Protein 4YX7 (pdb70)
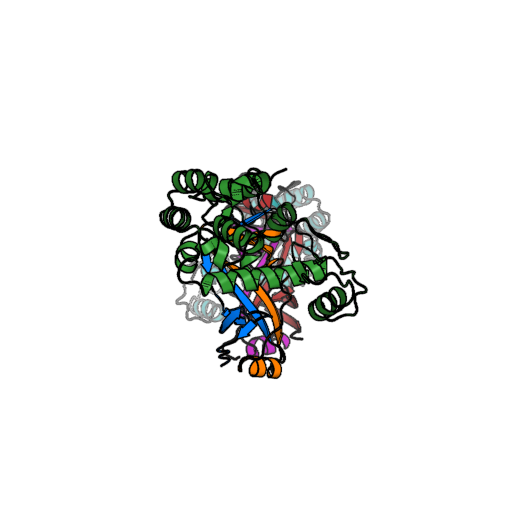
B-factor: mean 33.85, std 15.89, range [9.54, 134.22]

Secondary structure (DSSP, 8-state):
----EEEEEEEEEEEEEETTSTTT--TT-EEE--EEEEEEEETTEEEEEEEEETTEEEE------/-EEEEEEEEEEEEEEHHHHHHHHTT--EE--GGGGGGEEEESSSSEEEEEEEEEETTEEEEEEEEE-/-GGGGSEEE-PPSPP--BTTTEE-HHHHTTS--B-HHHHHHHHH--EEEEEE-SS--EEEETTEEEESSS-HHHHHHHHHHHHSS--SSB--HHHHHHHHHHHHHHHHHHHHH-TTHHHHHHHS-HHHHHHHHHHHHHHHHHHHTT-HHHHHHHHTT-HHHHHHHHTTSHHHHHSHHHHHHHHHHHHHSSSGGG--/--S--EEEEEEEEEEEE-TTGGGT--TT-EEE--EEEEEEEETTEEEEEEEE-SSEEEES-----/-EEEEEEEEEEEE-HHHHHHHHTT--EE--TTGGGSEEEEETTEEEEEEEEEEETTEEEEEEEEE-/-TTTTSEE---SS----BTTTEE-HHHHTTS--B-HHHHHHHHH--B-S--B-SSS-EEEBTTEEEESSS-STTTHHHHHHHHSS--TT---HHHHHHHHHHHHHHHHHHHHH-TTHHHHHHHS-HHHHHHHHHHHHHH-HHHHHT-HHHHHHHHTT-HHHHHHHHTTSHHHHHSHHHHHHHHHHHHHSSSGGG-

InterPro domains:
  IPR001543 Flagellar motor switch protein FliN-like, C-terminal domain [PF01052] (227-296)
  IPR003283 Type III secretion system outer membrane, SpaO [PR01339] (118-131)
  IPR003283 Type III secretion system outer membrane, SpaO [PR01339] (166-176)
  IPR003283 Type III secretion system outer membrane, SpaO [PR01339] (228-240)
  IPR003283 Type III secretion system outer membrane, SpaO [PR01339] (272-289)
  IPR013385 Type III secretion system apparatus protein YscQ/HrcQ/SpaO [TIGR02551] (30-295)
  IPR036429 SpoA-like superfamily [G3DSA:2.30.330.10] (214-298)
  IPR036429 SpoA-like superfamily [SSF101801] (226-300)
  IPR058804 SpaO, N-terminal domain [PF26294] (6-136)
  IPR058805 SpaO, FliM/N C-terminal related [PF26304] (146-207)

Solvent-accessible surface area: 31652 Å² total; per-residue (Å²): 120,92,38,159,47,33,37,2,22,0,0,30,0,4,1,92,1,67,38,54,4,24,22,135,6,23,102,12,2,0,0,8,12,142,68,99,76,39,14,0,27,3,50,85,72,114,18,7,96,3,72,63,52,98,37,0,0,45,1,83,67,25,91,69,137,97,90,3,69,0,10,0,0,9,61,96,80,103,1,61,112,61,73,15,106,25,11,20,125,106,108,88,19,78,13,81,66,88,9,13,84,83,0,31,0,2,9,67,30,14,76,5,5,25,0,21,9,0,31,0,53,108,35,53,0,0,31,1,80,104,18,93,36,21,82,35,31,16,49,6,5,8,11,83,73,123,30,110,30,52,110,23,5,0,10,53,130,160,74,21,113,201,56,74,22,7,32,4,33,64,0,0,113,68,25,37,26,46,119,62,142,29,40,121,47,147,67,40,83,23,4,0,1,4,32,40,67,15,15,135,45,117,54,78,111,42,0,61,72,80,0,38,178,32,37,69,91,112,3,108,6,59,4,67,116,112,29,1,31,120,8,3,40,79,34,0,59,45,11,13,146,5,0,68,167,27,94,89,0,88,57,3,11,66,41,8,32,36,3,23,73,5,0,1,5,0,4,14,40,53,58,31,41,116,33,0,8,57,37,71,74,4,8,107,28,3,76,90,117,121,44,81,82,0,14,86,43,3,40,162,22,182,15,57,111,131,53,50,110,26,0,102,61,0,15,49,0,0,104,67,8,27,4,80,27,4,54,146,79,88,147,23,120,22,45,1,16,0,2,29,0,2,1,102,2,70,48,57,0,20,72,127,10,24,114,17,2,0,0,15,15,140,61,95,83,23,21,0,36,8,46,67,137,120,24,13,77,2,74,70,45,159,27,0,0,55,0,103,83,20,62,72,147,121,11,86,0,14,0,0,7,51,106,64,92,1,20,26,73,67,6,68,26,7,21,146,84,109,71,18,81,15,70,109,80,8,16,89,84,0,31,0,3,6,45,12,5,36,11,0,20,0,26,5,0,23,12,63,139,62,47,0,0,27,0,85,85,54,39,61,47,74,63,36,14,46,6,3,8,2,98,110,63,65,104,22,63,92,25,2,2,5,52,121,124,17,21,121,167,36,76,24,16,44,6,27,47,0,0,94,62,21,36,23,47,122,71,129,55,24,44,57,138,95,40,71,76,5,0,0,2,28,39,77,23,26,133,56,103,57,138,70,63,5,37,72,30,13,33,91,53,49,67,116,135,1,145,20,64,4,71,94,79,24,0,60,110,14,2,66,118,31,1,55,51,13,12,127,3,0,67,195,28,100,91,0,90,53,5,10,70,40,5,59,41,4,24,74,6,0,0,5,0,4,16,42,49,61,32,60,107,36,0,9,57,38,72,74,4,8,106,25,3,80,94,116,119,47,78,84,0,11,80,50,3,42,150,21,186,21,55,105,133,53,54,95,30,0,102,60,0,14,42,0,0,97,64,10,16,4,86,34,12,95

Organism: Salmonella typhimurium (strain LT2 / SGSC1412 / ATCC 700720) (NCBI:txid99287)

Radius of gyration: 36.96 Å; Cα contacts (8 Å, |Δi|>4): 1231; chains: 6; bounding box: 96×86×82 Å

Structure (mmCIF, N/CA/C/O backbone):
data_4YX7
#
_entry.id   4YX7
#
_cell.length_a   62.092
_cell.length_b   89.070
_cell.length_c   62.092
_cell.angle_alpha   90.000
_cell.angle_beta   114.940
_cell.angle_gamma   90.000
#
_symmetry.space_group_name_H-M   'P 1 21 1'
#
loop_
_entity.id
_entity.type
_entity.pdbx_description
1 polymer 'Surface presentation of antigens protein SpaO'
2 polymer 'Surface presentation of antigens protein SpaO'
3 polymer 'Oxygen-regulated invasion protein OrgB,Endolysin'
4 water water
#
loop_
_atom_site.group_PDB
_atom_site.id
_atom_site.type_symbol
_atom_site.label_atom_id
_atom_site.label_alt_id
_atom_site.label_comp_id
_atom_site.label_asym_id
_atom_site.label_entity_id
_atom_site.label_seq_id
_atom_site.pdbx_PDB_ins_code
_atom_site.Cartn_x
_atom_site.Cartn_y
_atom_site.Cartn_z
_atom_site.occupancy
_atom_site.B_iso_or_equiv
_atom_site.auth_seq_id
_atom_site.auth_comp_id
_atom_site.auth_asym_id
_atom_site.auth_atom_id
_atom_site.pdbx_PDB_model_num
ATOM 1 N N . PRO A 1 5 ? 15.167 41.548 66.818 1.00 81.88 5 PRO A N 1
ATOM 2 C CA . PRO A 1 5 ? 16.071 40.447 67.171 1.00 81.80 5 PRO A CA 1
ATOM 3 C C . PRO A 1 5 ? 15.364 39.093 67.115 1.00 77.94 5 PRO A C 1
ATOM 4 O O . PRO A 1 5 ? 15.045 38.622 66.026 1.00 80.27 5 PRO A O 1
ATOM 6 N N . LYS A 1 6 ? 15.121 38.480 68.269 1.00 71.46 6 LYS A N 1
ATOM 7 C CA . LYS A 1 6 ? 14.407 37.210 68.325 1.00 62.75 6 LYS A CA 1
ATOM 8 C C . LYS A 1 6 ? 12.961 37.414 67.894 1.00 58.09 6 LYS A C 1
ATOM 9 O O . LYS A 1 6 ? 12.459 38.533 67.913 1.00 55.80 6 LYS A O 1
ATOM 11 N N . MET A 1 7 ? 12.289 36.338 67.495 1.00 57.22 7 MET A N 1
ATOM 12 C CA . MET A 1 7 ? 10.858 36.422 67.206 1.00 54.76 7 MET A CA 1
ATOM 13 C C . MET A 1 7 ? 10.012 35.943 68.397 1.00 50.83 7 MET A C 1
ATOM 14 O O . MET A 1 7 ? 10.295 34.924 69.033 1.00 50.12 7 MET A O 1
ATOM 19 N N . LEU A 1 8 ? 8.980 36.725 68.697 1.00 48.50 8 LEU A N 1
ATOM 20 C CA . LEU A 1 8 ? 8.167 36.553 69.900 1.00 44.68 8 LEU A CA 1
ATOM 21 C C . LEU A 1 8 ? 6.974 35.614 69.703 1.00 39.03 8 LEU A C 1
ATOM 22 O O . LEU A 1 8 ? 6.765 34.689 70.488 1.00 38.90 8 LEU A O 1
ATOM 27 N N . ARG A 1 9 ? 6.192 35.872 68.656 1.00 37.30 9 ARG A N 1
ATOM 28 C CA . ARG A 1 9 ? 4.995 35.091 68.360 1.00 33.58 9 ARG A CA 1
ATOM 29 C C . ARG A 1 9 ? 5.049 34.394 66.983 1.00 33.77 9 ARG A C 1
ATOM 30 O O . ARG A 1 9 ? 5.658 34.891 66.024 1.00 34.65 9 ARG A O 1
ATOM 32 N N . TRP A 1 10 ? 4.390 33.242 66.896 1.00 29.97 10 TRP A N 1
ATOM 33 C CA . TRP A 1 10 ? 4.505 32.376 65.734 1.00 30.30 10 TRP A CA 1
ATOM 34 C C . TRP A 1 10 ? 3.133 32.071 65.161 1.00 27.25 10 TRP A C 1
ATOM 35 O O . TRP A 1 10 ? 2.275 31.549 65.861 1.00 24.15 10 TRP A O 1
ATOM 46 N N . PRO A 1 11 ? 2.928 32.375 63.873 1.00 29.98 11 PRO A N 1
ATOM 47 C CA . PRO A 1 11 ? 1.622 32.175 63.245 1.00 26.26 11 PRO A CA 1
ATOM 48 C C . PRO A 1 11 ? 1.390 30.728 62.847 1.00 23.69 11 PRO A C 1
ATOM 49 O O . PRO A 1 11 ? 1.989 30.282 61.872 1.00 28.83 11 PRO A O 1
ATOM 53 N N . LEU A 1 12 ? 0.533 30.003 63.560 1.00 22.22 12 LEU A N 1
ATOM 54 C CA . LEU A 1 12 ? 0.310 28.606 63.205 1.00 22.71 12 LEU A CA 1
ATOM 55 C C . LEU A 1 12 ? -0.927 28.427 62.329 1.00 23.86 12 LEU A C 1
ATOM 56 O O . LEU A 1 12 ? -1.925 29.118 62.494 1.00 25.07 12 LEU A O 1
ATOM 61 N N . ARG A 1 13 ? -0.831 27.511 61.373 1.00 23.88 13 ARG A N 1
ATOM 62 C CA . ARG A 1 13 ? -1.959 27.134 60.535 1.00 20.43 13 ARG A CA 1
ATOM 63 C C . ARG A 1 13 ? -2.223 25.667 60.770 1.00 20.06 13 ARG A C 1
ATOM 64 O O . ARG A 1 13 ? -1.304 24.850 60.691 1.00 23.28 13 ARG A O 1
ATOM 72 N N . PHE A 1 14 ? -3.465 25.330 61.084 1.00 16.12 14 PHE A N 1
ATOM 73 C CA . PHE A 1 14 ? -3.827 23.938 61.267 1.00 16.54 14 PHE A CA 1
ATOM 74 C C . PHE A 1 14 ? -4.478 23.431 59.993 1.00 15.84 14 PHE A C 1
ATOM 75 O O . PHE A 1 14 ? -5.634 23.698 59.708 1.00 15.07 14 PHE A O 1
ATOM 83 N N . VAL A 1 15 ? -3.686 22.705 59.220 1.00 19.26 15 VAL A N 1
ATOM 84 C CA . VAL A 1 15 ? -4.062 22.289 57.884 1.00 21.56 15 VAL A CA 1
ATOM 85 C C . VAL A 1 15 ? -4.725 20.912 57.881 1.00 18.90 15 VAL A C 1
ATOM 86 O O . VAL A 1 15 ? -4.140 19.936 58.341 1.00 20.33 15 VAL A O 1
ATOM 90 N N . ILE A 1 16 ? -5.942 20.843 57.349 1.00 18.03 16 ILE A N 1
ATOM 91 C CA . ILE A 1 16 ? -6.689 19.588 57.255 1.00 17.55 16 ILE A CA 1
ATOM 92 C C . ILE A 1 16 ? -6.643 18.967 55.860 1.00 18.90 16 ILE A C 1
ATOM 93 O O . ILE A 1 16 ? -7.204 17.899 55.631 1.00 20.99 16 ILE A O 1
ATOM 98 N N . GLY A 1 17 ? -5.978 19.621 54.921 1.00 15.85 17 GLY A N 1
ATOM 99 C CA . GLY A 1 17 ? -5.866 19.037 53.605 1.00 16.95 17 GLY A CA 1
ATOM 100 C C . GLY A 1 17 ? -5.340 20.010 52.592 1.00 18.18 17 GLY A C 1
ATOM 101 O O . GLY A 1 17 ? -5.252 21.202 52.873 1.00 20.17 17 GLY A O 1
ATOM 102 N N . SER A 1 18 ? -4.978 19.490 51.416 1.00 19.31 18 SER A N 1
ATOM 103 C CA . SER A 1 18 ? -4.468 20.324 50.344 1.00 20.02 18 SER A CA 1
ATOM 104 C C . SER A 1 18 ? -4.836 19.782 48.976 1.00 22.20 18 SER A C 1
ATOM 105 O O . SER A 1 18 ? -5.207 18.621 48.824 1.00 24.74 18 SER A O 1
ATOM 108 N N . SER A 1 19 ? -4.744 20.657 47.985 1.00 22.70 19 SER A N 1
ATOM 109 C CA . SER A 1 19 ? -5.030 20.308 46.607 1.00 21.58 19 SER A CA 1
ATOM 110 C C . SER A 1 19 ? -4.093 21.078 45.700 1.00 29.08 19 SER A C 1
ATOM 111 O O . SER A 1 19 ? -4.071 22.301 45.736 1.00 29.41 19 SER A O 1
ATOM 114 N N . ASP A 1 20 ? -3.312 20.378 44.887 1.00 33.58 20 ASP A N 1
ATOM 115 C CA . ASP A 1 20 ? -2.517 21.064 43.879 1.00 36.28 20 ASP A CA 1
ATOM 116 C C . ASP A 1 20 ? -3.408 21.569 42.743 1.00 37.67 20 ASP A C 1
ATOM 117 O O . ASP A 1 20 ? -4.073 20.790 42.051 1.00 38.94 20 ASP A O 1
ATOM 122 N N . THR A 1 21 ? -3.408 22.887 42.565 1.00 39.69 21 THR A N 1
ATOM 123 C CA . THR A 1 21 ? -4.301 23.576 41.630 1.00 39.43 21 THR A CA 1
ATOM 124 C C . THR A 1 21 ? -3.529 24.159 40.446 1.00 44.18 21 THR A C 1
ATOM 125 O O . THR A 1 21 ? -2.443 24.720 40.599 1.00 48.08 21 THR A O 1
ATOM 129 N N . GLN A 1 22 ? -4.104 24.056 39.263 1.00 44.05 22 GLN A N 1
ATOM 130 C CA . GLN A 1 22 ? -3.382 24.459 38.105 1.00 46.23 22 GLN A CA 1
ATOM 131 C C . GLN A 1 22 ? -3.715 25.961 38.247 1.00 45.83 22 GLN A C 1
ATOM 132 O O . GLN A 1 22 ? -4.880 26.305 38.511 1.00 47.81 22 GLN A O 1
ATOM 138 N N . ARG A 1 23 ? -2.723 26.849 38.122 1.00 46.07 23 ARG A N 1
ATOM 139 C CA . ARG A 1 23 ? -2.980 28.262 38.396 1.00 42.54 23 ARG A CA 1
ATOM 140 C C . ARG A 1 23 ? -4.033 28.818 37.438 1.00 43.64 23 ARG A C 1
ATOM 141 O O . ARG A 1 23 ? -4.621 29.869 37.682 1.00 43.00 23 ARG A O 1
ATOM 149 N N . SER A 1 24 ? -4.309 28.072 36.375 1.00 46.54 24 SER A N 1
ATOM 150 C CA . SER A 1 24 ? -5.311 28.468 35.396 1.00 49.46 24 SER A CA 1
ATOM 151 C C . SER A 1 24 ? -6.736 28.436 35.948 1.00 54.37 24 SER A C 1
ATOM 152 O O . SER A 1 24 ? -7.661 28.940 35.306 1.00 59.45 24 SER A O 1
ATOM 155 N N . LEU A 1 25 ? -6.915 27.834 37.123 1.00 52.17 25 LEU A N 1
ATOM 156 C CA . LEU A 1 25 ? -8.239 27.731 37.733 1.00 49.19 25 LEU A CA 1
ATOM 157 C C . LEU A 1 25 ? -8.656 29.047 38.353 1.00 50.23 25 LEU A C 1
ATOM 158 O O . LEU A 1 25 ? -9.792 29.473 38.197 1.00 52.19 25 LEU A O 1
ATOM 163 N N . LEU A 1 26 ? -7.736 29.686 39.062 1.00 47.81 26 LEU A N 1
ATOM 164 C CA . LEU A 1 26 ? -7.931 31.063 39.491 1.00 49.02 26 LEU A CA 1
ATOM 165 C C . LEU A 1 26 ? -7.659 31.981 38.299 1.00 58.39 26 LEU A C 1
ATOM 166 O O . LEU A 1 26 ? -6.562 31.955 37.731 1.00 65.88 26 LEU A O 1
ATOM 171 N N . GLY A 1 27 ? -8.632 32.801 37.916 1.00 57.40 27 GLY A N 1
ATOM 172 C CA . GLY A 1 27 ? -9.885 32.906 38.621 1.00 51.27 27 GLY A CA 1
ATOM 173 C C . GLY A 1 27 ? -11.077 32.447 37.805 1.00 46.82 27 GLY A C 1
ATOM 174 O O . GLY A 1 27 ? -11.783 33.248 37.195 1.00 47.14 27 GLY A O 1
ATOM 175 N N . ARG A 1 28 ? -11.296 31.140 37.789 1.00 43.26 28 ARG A N 1
ATOM 176 C CA . ARG A 1 28 ? -12.589 30.610 37.397 1.00 45.67 28 ARG A CA 1
ATOM 177 C C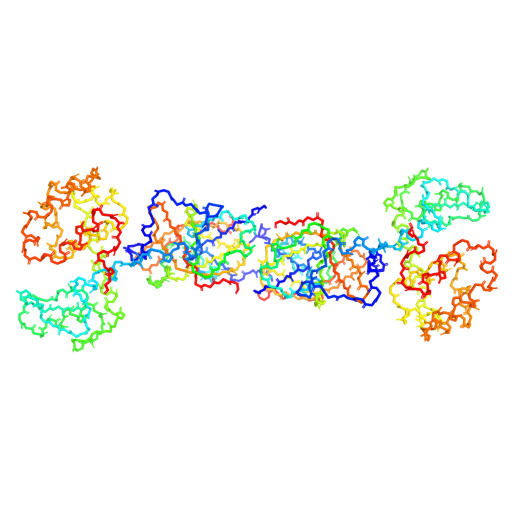 . ARG A 1 28 ? -13.386 30.279 38.660 1.00 39.51 28 ARG A C 1
ATOM 178 O O . ARG A 1 28 ? -14.623 30.303 38.649 1.00 39.34 28 ARG A O 1
ATOM 186 N N . ILE A 1 29 ? -12.661 29.998 39.743 1.00 32.00 29 ILE A N 1
ATOM 187 C CA . ILE A 1 29 ? -13.256 29.735 41.046 1.00 28.50 29 ILE A CA 1
ATOM 188 C C . ILE A 1 29 ? -14.061 30.929 41.531 1.00 28.22 29 ILE A C 1
ATOM 189 O O . ILE A 1 29 ? -13.571 32.054 41.539 1.00 31.26 29 ILE A O 1
ATOM 194 N N . GLY A 1 30 ? -15.302 30.677 41.927 1.00 25.70 30 GLY A N 1
ATOM 195 C CA . GLY A 1 30 ? -16.160 31.716 42.461 1.00 25.79 30 GLY A CA 1
ATOM 196 C C . GLY A 1 30 ? -17.021 31.221 43.607 1.00 25.53 30 GLY A C 1
ATOM 197 O O . GLY A 1 30 ? -16.934 30.067 44.011 1.00 26.40 30 GLY A O 1
ATOM 198 N N . ILE A 1 31 ? -17.869 32.098 44.123 1.00 24.88 31 ILE A N 1
ATOM 199 C CA . ILE A 1 31 ? -18.741 31.754 45.229 1.00 22.42 31 ILE A CA 1
ATOM 200 C C . ILE A 1 31 ? -19.759 30.697 44.822 1.00 22.76 31 ILE A C 1
ATOM 201 O O . ILE A 1 31 ? -20.416 30.807 43.783 1.00 24.24 31 ILE A O 1
ATOM 206 N N . GLY A 1 32 ? -19.877 29.658 45.638 1.00 21.05 32 GLY A N 1
ATOM 207 C CA . GLY A 1 32 ? -20.834 28.605 45.370 1.00 21.32 32 GLY A CA 1
ATOM 208 C C . GLY A 1 32 ? -20.172 27.412 44.729 1.00 21.04 32 GLY A C 1
ATOM 209 O O . GLY A 1 32 ? -20.738 26.326 44.692 1.00 15.31 32 GLY A O 1
ATOM 210 N N . ASP A 1 33 ? -18.972 27.620 44.206 1.00 16.72 33 ASP A N 1
ATOM 211 C CA . ASP A 1 33 ? -18.189 26.525 43.654 1.00 17.03 33 ASP A CA 1
ATOM 212 C C . ASP A 1 33 ? -17.783 25.587 44.781 1.00 21.52 33 ASP A C 1
ATOM 213 O O . ASP A 1 33 ? -17.722 25.994 45.937 1.00 21.89 33 ASP A O 1
ATOM 218 N N . VAL A 1 34 ? -17.491 24.337 44.458 1.00 15.57 34 VAL A N 1
ATOM 219 C CA . VAL A 1 34 ? -16.864 23.459 45.441 1.00 14.60 34 VAL A CA 1
ATOM 220 C C . VAL A 1 34 ? -15.419 23.142 45.026 1.00 15.33 34 VAL A C 1
ATOM 221 O O . VAL A 1 34 ? -15.143 22.931 43.859 1.00 16.61 34 VAL A O 1
ATOM 225 N N . LEU A 1 35 ? -14.498 23.175 45.989 1.00 15.43 35 LEU A N 1
ATOM 226 C CA . LEU A 1 35 ? -13.129 22.737 45.775 1.00 15.41 35 LEU A CA 1
ATOM 227 C C . LEU A 1 35 ? -12.911 21.414 46.472 1.00 19.28 35 LEU A C 1
ATOM 228 O O . LEU A 1 35 ? -13.028 21.340 47.683 1.00 25.15 35 LEU A O 1
ATOM 233 N N . LEU A 1 36 ? -12.589 20.372 45.721 1.00 21.86 36 LEU A N 1
ATOM 234 C CA . LEU A 1 36 ? -12.278 19.080 46.312 1.00 15.65 36 LEU A CA 1
ATOM 235 C C . LEU A 1 36 ? -10.951 19.125 47.082 1.00 21.14 36 LEU A C 1
ATOM 236 O O . LEU A 1 36 ? -10.005 19.810 46.685 1.00 24.00 36 LEU A O 1
ATOM 241 N N . ILE A 1 37 ? -10.907 18.412 48.202 1.00 18.25 37 ILE A N 1
ATOM 242 C CA . ILE A 1 37 ? -9.681 18.189 48.948 1.00 16.76 37 ILE A CA 1
ATOM 243 C C . ILE A 1 37 ? -9.077 16.851 48.523 1.00 19.45 37 ILE A C 1
ATOM 244 O O . ILE A 1 37 ? -9.584 15.789 48.879 1.00 21.86 37 ILE A O 1
ATOM 249 N N . ARG A 1 38 ? -7.995 16.905 47.753 1.00 21.07 38 ARG A N 1
ATOM 250 C CA . ARG A 1 38 ? -7.451 15.702 47.132 1.00 22.27 38 ARG A CA 1
ATOM 251 C C . ARG A 1 38 ? -6.536 14.922 48.058 1.00 20.91 38 ARG A C 1
ATOM 252 O O . ARG A 1 38 ? -6.396 13.716 47.924 1.00 27.34 38 ARG A O 1
ATOM 260 N N . THR A 1 39 ? -5.898 15.614 48.986 1.00 18.99 39 THR A N 1
ATOM 261 C CA . THR A 1 39 ? -4.991 14.969 49.928 1.00 25.55 39 THR A CA 1
ATOM 262 C C . THR A 1 39 ? -5.372 15.413 51.320 1.00 24.31 39 THR A C 1
ATOM 263 O O . THR A 1 39 ? -5.299 16.598 51.626 1.00 22.06 39 THR A O 1
ATOM 267 N N . SER A 1 40 ? -5.798 14.470 52.155 1.00 27.83 40 SER A N 1
ATOM 268 C CA . SER A 1 40 ? -6.167 14.779 53.531 1.00 32.30 40 SER A CA 1
ATOM 269 C C . SER A 1 40 ? -4.940 14.817 54.426 1.00 34.13 40 SER A C 1
ATOM 270 O O . SER A 1 40 ? -4.181 13.853 54.497 1.00 38.74 40 SER A O 1
ATOM 273 N N . ARG A 1 41 ? -4.751 15.942 55.102 1.00 37.27 41 ARG A N 1
ATOM 274 C CA . ARG A 1 41 ? -3.646 16.116 56.028 1.00 36.38 41 ARG A CA 1
ATOM 275 C C . ARG A 1 41 ? -4.214 16.509 57.388 1.00 35.38 41 ARG A C 1
ATOM 276 O O . ARG A 1 41 ? -5.406 16.797 57.500 1.00 37.79 41 ARG A O 1
ATOM 284 N N . ALA A 1 42 ? -3.375 16.485 58.419 1.00 30.88 42 ALA A N 1
ATOM 285 C CA . ALA A 1 42 ? -3.718 17.057 59.721 1.00 26.74 42 ALA A CA 1
ATOM 286 C C . ALA A 1 42 ? -2.434 17.553 60.337 1.00 25.78 42 ALA A C 1
ATOM 287 O O . ALA A 1 42 ? -1.934 16.975 61.293 1.00 29.62 42 ALA A O 1
ATOM 289 N N . GLU A 1 43 ? -1.889 18.621 59.763 1.00 25.44 43 GLU A N 1
ATOM 290 C CA . GLU A 1 43 ? -0.558 19.098 60.124 1.00 25.24 43 GLU A CA 1
ATOM 291 C C . GLU A 1 43 ? -0.575 20.501 60.709 1.00 20.43 43 GLU A C 1
ATOM 292 O O . GLU A 1 43 ? -1.387 21.334 60.326 1.00 20.13 43 GLU A O 1
ATOM 298 N N . VAL A 1 44 ? 0.345 20.755 61.630 1.00 21.83 44 VAL A N 1
ATOM 299 C CA . VAL A 1 44 ? 0.569 22.101 62.118 1.00 20.76 44 VAL A CA 1
ATOM 300 C C . VAL A 1 44 ? 1.692 22.727 61.299 1.00 21.20 44 VAL A C 1
ATOM 301 O O . VAL A 1 44 ? 2.776 22.160 61.156 1.00 18.93 44 VAL A O 1
ATOM 305 N N . TYR A 1 45 ? 1.407 23.892 60.736 1.00 21.60 45 TYR A N 1
ATOM 306 C CA . TYR A 1 45 ? 2.384 24.629 59.961 1.00 20.97 45 TYR A CA 1
ATOM 307 C C . TYR A 1 45 ? 2.664 25.976 60.607 1.00 20.55 45 TYR A C 1
ATOM 308 O O . TYR A 1 45 ? 1.772 26.610 61.172 1.00 20.39 45 TYR A O 1
ATOM 317 N N . CYS A 1 46 ? 3.924 26.382 60.542 1.00 19.55 46 CYS A N 1
ATOM 318 C CA . CYS A 1 46 ? 4.317 27.754 60.777 1.00 20.09 46 CYS A CA 1
ATOM 319 C C . CYS A 1 46 ? 5.082 28.183 59.545 1.00 22.49 46 CYS A C 1
ATOM 320 O O . CYS A 1 46 ? 6.196 27.730 59.322 1.00 27.32 46 CYS A O 1
ATOM 323 N N . TYR A 1 47 ? 4.473 29.035 58.736 1.00 24.21 47 TYR A N 1
ATOM 324 C CA . TYR A 1 47 ? 4.986 29.315 57.400 1.00 29.24 47 TYR A CA 1
ATOM 325 C C . TYR A 1 47 ? 5.155 27.993 56.629 1.00 28.67 47 TYR A C 1
ATOM 326 O O . TYR A 1 47 ? 4.248 27.169 56.612 1.00 27.03 47 TYR A O 1
ATOM 335 N N . ALA A 1 48 ? 6.309 27.774 56.015 1.00 33.44 48 ALA A N 1
ATOM 336 C CA . ALA A 1 48 ? 6.503 26.573 55.199 1.00 34.94 48 ALA A CA 1
ATOM 337 C C . ALA A 1 48 ? 7.014 25.373 56.008 1.00 35.55 48 ALA A C 1
ATOM 338 O O . ALA A 1 48 ? 7.267 24.303 55.446 1.00 38.72 48 ALA A O 1
ATOM 340 N N . LYS A 1 49 ? 7.152 25.557 57.322 1.00 33.28 49 LYS A N 1
ATOM 341 C CA . LYS A 1 49 ? 7.666 24.519 58.215 1.00 30.43 49 LYS A CA 1
ATOM 342 C C . LYS A 1 49 ? 6.567 23.656 58.817 1.00 28.39 49 LYS A C 1
ATOM 343 O O . LYS A 1 49 ? 5.707 24.153 59.534 1.00 26.08 49 LYS A O 1
ATOM 349 N N . LYS A 1 50 ? 6.592 22.358 58.546 1.00 26.01 50 LYS A N 1
ATOM 350 C CA . LYS A 1 50 ? 5.641 21.472 59.194 1.00 26.04 50 LYS A CA 1
ATOM 351 C C . LYS A 1 50 ? 6.165 21.092 60.564 1.00 30.67 50 LYS A C 1
ATOM 352 O O . LYS A 1 50 ? 7.230 20.501 60.678 1.00 38.30 50 LYS A O 1
ATOM 358 N N . LEU A 1 51 ? 5.410 21.427 61.604 1.00 27.80 51 LEU A N 1
ATOM 359 C CA . LEU A 1 51 ? 5.856 21.219 62.975 1.00 28.09 51 LEU A CA 1
ATOM 360 C C . LEU A 1 51 ? 5.471 19.840 63.531 1.00 27.97 51 LEU A C 1
ATOM 361 O O . LEU A 1 51 ? 6.212 19.256 64.321 1.00 29.37 51 LEU A O 1
ATOM 366 N N . GLY A 1 52 ? 4.320 19.324 63.109 1.00 27.66 52 GLY A N 1
ATOM 367 C CA . GLY A 1 52 ? 3.812 18.047 63.597 1.00 30.07 52 GLY A CA 1
ATOM 368 C C . GLY A 1 52 ? 2.368 17.768 63.194 1.00 27.59 52 GLY A C 1
ATOM 369 O O . GLY A 1 52 ? 1.808 18.519 62.408 1.00 26.31 52 GLY A O 1
ATOM 370 N N . HIS A 1 53 ? 1.778 16.688 63.716 1.00 29.03 53 HIS A N 1
ATOM 371 C CA . HIS A 1 53 ? 0.375 16.346 63.444 1.00 29.04 53 HIS A CA 1
ATOM 372 C C . HIS A 1 53 ? -0.537 16.776 64.590 1.00 25.54 53 HIS A C 1
ATOM 373 O O . HIS A 1 53 ? -0.111 16.837 65.740 1.00 25.71 53 HIS A O 1
ATOM 380 N N . PHE A 1 54 ? -1.798 17.056 64.283 1.00 22.97 54 PHE A N 1
ATOM 381 C CA . PHE A 1 54 ? -2.791 17.244 65.332 1.00 22.49 54 PHE A CA 1
ATOM 382 C C . PHE A 1 54 ? -3.964 16.295 65.119 1.00 23.44 54 PHE A C 1
ATOM 383 O O . PHE A 1 54 ? -3.980 15.499 64.175 1.00 20.71 54 PHE A O 1
ATOM 391 N N . ASN A 1 55 ? -4.950 16.379 66.002 1.00 26.44 55 ASN A N 1
ATOM 392 C CA . ASN A 1 55 ? -6.160 15.584 65.853 1.00 28.05 55 ASN A CA 1
ATOM 393 C C . ASN A 1 55 ? -7.406 16.350 66.250 1.00 25.83 55 ASN A C 1
ATOM 394 O O . ASN A 1 55 ? -7.430 17.007 67.282 1.00 25.29 55 ASN A O 1
ATOM 399 N N . ARG A 1 56 ? -8.436 16.264 65.415 1.00 28.90 56 ARG A N 1
ATOM 400 C CA . ARG A 1 56 ? -9.702 16.937 65.690 1.00 33.90 56 ARG A CA 1
ATOM 401 C C . ARG A 1 56 ? -10.525 16.103 66.672 1.00 39.24 56 ARG A C 1
ATOM 402 O O . ARG A 1 56 ? -11.043 15.037 66.328 1.00 44.86 56 ARG A O 1
ATOM 410 N N . VAL A 1 57 ? -10.628 16.602 67.898 1.00 34.73 57 VAL A N 1
ATOM 411 C CA . VAL A 1 57 ? -11.321 15.902 68.958 1.00 37.44 57 VAL A CA 1
ATOM 412 C C . VAL A 1 57 ? -12.613 16.632 69.313 1.00 41.20 57 VAL A C 1
ATOM 413 O O . VAL A 1 57 ? -12.987 17.595 68.631 1.00 40.86 57 VAL A O 1
ATOM 417 N N . GLU A 1 58 ? -13.271 16.170 70.380 1.00 41.42 58 GLU A N 1
ATOM 418 C CA . GLU A 1 58 ? -14.584 16.659 70.807 1.00 40.75 58 GLU A CA 1
ATOM 419 C C . GLU A 1 58 ? -14.702 18.185 70.871 1.00 40.58 58 GLU A C 1
ATOM 420 O O . GLU A 1 58 ? -15.537 18.779 70.180 1.00 43.69 58 GLU A O 1
ATOM 422 N N . GLY A 1 59 ? -13.869 18.819 71.690 1.00 37.17 59 GLY A N 1
ATOM 423 C CA . GLY A 1 59 ? -13.989 20.251 71.910 1.00 35.78 59 GLY A CA 1
ATOM 424 C C . GLY A 1 59 ? -12.948 21.126 71.244 1.00 32.42 59 GLY A C 1
ATOM 425 O O . GLY A 1 59 ? -12.876 22.324 71.520 1.00 33.34 59 GLY A O 1
ATOM 426 N N . GLY A 1 60 ? -12.137 20.538 70.369 1.00 29.32 60 GLY A N 1
ATOM 427 C CA . GLY A 1 60 ? -11.137 21.303 69.645 1.00 28.76 60 GLY A CA 1
ATOM 428 C C . GLY A 1 60 ? -10.041 20.497 68.965 1.00 27.28 60 GLY A C 1
ATOM 429 O O . GLY A 1 60 ? -10.323 19.598 68.183 1.00 27.07 60 GLY A O 1
ATOM 430 N N . ILE A 1 61 ? -8.789 20.836 69.269 1.00 28.47 61 ILE A N 1
ATOM 431 C CA . ILE A 1 61 ? -7.607 20.229 68.652 1.00 29.03 61 ILE A CA 1
ATOM 432 C C . ILE A 1 61 ? -6.569 19.810 69.706 1.00 31.84 61 ILE A C 1
ATOM 433 O O . ILE A 1 61 ? -6.292 20.552 70.650 1.00 24.66 61 ILE A O 1
ATOM 438 N N . ILE A 1 62 ? -6.010 18.611 69.548 1.00 32.25 62 ILE A N 1
ATOM 439 C CA . ILE A 1 62 ? -4.878 18.170 70.360 1.00 33.71 62 ILE A CA 1
ATOM 440 C C . ILE A 1 62 ? -3.674 17.973 69.457 1.00 28.87 62 ILE A C 1
ATOM 441 O O . ILE A 1 62 ? -3.744 17.206 68.505 1.00 26.03 62 ILE A O 1
ATOM 446 N N . VAL A 1 63 ? -2.576 18.665 69.742 1.00 31.43 63 VAL A N 1
ATOM 447 C CA . VAL A 1 63 ? -1.380 18.549 68.907 1.00 34.21 63 VAL A CA 1
ATOM 448 C C . VAL A 1 63 ? -0.410 17.524 69.497 1.00 35.68 63 VAL A C 1
ATOM 449 O O . VAL A 1 63 ? -0.198 17.503 70.708 1.00 36.94 63 VAL A O 1
ATOM 453 N N . GLU A 1 64 ? 0.163 16.680 68.637 1.00 52.00 64 GLU A N 1
ATOM 454 C CA . GLU A 1 64 ? 1.054 15.606 69.063 1.00 55.63 64 GLU A CA 1
ATOM 455 C C . GLU A 1 64 ? 2.517 16.034 69.150 1.00 57.76 64 GLU A C 1
ATOM 456 O O . GLU A 1 64 ? 3.123 15.994 70.215 1.00 61.06 64 GLU A O 1
ATOM 462 N N . THR A 1 65 ? 3.086 16.432 68.017 1.00 58.55 65 THR A N 1
ATOM 463 C CA . THR A 1 65 ? 4.530 16.621 67.921 1.00 62.99 65 THR A CA 1
ATOM 464 C C . THR A 1 65 ? 4.990 18.002 68.389 1.00 63.93 65 THR A C 1
ATOM 465 O O . THR A 1 65 ? 5.433 18.167 69.529 1.00 67.77 65 THR A O 1
ATOM 469 N N . LEU A 1 66 ? 4.850 18.988 67.503 1.00 59.46 66 LEU A N 1
ATOM 470 C CA . LEU A 1 66 ? 5.539 20.274 67.610 1.00 52.10 66 LEU A CA 1
ATOM 471 C C . LEU A 1 66 ? 7.037 20.067 67.771 1.00 47.27 66 LEU A C 1
ATOM 472 O O . LEU A 1 66 ? 7.579 20.154 68.872 1.00 46.47 66 LEU A O 1
ATOM 477 N N . ASP A 1 67 ? 7.684 19.760 66.650 1.00 46.33 67 ASP A N 1
ATOM 478 C CA . ASP A 1 67 ? 9.139 19.800 66.528 1.00 50.59 67 ASP A CA 1
ATOM 479 C C . ASP A 1 67 ? 9.557 21.183 66.017 1.00 47.57 67 ASP A C 1
ATOM 480 O O . ASP A 1 67 ? 9.266 21.540 64.871 1.00 43.93 67 ASP A O 1
ATOM 485 N N . ILE A 1 68 ? 10.228 21.964 66.862 1.00 46.60 68 ILE A N 1
ATOM 486 C CA . ILE A 1 68 ? 10.462 23.383 66.568 1.00 47.90 68 ILE A CA 1
ATOM 487 C C . ILE A 1 68 ? 11.922 23.796 66.242 1.00 54.40 68 ILE A C 1
ATOM 488 O O . ILE A 1 68 ? 12.212 24.987 66.069 1.00 54.61 68 ILE A O 1
ATOM 490 N N . GLN A 1 69 ? 12.833 22.830 66.146 1.00 54.27 69 GLN A N 1
ATOM 491 C CA . GLN A 1 69 ? 14.219 23.133 65.806 1.00 54.79 69 GLN A CA 1
ATOM 492 C C . GLN A 1 69 ? 14.943 21.904 65.273 1.00 56.61 69 GLN A C 1
ATOM 493 O O . GLN A 1 69 ? 14.793 20.804 65.805 1.00 56.81 69 GLN A O 1
ATOM 495 N N . VAL B 2 3 ? 0.767 25.735 34.985 1.00 60.82 3 VAL B N 1
ATOM 496 C CA . VAL B 2 3 ? 1.584 25.155 36.043 1.00 56.41 3 VAL B CA 1
ATOM 497 C C . VAL B 2 3 ? 0.825 25.169 37.377 1.00 54.54 3 VAL B C 1
ATOM 498 O O . VAL B 2 3 ? -0.286 25.703 37.465 1.00 53.26 3 VAL B O 1
ATOM 502 N N . ASP B 2 4 ? 1.430 24.590 38.413 1.00 56.35 4 ASP B N 1
ATOM 503 C CA . ASP B 2 4 ? 0.688 24.234 39.628 1.00 55.14 4 ASP B CA 1
ATOM 504 C C . ASP B 2 4 ? 0.949 25.097 40.863 1.00 46.05 4 ASP B C 1
ATOM 505 O O . ASP B 2 4 ? 2.075 25.498 41.141 1.00 46.52 4 ASP B O 1
ATOM 510 N N . VAL B 2 5 ? -0.123 25.361 41.604 1.00 39.04 5 VAL B N 1
ATOM 511 C CA . VAL B 2 5 ? -0.045 25.994 42.913 1.00 35.93 5 VAL B CA 1
ATOM 512 C C . VAL B 2 5 ? -0.667 25.038 43.921 1.00 37.38 5 VAL B C 1
ATOM 513 O O . VAL B 2 5 ? -1.606 24.312 43.597 1.00 41.85 5 VAL B O 1
ATOM 517 N N . LYS B 2 6 ? -0.132 25.013 45.135 1.00 33.10 6 LYS B N 1
ATOM 518 C CA . LYS B 2 6 ? -0.671 24.146 46.171 1.00 29.44 6 LYS B CA 1
ATOM 519 C C . LYS B 2 6 ? -1.652 24.898 47.075 1.00 23.23 6 LYS B C 1
ATOM 520 O O . LYS B 2 6 ? -1.252 25.788 47.820 1.00 24.98 6 LYS B O 1
ATOM 526 N N . LEU B 2 7 ? -2.936 24.551 46.987 1.00 18.74 7 LEU B N 1
ATOM 527 C CA . LEU B 2 7 ? -3.953 25.135 47.859 1.00 20.07 7 LEU B CA 1
ATOM 528 C C . LEU B 2 7 ? -4.035 24.396 49.189 1.00 19.05 7 LEU B C 1
ATOM 529 O O . LEU B 2 7 ? -4.161 23.180 49.224 1.00 19.24 7 LEU B O 1
ATOM 534 N N . GLU B 2 8 ? -3.957 25.146 50.280 1.00 14.93 8 GLU B N 1
ATOM 535 C CA . GLU B 2 8 ? -4.112 24.592 51.610 1.00 18.16 8 GLU B CA 1
ATOM 536 C C . GLU B 2 8 ? -5.503 24.849 52.147 1.00 15.46 8 GLU B C 1
ATOM 537 O O . GLU B 2 8 ? -6.071 25.919 51.929 1.00 16.87 8 GLU B O 1
ATOM 543 N N . PHE B 2 9 ? -6.038 23.867 52.861 1.00 12.68 9 PHE B N 1
ATOM 544 C CA . PHE B 2 9 ? -7.334 24.002 53.514 1.00 12.04 9 PHE B CA 1
ATOM 545 C C . PHE B 2 9 ? -7.098 24.083 55.010 1.00 11.42 9 PHE B C 1
ATOM 546 O O . PHE B 2 9 ? -6.676 23.133 55.631 1.00 13.21 9 PHE B O 1
ATOM 554 N N . VAL B 2 10 ? -7.333 25.259 55.573 1.00 15.38 10 VAL B N 1
ATOM 555 C CA . VAL B 2 10 ? -6.901 25.548 56.928 1.00 18.45 10 VAL B CA 1
ATOM 556 C C . VAL B 2 10 ? -8.099 25.660 57.868 1.00 16.23 10 VAL B C 1
ATOM 557 O O . VAL B 2 10 ? -8.915 26.574 57.743 1.00 15.33 10 VAL B O 1
ATOM 561 N N . LEU B 2 11 ? -8.196 24.717 58.803 1.00 16.44 11 LEU B N 1
ATOM 562 C CA . LEU B 2 11 ? -9.307 24.680 59.750 1.00 17.55 11 LEU B CA 1
ATOM 563 C C . LEU B 2 11 ? -9.220 25.814 60.760 1.00 16.72 11 LEU B C 1
ATOM 564 O O . LEU B 2 11 ? -10.239 26.347 61.178 1.00 18.37 11 LEU B O 1
ATOM 569 N N . TYR B 2 12 ? -8.003 26.187 61.147 1.00 19.69 12 TYR B N 1
ATOM 570 C CA . TYR B 2 12 ? -7.833 27.198 62.181 1.00 22.58 12 TYR B CA 1
ATOM 571 C C . TYR B 2 12 ? -6.462 27.827 62.131 1.00 22.24 12 TYR B C 1
ATOM 572 O O . TYR B 2 12 ? -5.486 27.180 61.753 1.00 19.31 12 TYR B O 1
ATOM 581 N N . ARG B 2 13 ? -6.403 29.097 62.516 1.00 23.11 13 ARG B N 1
ATOM 582 C CA . ARG B 2 13 ? -5.147 29.818 62.642 1.00 22.24 13 ARG B CA 1
ATOM 583 C C . ARG B 2 13 ? -5.075 30.516 64.003 1.00 26.04 13 ARG B C 1
ATOM 584 O O . ARG B 2 13 ? -6.102 30.952 64.536 1.00 26.89 13 ARG B O 1
ATOM 592 N N . LYS B 2 14 ? -3.863 30.615 64.555 1.00 25.43 14 LYS B N 1
ATOM 593 C CA . LYS B 2 14 ? -3.639 31.171 65.892 1.00 27.71 14 LYS B CA 1
ATOM 594 C C . LYS B 2 14 ? -2.220 31.737 65.975 1.00 27.23 14 LYS B C 1
ATOM 595 O O . LYS B 2 14 ? -1.268 31.080 65.561 1.00 23.75 14 LYS B O 1
ATOM 601 N N . ASN B 2 15 ? -2.087 32.962 66.483 1.00 31.67 15 ASN B N 1
ATOM 602 C CA . ASN B 2 15 ? -0.775 33.545 66.779 1.00 36.76 15 ASN B CA 1
ATOM 603 C C . ASN B 2 15 ? -0.306 33.152 68.180 1.00 37.23 15 ASN B C 1
ATOM 604 O O . ASN B 2 15 ? -0.947 33.476 69.183 1.00 42.02 15 ASN B O 1
ATOM 609 N N . VAL B 2 16 ? 0.829 32.471 68.241 1.00 31.53 16 VAL B N 1
ATOM 610 C CA . VAL B 2 16 ? 1.225 31.772 69.447 1.00 30.86 16 VAL B CA 1
ATOM 611 C C . VAL B 2 16 ? 2.590 32.233 69.951 1.00 29.12 16 VAL B C 1
ATOM 612 O O . VAL B 2 16 ? 3.471 32.571 69.163 1.00 28.91 16 VAL B O 1
ATOM 616 N N . THR B 2 17 ? 2.742 32.274 71.272 1.00 31.18 17 THR B N 1
ATOM 617 C CA . THR B 2 17 ? 4.013 32.598 71.902 1.00 33.68 17 THR B CA 1
ATOM 618 C C . THR B 2 17 ? 4.783 31.306 72.089 1.00 36.07 17 THR B C 1
ATOM 619 O O . THR B 2 17 ? 4.227 30.234 71.903 1.00 32.69 17 THR B O 1
ATOM 623 N N . LEU B 2 18 ? 6.052 31.391 72.470 1.00 43.19 18 LEU B N 1
ATOM 624 C CA . LEU B 2 18 ? 6.820 30.174 72.700 1.00 45.87 18 LEU B CA 1
ATOM 625 C C . LEU B 2 18 ? 6.180 29.364 73.829 1.00 46.86 18 LEU B C 1
ATOM 626 O O . LEU B 2 18 ? 6.124 28.131 73.771 1.00 47.41 18 LEU B O 1
ATOM 631 N N . ALA B 2 19 ? 5.688 30.076 74.843 1.00 45.22 19 ALA B N 1
ATOM 632 C CA . ALA B 2 19 ? 5.011 29.465 75.983 1.00 43.15 19 ALA B CA 1
ATOM 633 C C . ALA B 2 19 ? 3.795 28.679 75.543 1.00 41.48 19 ALA B C 1
ATOM 634 O O . ALA B 2 19 ? 3.684 27.494 75.838 1.00 43.21 19 ALA B O 1
ATOM 636 N N . GLU B 2 20 ? 2.878 29.350 74.850 1.00 41.75 20 GLU B N 1
ATOM 637 C CA . GLU B 2 20 ? 1.701 28.693 74.283 1.00 43.08 20 GLU B CA 1
ATOM 638 C C . GLU B 2 20 ? 2.122 27.531 73.389 1.00 41.52 20 GLU B C 1
ATOM 639 O O . GLU B 2 20 ? 1.441 26.510 73.323 1.00 37.30 20 GLU B O 1
ATOM 645 N N . LEU B 2 21 ? 3.265 27.695 72.726 1.00 41.18 21 LEU B N 1
ATOM 646 C CA . LEU B 2 21 ? 3.779 26.705 71.777 1.00 41.53 21 LEU B CA 1
ATOM 647 C C . LEU B 2 21 ? 4.257 25.436 72.477 1.00 39.40 21 LEU B C 1
ATOM 648 O O . LEU B 2 21 ? 3.964 24.338 72.029 1.00 38.43 21 LEU B O 1
ATOM 653 N N . GLU B 2 22 ? 4.978 25.584 73.582 1.00 39.41 22 GLU B N 1
ATOM 654 C CA . GLU B 2 22 ? 5.425 24.422 74.342 1.00 46.56 22 GLU B CA 1
ATOM 655 C C . GLU B 2 22 ? 4.281 23.788 75.150 1.00 45.42 22 GLU B C 1
ATOM 656 O O . GLU B 2 22 ? 4.283 22.584 75.404 1.00 45.66 22 GLU B O 1
ATOM 662 N N . ALA B 2 23 ? 3.307 24.605 75.548 1.00 43.17 23 ALA B N 1
ATOM 663 C CA . ALA B 2 23 ? 2.120 24.119 76.247 1.00 44.05 23 ALA B CA 1
ATOM 664 C C . ALA B 2 23 ? 1.277 23.288 75.297 1.00 45.19 23 ALA B C 1
ATOM 665 O O . ALA B 2 23 ? 0.685 22.276 75.673 1.00 46.05 23 ALA B O 1
ATOM 667 N N . MET B 2 24 ? 1.230 23.740 74.053 1.00 45.26 24 MET B N 1
ATOM 668 C CA . MET B 2 24 ? 0.608 22.996 72.969 1.00 46.73 24 MET B CA 1
ATOM 669 C C . MET B 2 24 ? 1.430 21.760 72.614 1.00 45.09 24 MET B C 1
ATOM 670 O O . MET B 2 24 ? 0.880 20.718 72.253 1.00 44.95 24 MET B O 1
ATOM 675 N N . GLY B 2 25 ? 2.750 21.891 72.733 1.00 46.55 25 GLY B N 1
ATOM 676 C CA . GLY B 2 25 ? 3.674 20.816 72.426 1.00 47.11 25 GLY B CA 1
ATOM 677 C C . GLY B 2 25 ? 3.413 19.614 73.301 1.00 49.14 25 GLY B C 1
ATOM 678 O O . GLY B 2 25 ? 3.723 18.483 72.932 1.00 47.53 25 GLY B O 1
ATOM 679 N N . GLN B 2 26 ? 2.829 19.866 74.468 1.00 53.43 26 GLN B N 1
ATOM 680 C CA . GLN B 2 26 ? 2.412 18.785 75.347 1.00 58.21 26 GLN B CA 1
ATOM 681 C C . GLN B 2 26 ? 0.883 18.723 75.499 1.00 57.30 26 GLN B C 1
ATOM 682 O O . GLN B 2 26 ? 0.336 18.928 76.579 1.00 57.18 26 GLN B O 1
ATOM 688 N N . GLN B 2 27 ? 0.226 18.432 74.374 1.00 56.55 27 GLN B N 1
ATOM 689 C CA . GLN B 2 27 ? -1.197 18.065 74.280 1.00 55.86 27 GLN B CA 1
ATOM 690 C C . GLN B 2 27 ? -2.161 18.830 75.180 1.00 56.48 27 GLN B C 1
ATOM 691 O O . GLN B 2 27 ? -2.978 18.229 75.874 1.00 59.67 27 GLN B O 1
ATOM 697 N N . GLN B 2 28 ? -2.069 20.153 75.157 1.00 53.32 28 GLN B N 1
ATOM 698 C CA . GLN B 2 28 ? -3.063 20.988 75.807 1.00 50.97 28 GLN B CA 1
ATOM 699 C C . GLN B 2 28 ? -4.133 21.385 74.802 1.00 46.38 28 GLN B C 1
ATOM 700 O O . GLN B 2 28 ? -3.829 21.934 73.740 1.00 42.78 28 GLN B O 1
ATOM 706 N N . LEU B 2 29 ? -5.383 21.092 75.148 1.00 40.85 29 LEU B N 1
ATOM 707 C CA . LEU B 2 29 ? -6.522 21.296 74.262 1.00 43.36 29 LEU B CA 1
ATOM 708 C C . LEU B 2 29 ? -6.645 22.712 73.742 1.00 40.87 29 LEU B C 1
ATOM 709 O O . LEU B 2 29 ? -6.784 23.674 74.508 1.00 39.28 29 LEU B O 1
ATOM 714 N N . LEU B 2 30 ? -6.611 22.822 72.422 1.00 40.04 30 LEU B N 1
ATOM 715 C CA . LEU B 2 30 ? -6.892 24.080 71.754 1.00 39.35 30 LEU B CA 1
ATOM 716 C C . LEU B 2 30 ? -8.369 24.111 71.346 1.00 38.88 30 LEU B C 1
ATOM 717 O O . LEU B 2 30 ? -8.807 23.344 70.496 1.00 36.25 30 LEU B O 1
ATOM 722 N N . SER B 2 31 ? -9.129 25.006 71.966 1.00 42.15 31 SER B N 1
ATOM 723 C CA . SER B 2 31 ? -10.581 25.023 71.823 1.00 42.80 31 SER B CA 1
ATOM 724 C C . SER B 2 31 ? -11.039 25.605 70.496 1.00 39.49 31 SER B C 1
ATOM 725 O O . SER B 2 31 ? -10.576 26.667 70.084 1.00 38.76 31 SER B O 1
ATOM 728 N N . LEU B 2 32 ? -11.957 24.898 69.840 1.00 41.54 32 LEU B N 1
ATOM 729 C CA . LEU B 2 32 ? -12.603 25.359 68.611 1.00 38.83 32 LEU B CA 1
ATOM 730 C C . LEU B 2 32 ? -14.112 25.392 68.808 1.00 40.31 32 LEU B C 1
ATOM 731 O O . LEU B 2 32 ? -14.662 24.524 69.489 1.00 39.08 32 LEU B O 1
ATOM 736 N N . PRO B 2 33 ? -14.797 26.380 68.209 1.00 43.74 33 PRO B N 1
ATOM 737 C CA . PRO B 2 33 ? -16.263 26.279 68.210 1.00 46.32 33 PRO B CA 1
ATOM 738 C C . PRO B 2 33 ? -16.676 25.119 67.319 1.00 50.47 33 PRO B C 1
ATOM 739 O O . PRO B 2 33 ? -16.031 24.929 66.291 1.00 52.34 33 PRO B O 1
ATOM 743 N N . THR B 2 34 ? -17.705 24.354 67.682 1.00 52.29 34 THR B N 1
ATOM 744 C CA . THR B 2 34 ? -18.120 23.216 66.851 1.00 54.12 34 THR B CA 1
ATOM 745 C C . THR B 2 34 ? -18.472 23.714 65.440 1.00 53.15 34 THR B C 1
ATOM 746 O O . THR B 2 34 ? -18.465 22.965 64.462 1.00 52.13 34 THR B O 1
ATOM 750 N N . ASN B 2 35 ? -18.770 25.009 65.392 1.00 52.82 35 ASN B N 1
ATOM 751 C CA . ASN B 2 35 ? -18.982 25.835 64.211 1.00 51.68 35 ASN B CA 1
ATOM 752 C C . ASN B 2 35 ? -17.810 25.881 63.206 1.00 43.74 35 ASN B C 1
ATOM 753 O O . ASN B 2 35 ? -17.976 26.310 62.080 1.00 39.30 35 ASN B O 1
ATOM 758 N N . ALA B 2 36 ? -16.638 25.411 63.622 1.00 23.99 36 ALA B N 1
ATOM 759 C CA . ALA B 2 36 ? -15.362 25.749 62.983 1.00 23.67 36 ALA B CA 1
ATOM 760 C C . ALA B 2 36 ? -15.237 25.313 61.524 1.00 25.17 36 ALA B C 1
ATOM 761 O O . ALA B 2 36 ? -14.590 25.993 60.716 1.00 24.37 36 ALA B O 1
ATOM 763 N N . GLU B 2 37 ? -15.858 24.190 61.184 1.00 23.04 37 GLU B N 1
ATOM 764 C CA . GLU B 2 37 ? -15.786 23.635 59.835 1.00 19.26 37 GLU B CA 1
ATOM 765 C C . GLU B 2 37 ? -16.643 24.414 58.839 1.00 15.26 37 GLU B C 1
ATOM 766 O O . GLU B 2 37 ? -16.594 24.157 57.648 1.00 16.35 37 GLU B O 1
ATOM 772 N N . LEU B 2 38 ? -17.428 25.362 59.337 1.00 16.38 38 LEU B N 1
ATOM 773 C CA . LEU B 2 38 ? -18.237 26.239 58.496 1.00 16.62 38 LEU B CA 1
ATOM 774 C C . LEU B 2 38 ? -17.447 27.421 57.961 1.00 18.92 38 LEU B C 1
ATOM 775 O O . LEU B 2 38 ? -17.951 28.193 57.153 1.00 21.41 38 LEU B O 1
ATOM 780 N N . ASN B 2 39 ? -16.218 27.581 58.434 1.00 17.87 39 ASN B N 1
ATOM 781 C CA . ASN B 2 39 ? -15.377 28.668 57.978 1.00 16.53 39 ASN B CA 1
ATOM 782 C C . ASN B 2 39 ? -13.964 28.177 57.757 1.00 14.83 39 ASN B C 1
ATOM 783 O O . ASN B 2 39 ? -13.021 28.671 58.358 1.00 20.54 39 ASN B O 1
ATOM 788 N N . VAL B 2 40 ? -13.825 27.181 56.898 1.00 14.08 40 VAL B N 1
ATOM 789 C CA . VAL B 2 40 ? -12.513 26.678 56.523 1.00 18.29 40 VAL B CA 1
ATOM 790 C C . VAL B 2 40 ? -11.847 27.696 55.587 1.00 19.80 40 VAL B C 1
ATOM 791 O O . VAL B 2 40 ? -12.494 28.215 54.687 1.00 19.79 40 VAL B O 1
ATOM 795 N N . GLU B 2 41 ? -10.569 28.000 55.809 1.00 18.24 41 GLU B N 1
ATOM 796 C CA . GLU B 2 41 ? -9.869 28.983 54.982 1.00 18.28 41 GLU B CA 1
ATOM 797 C C . GLU B 2 41 ? -9.059 28.319 53.893 1.00 16.23 41 GLU B C 1
ATOM 798 O O . GLU B 2 41 ? -8.473 27.270 54.108 1.00 17.99 41 GLU B O 1
ATOM 804 N N . ILE B 2 42 ? -9.027 28.944 52.723 1.00 15.35 42 ILE B N 1
ATOM 805 C CA . ILE B 2 42 ? -8.273 28.430 51.590 1.00 15.33 42 ILE B CA 1
ATOM 806 C C . ILE B 2 42 ? -7.055 29.313 51.384 1.00 16.35 42 ILE B C 1
ATOM 807 O O . ILE B 2 42 ? -7.175 30.518 51.177 1.00 17.86 42 ILE B O 1
ATOM 812 N N . MET B 2 43 ? -5.877 28.713 51.460 1.00 16.19 43 MET B N 1
ATOM 813 C CA . MET B 2 43 ? -4.643 29.475 51.374 1.00 16.59 43 MET B CA 1
ATOM 814 C C . MET B 2 43 ? -3.721 28.874 50.336 1.00 17.50 43 MET B C 1
ATOM 815 O O . MET B 2 43 ? -3.754 27.672 50.095 1.00 17.86 43 MET B O 1
ATOM 820 N N . ALA B 2 44 ? -2.902 29.709 49.710 1.00 24.91 44 ALA B N 1
ATOM 821 C CA . ALA B 2 44 ? -2.038 29.213 48.641 1.00 28.83 44 ALA B CA 1
ATOM 822 C C . ALA B 2 44 ? -0.576 29.217 49.045 1.00 31.18 44 ALA B C 1
ATOM 823 O O . ALA B 2 44 ? 0.009 28.162 49.331 1.00 39.56 44 ALA B O 1
ATOM 825 N N . ASN B 2 45 ? 0.015 30.403 49.066 1.00 25.18 45 ASN B N 1
ATOM 826 C CA . ASN B 2 45 ? 1.442 30.526 49.356 1.00 24.93 45 ASN B CA 1
ATOM 827 C C . ASN B 2 45 ? 1.654 31.378 50.591 1.00 25.05 45 ASN B C 1
ATOM 828 O O . ASN B 2 45 ? 2.447 32.321 50.570 1.00 29.37 45 ASN B O 1
ATOM 833 N N . GLY B 2 46 ? 0.937 31.045 51.661 1.00 22.94 46 GLY B N 1
ATOM 834 C CA . GLY B 2 46 ? 0.952 31.852 52.861 1.00 23.64 46 GLY B CA 1
ATOM 835 C C . GLY B 2 46 ? -0.079 32.958 52.772 1.00 22.99 46 GLY B C 1
ATOM 836 O O . GLY B 2 46 ? -0.276 33.715 53.714 1.00 35.04 46 GLY B O 1
ATOM 837 N N . VAL B 2 47 ? -0.745 33.060 51.634 1.00 22.01 47 VAL B N 1
ATOM 838 C CA . VAL B 2 47 ? -1.752 34.094 51.460 1.00 29.79 47 VAL B CA 1
ATOM 839 C C . VAL B 2 47 ? -3.140 33.471 51.484 1.00 25.64 47 VAL B C 1
ATOM 840 O O . VAL B 2 47 ? -3.391 32.450 50.840 1.00 21.20 47 VAL B O 1
ATOM 844 N N . LEU B 2 48 ? -4.021 34.096 52.259 1.00 21.53 48 LEU B N 1
ATOM 845 C CA . LEU B 2 48 ? -5.419 33.717 52.335 1.00 20.12 48 LEU B CA 1
ATOM 846 C C . LEU B 2 48 ? -6.128 34.099 51.032 1.00 18.89 48 LEU B C 1
ATOM 847 O O . LEU B 2 48 ? -6.034 35.241 50.582 1.00 20.16 48 LEU B O 1
ATOM 852 N N . LEU B 2 49 ? -6.824 33.142 50.421 1.00 17.30 49 LEU B N 1
ATOM 853 C CA . LEU B 2 49 ? -7.492 33.370 49.135 1.00 16.38 49 LEU B CA 1
ATOM 854 C C . LEU B 2 49 ? -9.008 33.445 49.283 1.00 16.12 49 LEU B C 1
ATOM 855 O O . LEU B 2 49 ? -9.684 34.144 48.533 1.00 18.77 49 LEU B O 1
ATOM 860 N N . GLY B 2 50 ? -9.536 32.717 50.256 1.00 16.00 50 GLY B N 1
ATOM 861 C CA . GLY B 2 50 ? -10.961 32.716 50.492 1.00 14.40 50 GLY B CA 1
ATOM 862 C C . GLY B 2 50 ? -11.312 31.742 51.575 1.00 12.55 50 GLY B C 1
ATOM 863 O O . GLY B 2 50 ? -10.452 31.255 52.292 1.00 16.46 50 GLY B O 1
ATOM 864 N N . ASN B 2 51 ? -12.591 31.464 51.708 1.00 18.53 51 ASN B N 1
ATOM 865 C CA . ASN B 2 51 ? -13.029 30.587 52.760 1.00 21.90 51 ASN B CA 1
ATOM 866 C C . ASN B 2 51 ? -14.365 30.012 52.412 1.00 18.71 51 ASN B C 1
ATOM 867 O O . ASN B 2 51 ? -15.057 30.512 51.528 1.00 16.28 51 ASN B O 1
ATOM 872 N N . GLY B 2 52 ? -14.722 28.944 53.101 1.00 12.26 52 GLY B N 1
ATOM 873 C CA . GLY B 2 52 ? -16.025 28.369 52.909 1.00 12.18 52 GLY B CA 1
ATOM 874 C C . GLY B 2 52 ? -16.274 27.274 53.901 1.00 12.39 52 GLY B C 1
ATOM 875 O O . GLY B 2 52 ? -15.527 27.083 54.849 1.00 13.59 52 GLY B O 1
ATOM 876 N N . GLU B 2 53 ? -17.334 26.537 53.644 1.00 13.72 53 GLU B N 1
ATOM 877 C CA . GLU B 2 53 ? -17.783 25.473 54.519 1.00 17.29 53 GLU B CA 1
ATOM 878 C C . GLU B 2 53 ? -17.302 24.108 54.050 1.00 12.00 53 GLU B C 1
ATOM 879 O O . GLU B 2 53 ? -17.410 23.771 52.883 1.00 11.86 53 GLU B O 1
ATOM 885 N N . LEU B 2 54 ? -16.750 23.335 54.969 1.00 12.42 54 LEU B N 1
ATOM 886 C CA . LEU B 2 54 ? -16.421 21.948 54.708 1.00 12.54 54 LEU B CA 1
ATOM 887 C C . LEU B 2 54 ? -17.695 21.143 54.399 1.00 12.31 54 LEU B C 1
ATOM 888 O O . LEU B 2 54 ? -18.661 21.156 55.169 1.00 14.22 54 LEU B O 1
ATOM 893 N N . VAL B 2 55 ? -17.711 20.478 53.251 1.00 15.50 55 VAL B N 1
ATOM 894 C CA . VAL B 2 55 ? -18.848 19.656 52.864 1.00 12.68 55 VAL B CA 1
ATOM 895 C C . VAL B 2 55 ? -18.387 18.247 52.604 1.00 18.90 55 VAL B C 1
ATOM 896 O O . VAL B 2 55 ? -17.232 18.001 52.263 1.00 21.10 55 VAL B O 1
ATOM 900 N N . GLN B 2 56 ? -19.313 17.321 52.783 1.00 20.06 56 GLN B N 1
ATOM 901 C CA . GLN B 2 56 ? -19.046 15.923 52.566 1.00 17.53 56 GLN B CA 1
ATOM 902 C C . GLN B 2 56 ? -19.520 15.539 51.191 1.00 21.85 56 GLN B C 1
ATOM 903 O O . GLN B 2 56 ? -20.698 15.673 50.848 1.00 16.29 56 GLN B O 1
ATOM 909 N N . MET B 2 57 ? -18.584 15.086 50.379 1.00 21.64 57 MET B N 1
ATOM 910 C CA . MET B 2 57 ? -18.974 14.445 49.160 1.00 25.95 57 MET B CA 1
ATOM 911 C C . MET B 2 57 ? -18.718 12.967 49.292 1.00 35.38 57 MET B C 1
ATOM 912 O O . MET B 2 57 ? -17.969 12.504 50.158 1.00 40.36 57 MET B O 1
ATOM 917 N N . ASN B 2 58 ? -19.429 12.249 48.448 1.00 44.41 58 ASN B N 1
ATOM 918 C CA . ASN B 2 58 ? -19.467 10.804 48.430 1.00 53.85 58 ASN B CA 1
ATOM 919 C C . ASN B 2 58 ? -18.105 10.102 48.623 1.00 58.23 58 ASN B C 1
ATOM 920 O O . ASN B 2 58 ? -17.987 9.180 49.454 1.00 64.24 58 ASN B O 1
ATOM 925 N N . ASP B 2 59 ? -17.085 10.534 47.889 1.00 54.94 59 ASP B N 1
ATOM 926 C CA . ASP B 2 59 ? -15.785 9.874 47.990 1.00 55.11 59 ASP B CA 1
ATOM 927 C C . ASP B 2 59 ? -14.668 10.761 48.558 1.00 49.21 59 ASP B C 1
ATOM 928 O O . ASP B 2 59 ? -13.484 10.409 48.473 1.00 52.88 59 ASP B O 1
ATOM 933 N N . THR B 2 60 ? -15.033 11.902 49.132 1.00 39.01 60 THR B N 1
ATOM 934 C CA . THR B 2 60 ? -14.041 12.904 49.510 1.00 32.64 60 THR B CA 1
ATOM 935 C C . THR B 2 60 ? -14.665 14.064 50.283 1.00 29.26 60 THR B C 1
ATOM 936 O O . THR B 2 60 ? -15.886 14.195 50.346 1.00 28.97 60 THR B O 1
ATOM 940 N N . LEU B 2 61 ? -13.827 14.902 50.885 1.00 26.78 61 LEU B N 1
ATOM 941 C CA . LEU B 2 61 ? -14.287 16.156 51.468 1.00 21.54 61 LEU B CA 1
ATOM 942 C C . LEU B 2 61 ? -14.075 17.292 50.478 1.00 22.30 61 LEU B C 1
ATOM 943 O O . LEU B 2 61 ? -13.295 17.166 49.542 1.00 21.37 61 LEU B O 1
ATOM 948 N N . GLY B 2 62 ? -14.772 18.399 50.680 1.00 19.32 62 GLY B N 1
ATOM 949 C CA . GLY B 2 62 ? -14.573 19.567 49.848 1.00 19.26 62 GLY B CA 1
ATOM 950 C C . GLY B 2 62 ? -14.906 20.814 50.626 1.00 17.37 62 GLY B C 1
ATOM 951 O O . GLY B 2 62 ? -15.370 20.736 51.750 1.00 17.16 62 GLY B O 1
ATOM 952 N N . VAL B 2 63 ? -14.660 21.969 50.033 1.00 19.08 63 VAL B N 1
ATOM 953 C CA . VAL B 2 63 ? -15.069 23.221 50.630 1.00 15.09 63 VAL B CA 1
ATOM 954 C C . VAL B 2 63 ? -15.974 23.929 49.651 1.00 14.40 63 VAL B C 1
ATOM 955 O O . VAL B 2 63 ? -15.578 24.182 48.528 1.00 15.87 63 VAL B O 1
ATOM 959 N N . GLU B 2 64 ? -17.200 24.224 50.067 1.00 13.12 64 GLU B N 1
ATOM 960 C CA . GLU B 2 64 ? -18.077 25.077 49.278 1.00 15.91 64 GLU B CA 1
ATOM 961 C C . GLU B 2 64 ? -17.734 26.538 49.528 1.00 17.90 64 GLU B C 1
ATOM 962 O O . GLU B 2 64 ? -17.807 27.001 50.662 1.00 15.42 64 GLU B O 1
ATOM 968 N N . ILE B 2 65 ? -17.381 27.271 48.475 1.00 18.39 65 ILE B N 1
ATOM 969 C CA . ILE B 2 65 ? -16.858 28.625 48.637 1.00 18.70 65 ILE B CA 1
ATOM 970 C C . ILE B 2 65 ? -17.925 29.645 49.055 1.00 12.85 65 ILE B C 1
ATOM 971 O O . ILE B 2 65 ? -18.949 29.780 48.401 1.00 13.79 65 ILE B O 1
ATOM 976 N N . HIS B 2 66 ? -17.674 30.353 50.152 1.00 12.57 66 HIS B N 1
ATOM 977 C CA . HIS B 2 66 ? -18.519 31.473 50.561 1.00 13.62 66 HIS B CA 1
ATOM 978 C C . HIS B 2 66 ? -17.928 32.784 50.111 1.00 14.30 66 HIS B C 1
ATOM 979 O O . HIS B 2 66 ? -18.641 33.694 49.687 1.00 17.16 66 HIS B O 1
ATOM 986 N N . GLU B 2 67 ? -16.615 32.891 50.233 1.00 14.56 67 GLU B N 1
ATOM 987 C CA . GLU B 2 67 ? -15.926 34.091 49.787 1.00 17.44 67 GLU B CA 1
ATOM 988 C C . GLU B 2 67 ? -14.655 33.723 49.050 1.00 16.33 67 GLU B C 1
ATOM 989 O O . GLU B 2 67 ? -14.012 32.720 49.356 1.00 18.47 67 GLU B O 1
ATOM 995 N N . TRP B 2 68 ? -14.304 34.547 48.070 1.00 15.19 68 TRP B N 1
ATOM 996 C CA . TRP B 2 68 ? -13.123 34.329 47.266 1.00 14.70 68 TRP B CA 1
ATOM 997 C C . TRP B 2 68 ? -12.536 35.670 46.820 1.00 26.38 68 TRP B C 1
ATOM 998 O O . TRP B 2 68 ? -13.173 36.401 46.058 1.00 22.66 68 TRP B O 1
ATOM 1009 N N . LEU B 2 69 ? -11.339 35.993 47.325 1.00 26.88 69 LEU B N 1
ATOM 1010 C CA . LEU B 2 69 ? -10.578 37.190 46.931 1.00 30.45 69 LEU B CA 1
ATOM 1011 C C . LEU B 2 69 ? -11.354 38.499 47.092 1.00 34.82 69 LEU B C 1
ATOM 1012 O O . LEU B 2 69 ? -11.675 38.912 48.208 1.00 38.72 69 LEU B O 1
ATOM 1017 N N . GLY C 3 1 ? -19.197 13.387 65.983 1.00 50.08 1 GLY C N 1
ATOM 1018 C CA . GLY C 3 1 ? -18.224 14.458 65.872 1.00 48.18 1 GLY C CA 1
ATOM 1019 C C . GLY C 3 1 ? -18.596 15.490 64.826 1.00 42.84 1 GLY C C 1
ATOM 1020 O O . GLY C 3 1 ? -19.587 15.328 64.114 1.00 42.01 1 GLY C O 1
ATOM 1021 N N . PRO C 3 2 ? -17.795 16.559 64.726 1.00 38.65 2 PRO C N 1
ATOM 1022 C CA . PRO C 3 2 ? -18.012 17.659 63.788 1.00 35.41 2 PRO C CA 1
ATOM 1023 C C . PRO C 3 2 ? -18.265 17.193 62.361 1.00 34.42 2 PRO C C 1
ATOM 1024 O O . PRO C 3 2 ? -19.031 17.854 61.663 1.00 30.98 2 PRO C O 1
ATOM 1028 N N . VAL C 3 3 ? -17.678 16.068 61.954 1.00 35.20 3 VAL C N 1
ATOM 1029 C CA . VAL C 3 3 ? -17.811 15.591 60.576 1.00 35.08 3 VAL C CA 1
ATOM 1030 C C . VAL C 3 3 ? -19.186 14.978 60.290 1.00 35.37 3 VAL C C 1
ATOM 1031 O O . VAL C 3 3 ? -19.597 14.868 59.127 1.00 35.82 3 VAL C O 1
ATOM 1035 N N . ASP C 3 4 ? -19.902 14.595 61.344 1.00 32.38 4 ASP C N 1
ATOM 1036 C CA . ASP C 3 4 ? -21.225 14.013 61.181 1.00 32.52 4 ASP C CA 1
ATOM 1037 C C . ASP C 3 4 ? -22.265 15.092 60.897 1.00 30.62 4 ASP C C 1
ATOM 1038 O O . ASP C 3 4 ? -23.343 14.804 60.384 1.00 33.91 4 ASP C O 1
ATOM 1043 N N . MET C 3 5 ? -21.931 16.336 61.222 1.00 26.93 5 MET C N 1
ATOM 1044 C CA . MET C 3 5 ? -22.867 17.443 61.075 1.00 22.16 5 MET C CA 1
ATOM 1045 C C . MET C 3 5 ? -22.753 18.122 59.728 1.00 20.56 5 MET C C 1
ATOM 1046 O O . MET C 3 5 ? -23.530 19.027 59.429 1.00 23.52 5 MET C O 1
ATOM 1051 N N . LEU C 3 6 ? -21.781 17.698 58.921 1.00 20.61 6 LEU C N 1
ATOM 1052 C CA . LEU C 3 6 ? -21.481 18.381 57.660 1.00 22.66 6 LEU C CA 1
ATOM 1053 C C . LEU C 3 6 ? -22.621 18.296 56.664 1.00 21.60 6 LEU C C 1
ATOM 1054 O O . LEU C 3 6 ? -23.351 17.311 56.619 1.00 22.75 6 LEU C O 1
ATOM 1059 N N . LYS C 3 7 ? -22.759 19.349 55.866 1.00 21.70 7 LYS C N 1
ATOM 1060 C CA . LYS C 3 7 ? -23.685 19.362 54.739 1.00 17.85 7 LYS C CA 1
ATOM 1061 C C . LYS C 3 7 ? -23.233 18.324 53.742 1.00 18.07 7 LYS C C 1
ATOM 1062 O O . LYS C 3 7 ? -22.057 18.241 53.428 1.00 18.32 7 LYS C O 1
ATOM 1068 N N . ASN C 3 8 ? -24.154 17.512 53.257 1.00 20.18 8 ASN C N 1
ATOM 1069 C CA . ASN C 3 8 ? -23.771 16.483 52.318 1.00 20.96 8 ASN C CA 1
ATOM 1070 C C . ASN C 3 8 ? -24.300 16.764 50.916 1.00 21.09 8 ASN C C 1
ATOM 1071 O O . ASN C 3 8 ? -25.497 16.940 50.713 1.00 21.19 8 ASN C O 1
ATOM 1076 N N . ILE C 3 9 ? -23.388 16.821 49.954 1.00 21.34 9 ILE C N 1
ATOM 1077 C CA . ILE C 3 9 ? -23.748 17.022 48.558 1.00 25.94 9 ILE C CA 1
ATOM 1078 C C . ILE C 3 9 ? -23.697 15.661 47.866 1.00 32.68 9 ILE C C 1
ATOM 1079 O O . ILE C 3 9 ? -22.614 15.148 47.599 1.00 25.26 9 ILE C O 1
ATOM 1084 N N . PRO C 3 10 ? -24.880 15.065 47.597 1.00 26.00 10 PRO C N 1
ATOM 1085 C CA . PRO C 3 10 ? -25.020 13.667 47.198 1.00 28.85 10 PRO C CA 1
ATOM 1086 C C . PRO C 3 10 ? -24.854 13.463 45.706 1.00 35.71 10 PRO C C 1
ATOM 1087 O O . PRO C 3 10 ? -25.653 12.758 45.091 1.00 39.98 10 PRO C O 1
ATOM 1091 N N . ILE C 3 11 ? -23.839 14.095 45.128 1.00 36.86 11 ILE C N 1
ATOM 1092 C CA . ILE C 3 11 ? -23.476 13.848 43.739 1.00 38.86 11 ILE C CA 1
ATOM 1093 C C . ILE C 3 11 ? -23.094 12.383 43.565 1.00 42.57 11 ILE C C 1
ATOM 1094 O O . ILE C 3 11 ? -22.297 11.855 44.342 1.00 43.04 11 ILE C O 1
ATOM 1099 N N . PRO C 3 12 ? -23.671 11.715 42.547 1.00 46.14 12 PRO C N 1
ATOM 1100 C CA . PRO C 3 12 ? -23.295 10.327 42.281 1.00 50.81 12 PRO C CA 1
ATOM 1101 C C . PRO C 3 12 ? -21.867 10.252 41.766 1.00 55.51 12 PRO C C 1
ATOM 1102 O O . PRO C 3 12 ? -21.247 11.280 41.477 1.00 53.01 12 PRO C O 1
ATOM 1106 N N . SER C 3 13 ? -21.345 9.041 41.653 1.00 61.95 13 SER C N 1
ATOM 1107 C CA . SER C 3 13 ? -20.033 8.856 41.064 1.00 64.00 13 SER C CA 1
ATOM 1108 C C . SER C 3 13 ? -20.202 8.529 39.588 1.00 65.12 13 SER C C 1
ATOM 1109 O O . SER C 3 13 ? -21.186 7.892 39.204 1.00 67.28 13 SER C O 1
ATOM 1112 N N . PRO C 3 14 ? -19.256 8.990 38.750 1.00 63.78 14 PRO C N 1
ATOM 1113 C CA . PRO C 3 14 ? -18.107 9.808 39.144 1.00 59.75 14 PRO C CA 1
ATOM 1114 C C . PRO C 3 14 ? -18.392 11.302 39.149 1.00 57.56 14 PRO C C 1
ATOM 1115 O O . PRO C 3 14 ? -19.299 11.779 38.468 1.00 59.04 14 PRO C O 1
ATOM 1119 N N . LEU C 3 15 ? -17.614 12.033 39.935 1.00 54.76 15 LEU C N 1
ATOM 1120 C CA . LEU C 3 15 ? -17.592 13.475 39.831 1.00 49.31 15 LEU C CA 1
ATOM 1121 C C . LEU C 3 15 ? -16.746 13.814 38.617 1.00 51.95 15 LEU C C 1
ATOM 1122 O O . LEU C 3 15 ? -15.753 13.139 38.336 1.00 53.78 15 LEU C O 1
ATOM 1127 N N . SER C 3 16 ? -17.152 14.839 37.880 1.00 53.58 16 SER C N 1
ATOM 1128 C CA . SER C 3 16 ? -16.318 15.368 36.812 1.00 55.53 16 SER C CA 1
ATOM 1129 C C . SER C 3 16 ? -15.865 16.776 37.194 1.00 48.65 16 SER C C 1
ATOM 1130 O O . SER C 3 16 ? -16.387 17.767 36.679 1.00 51.22 16 SER C O 1
ATOM 1133 N N . PRO C 3 17 ? -14.889 16.866 38.108 1.00 37.51 17 PRO C N 1
ATOM 1134 C CA . PRO C 3 17 ? -14.449 18.185 38.541 1.00 29.83 17 PRO C CA 1
ATOM 1135 C C . PRO C 3 17 ? -13.551 18.799 37.496 1.00 30.67 17 PRO C C 1
ATOM 1136 O O . PRO C 3 17 ? -12.875 18.074 36.788 1.00 32.56 17 PRO C O 1
ATOM 1140 N N . VAL C 3 18 ? -13.579 20.118 37.386 1.00 34.24 18 VAL C N 1
ATOM 1141 C CA . VAL C 3 18 ? -12.692 20.847 36.488 1.00 32.63 18 VAL C CA 1
ATOM 1142 C C . VAL C 3 18 ? -11.248 20.730 36.958 1.00 30.17 18 VAL C C 1
ATOM 1143 O O . VAL C 3 18 ? -10.929 21.163 38.059 1.00 29.33 18 VAL C O 1
ATOM 1147 N N . GLU C 3 19 ? -10.389 20.149 36.124 1.00 28.00 19 GLU C N 1
ATOM 1148 C CA . GLU C 3 19 ? -9.005 19.845 36.492 1.00 30.27 19 GLU C CA 1
ATOM 1149 C C . GLU C 3 19 ? -8.899 19.069 37.791 1.00 30.31 19 GLU C C 1
ATOM 1150 O O . GLU C 3 19 ? -7.960 19.254 38.566 1.00 29.75 19 GLU C O 1
ATOM 1156 N N . GLY C 3 20 ? -9.876 18.198 38.013 1.00 31.93 20 GLY C N 1
ATOM 1157 C CA . GLY C 3 20 ? -9.894 17.320 39.168 1.00 32.52 20 GLY C CA 1
ATOM 1158 C C . GLY C 3 20 ? -10.298 17.913 40.510 1.00 31.31 20 GLY C C 1
ATOM 1159 O O . GLY C 3 20 ? -10.334 17.185 41.493 1.00 30.06 20 GLY C O 1
ATOM 1160 N N . ILE C 3 21 ? -10.595 19.211 40.582 1.00 29.57 21 ILE C N 1
ATOM 1161 C CA . ILE C 3 21 ? -10.878 19.808 41.884 1.00 20.90 21 ILE C CA 1
ATOM 1162 C C . ILE C 3 21 ? -12.038 20.783 41.916 1.00 19.16 21 ILE C C 1
ATOM 1163 O O . ILE C 3 21 ? -12.608 20.982 42.962 1.00 18.06 21 ILE C O 1
ATOM 1168 N N . LEU C 3 22 ? -12.399 21.399 40.803 1.00 19.28 22 LEU C N 1
ATOM 1169 C CA . LEU C 3 22 ? -13.394 22.467 40.863 1.00 18.08 22 LEU C CA 1
ATOM 1170 C C . LEU C 3 22 ? -14.774 22.041 40.348 1.00 20.86 22 LEU C C 1
ATOM 1171 O O . LEU C 3 22 ? -14.944 21.723 39.185 1.00 23.28 22 LEU C O 1
ATOM 1176 N N . ILE C 3 23 ? -15.764 22.041 41.231 1.00 19.04 23 ILE C N 1
ATOM 1177 C CA . ILE C 3 23 ? -17.142 21.795 40.831 1.00 18.39 23 ILE C CA 1
ATOM 1178 C C . ILE C 3 23 ? -17.890 23.118 40.827 1.00 16.56 23 ILE C C 1
ATOM 1179 O O . ILE C 3 23 ? -17.926 23.804 41.831 1.00 21.57 23 ILE C O 1
ATOM 1184 N N . LYS C 3 24 ? -18.463 23.495 39.694 1.00 22.02 24 LYS C N 1
ATOM 1185 C CA . LYS C 3 24 ? -19.027 24.835 39.555 1.00 17.78 24 LYS C CA 1
ATOM 1186 C C . LYS C 3 24 ? -20.379 24.938 40.240 1.00 18.26 24 LYS C C 1
ATOM 1187 O O . LYS C 3 24 ? -21.104 23.956 40.360 1.00 19.07 24 LYS C O 1
ATOM 1193 N N . ARG C 3 25 ? -20.713 26.145 40.675 1.00 17.24 25 ARG C N 1
ATOM 1194 C CA . ARG C 3 25 ? -21.940 26.379 41.410 1.00 23.60 25 ARG C CA 1
ATOM 1195 C C . ARG C 3 25 ? -23.161 25.979 40.569 1.00 24.04 25 ARG C C 1
ATOM 1196 O O . ARG C 3 25 ? -24.100 25.360 41.081 1.00 20.55 25 ARG C O 1
ATOM 1204 N N . LYS C 3 26 ? -23.105 26.283 39.271 1.00 26.16 26 LYS C N 1
ATOM 1205 C CA . LYS C 3 26 ? -24.172 25.966 38.321 1.00 29.79 26 LYS C CA 1
ATOM 1206 C C . LYS C 3 26 ? -24.433 24.453 38.220 1.00 28.52 26 LYS C C 1
ATOM 1207 O O . LYS C 3 26 ? -25.563 24.022 38.036 1.00 31.02 26 LYS C O 1
ATOM 1213 N N . THR C 3 27 ? -23.388 23.648 38.367 1.00 27.53 27 THR C N 1
ATOM 1214 C CA . THR C 3 27 ? -23.531 22.191 38.375 1.00 28.72 27 THR C CA 1
ATOM 1215 C C . THR C 3 27 ? -24.221 21.709 39.655 1.00 25.58 27 THR C C 1
ATOM 1216 O O . THR C 3 27 ? -24.974 20.736 39.655 1.00 27.26 27 THR C O 1
ATOM 1220 N N . LEU C 3 28 ? -23.964 22.418 40.746 1.00 22.20 28 LEU C N 1
ATOM 1221 C CA . LEU C 3 28 ? -24.479 22.046 42.058 1.00 23.22 28 LEU C CA 1
ATOM 1222 C C . LEU C 3 28 ? -25.945 22.463 42.291 1.00 24.47 28 LEU C C 1
ATOM 1223 O O . LEU C 3 28 ? -26.597 21.951 43.195 1.00 24.67 28 LEU C O 1
ATOM 1228 N N . GLU C 3 29 ? -26.462 23.377 41.473 1.00 24.92 29 GLU C N 1
ATOM 1229 C CA . GLU C 3 29 ? -27.821 23.887 41.661 1.00 26.04 29 GLU C CA 1
ATOM 1230 C C . GLU C 3 29 ? -28.869 22.803 41.433 1.00 25.43 29 GLU C C 1
ATOM 1231 O O . GLU C 3 29 ? -30.008 22.914 41.883 1.00 24.62 29 GLU C O 1
ATOM 1237 N N . ARG C 3 30 ? -28.458 21.753 40.730 1.00 28.40 30 ARG C N 1
ATOM 1238 C CA . ARG C 3 30 ? -29.313 20.622 40.402 1.00 28.54 30 ARG C CA 1
ATOM 1239 C C . ARG C 3 30 ? -29.490 19.725 41.622 1.00 24.88 30 ARG C C 1
ATOM 1240 O O . ARG C 3 30 ? -30.454 18.974 41.720 1.00 30.47 30 ARG C O 1
ATOM 1248 N N . TYR C 3 31 ? -28.578 19.835 42.577 1.00 22.31 31 TYR C N 1
ATOM 1249 C CA . TYR C 3 31 ? -28.602 18.948 43.732 1.00 20.39 31 TYR C CA 1
ATOM 1250 C C . TYR C 3 31 ? -29.219 19.594 44.969 1.00 18.78 31 TYR C C 1
ATOM 1251 O O . TYR C 3 31 ? -29.024 20.776 45.239 1.00 18.51 31 TYR C O 1
ATOM 1260 N N . PHE C 3 32 ? -30.015 18.802 45.681 1.00 19.59 32 PHE C N 1
ATOM 1261 C CA . PHE C 3 32 ? -30.564 19.205 46.963 1.00 18.08 32 PHE C CA 1
ATOM 1262 C C . PHE C 3 32 ? -29.640 18.676 48.051 1.00 17.34 32 PHE C C 1
ATOM 1263 O O . PHE C 3 32 ? -29.482 17.462 48.212 1.00 17.03 32 PHE C O 1
ATOM 1271 N N . SER C 3 33 ? -29.018 19.595 48.781 1.00 15.82 33 SER C N 1
ATOM 1272 C CA . SER C 3 33 ? -27.968 19.249 49.725 1.00 14.84 33 SER C CA 1
ATOM 1273 C C . SER C 3 33 ? -28.233 19.810 51.117 1.00 13.14 33 SER C C 1
ATOM 1274 O O . SER C 3 33 ? -28.333 21.020 51.285 1.00 12.62 33 SER C O 1
ATOM 1277 N N . ILE C 3 34 ? -28.323 18.928 52.112 1.00 14.56 34 ILE C N 1
ATOM 1278 C CA . ILE C 3 34 ? -28.550 19.338 53.497 1.00 16.52 34 ILE C CA 1
ATOM 1279 C C . ILE C 3 34 ? -27.618 18.628 54.487 1.00 14.64 34 ILE C C 1
ATOM 1280 O O . ILE C 3 34 ? -26.823 17.793 54.101 1.00 13.26 34 ILE C O 1
ATOM 1285 N N . ASN C 3 35 ? -27.703 18.988 55.764 1.00 16.58 35 ASN C N 1
ATOM 1286 C CA . ASN C 3 35 ? -27.016 18.236 56.807 1.00 18.88 35 ASN C CA 1
ATOM 1287 C C . ASN C 3 35 ? -28.019 17.440 57.639 1.00 20.15 35 ASN C C 1
ATOM 1288 O O . ASN C 3 35 ? -29.231 17.517 57.417 1.00 16.25 35 ASN C O 1
ATOM 1293 N N . ILE C 3 36 ? -27.523 16.673 58.601 1.00 18.00 36 ILE C N 1
ATOM 1294 C CA . ILE C 3 36 ? -28.413 15.826 59.374 1.00 17.01 36 ILE C CA 1
ATOM 1295 C C . ILE C 3 36 ? -29.222 16.646 60.388 1.00 20.84 36 ILE C C 1
ATOM 1296 O O . ILE C 3 36 ? -30.253 16.188 60.870 1.00 23.63 36 ILE C O 1
ATOM 1301 N N . PHE C 3 37 ? -28.781 17.864 60.694 1.00 18.21 37 PHE C N 1
ATOM 1302 C CA . PHE C 3 37 ? -29.608 18.772 61.481 1.00 17.55 37 PHE C CA 1
ATOM 1303 C C . PHE C 3 37 ? -30.911 19.062 60.751 1.00 13.95 37 PHE C C 1
ATOM 1304 O O . PHE C 3 37 ? -31.984 18.969 61.325 1.00 14.98 37 PHE C O 1
ATOM 1312 N N . GLU C 3 38 ? -30.788 19.425 59.482 1.00 15.41 38 GLU C N 1
ATOM 1313 C CA . GLU C 3 38 ? -31.918 19.762 58.625 1.00 20.23 38 GLU C CA 1
ATOM 1314 C C . GLU C 3 38 ? -32.854 18.576 58.391 1.00 16.03 38 GLU C C 1
ATOM 1315 O O . GLU C 3 38 ? -34.065 18.752 58.291 1.00 18.95 38 GLU C O 1
ATOM 1321 N N . MET C 3 39 ? -32.285 17.378 58.307 1.00 12.81 39 MET C N 1
ATOM 1322 C CA . MET C 3 39 ? -33.036 16.127 58.149 1.00 12.75 39 MET C CA 1
ATOM 1323 C C . MET C 3 39 ? -33.887 15.734 59.364 1.00 14.70 39 MET C C 1
ATOM 1324 O O . MET C 3 39 ? -35.058 15.407 59.232 1.00 11.99 39 MET C O 1
ATOM 1329 N N . LEU C 3 40 ? -33.290 15.733 60.548 1.00 13.39 40 LEU C N 1
ATOM 1330 C CA . LEU C 3 40 ? -34.028 15.335 61.736 1.00 14.01 40 LEU C CA 1
ATOM 1331 C C . LEU C 3 40 ? -34.910 16.448 62.253 1.00 15.18 40 LEU C C 1
ATOM 1332 O O . LEU C 3 40 ? -35.819 16.199 63.029 1.00 17.97 40 LEU C O 1
ATOM 1337 N N . ARG C 3 41 ? -34.635 17.679 61.835 1.00 14.25 41 ARG C N 1
ATOM 1338 C CA . ARG C 3 41 ? -35.544 18.777 62.114 1.00 16.63 41 ARG C CA 1
ATOM 1339 C C . ARG C 3 41 ? -36.852 18.562 61.350 1.00 15.82 41 ARG C C 1
ATOM 1340 O O . ARG C 3 41 ? -37.926 18.809 61.868 1.00 17.70 41 ARG C O 1
ATOM 1348 N N . ILE C 3 42 ? -36.762 18.067 60.126 1.00 15.22 42 ILE C N 1
ATOM 1349 C CA . ILE C 3 42 ? -37.956 17.780 59.346 1.00 16.43 42 ILE C CA 1
ATOM 1350 C C . ILE C 3 42 ? -38.761 16.598 59.921 1.00 19.48 42 ILE C C 1
ATOM 1351 O O . ILE C 3 42 ? -39.979 16.667 59.996 1.00 20.50 42 ILE C O 1
ATOM 1356 N N . ASP C 3 43 ? -38.086 15.537 60.357 1.00 17.88 43 ASP C N 1
ATOM 1357 C CA . ASP C 3 43 ? -38.771 14.356 60.890 1.00 16.15 43 ASP C CA 1
ATOM 1358 C C . ASP C 3 43 ? -39.262 14.507 62.329 1.00 20.38 43 ASP C C 1
ATOM 1359 O O . ASP C 3 43 ? -40.285 13.925 62.701 1.00 21.61 43 ASP C O 1
ATOM 1364 N N . GLU C 3 44 ? -38.553 15.292 63.135 1.00 18.63 44 GLU C N 1
ATOM 1365 C CA . GLU C 3 44 ? -38.865 15.391 64.556 1.00 18.59 44 GLU C CA 1
ATOM 1366 C C . GLU C 3 44 ? -39.262 16.796 65.017 1.00 19.32 44 GLU C C 1
ATOM 1367 O O . GLU C 3 44 ? -39.726 16.972 66.130 1.00 21.89 44 GLU C O 1
ATOM 1373 N N . GLY C 3 45 ? -39.075 17.794 64.166 1.00 21.87 45 GLY C N 1
ATOM 1374 C CA . GLY C 3 45 ? -39.422 19.162 64.515 1.00 21.15 45 GLY C CA 1
ATOM 1375 C C . GLY C 3 45 ? -38.331 19.839 65.319 1.00 21.07 45 GLY C C 1
ATOM 1376 O O . GLY C 3 45 ? -37.419 19.183 65.805 1.00 21.87 45 GLY C O 1
ATOM 1377 N N . LEU C 3 46 ? -38.415 21.159 65.440 1.00 22.51 46 LEU C N 1
ATOM 1378 C CA . LEU C 3 46 ? -37.551 21.927 66.333 1.00 21.18 46 LEU C CA 1
ATOM 1379 C C . LEU C 3 46 ? -38.438 22.789 67.222 1.00 24.24 46 LEU C C 1
ATOM 1380 O O . LEU C 3 46 ? -39.189 23.630 66.733 1.00 27.79 46 LEU C O 1
ATOM 1385 N N . ARG C 3 47 ? -38.376 22.548 68.526 1.00 23.00 47 ARG C N 1
ATOM 1386 C CA . ARG C 3 47 ? -39.179 23.281 69.495 1.00 24.75 47 ARG C CA 1
ATOM 1387 C C . ARG C 3 47 ? -38.265 23.827 70.593 1.00 28.79 47 ARG C C 1
ATOM 1388 O O . ARG C 3 47 ? -37.379 23.118 71.069 1.00 27.93 47 ARG C O 1
ATOM 1396 N N . LEU C 3 48 ? -38.460 25.085 70.984 1.00 33.04 48 LEU C N 1
ATOM 1397 C CA . LEU C 3 48 ? -37.579 25.718 71.971 1.00 35.31 48 LEU C CA 1
ATOM 1398 C C . LEU C 3 48 ? -38.238 25.834 73.354 1.00 34.27 48 LEU C C 1
ATOM 1399 O O . LEU C 3 48 ? -37.584 26.205 74.334 1.00 34.88 48 LEU C O 1
ATOM 1404 N N . LYS C 3 49 ? -39.528 25.514 73.424 1.00 32.28 49 LYS C N 1
ATOM 1405 C CA . LYS C 3 49 ? -40.222 25.399 74.699 1.00 34.67 49 LYS C CA 1
ATOM 1406 C C . LYS C 3 49 ? -40.668 23.962 74.866 1.00 34.93 49 LYS C C 1
ATOM 1407 O O . LYS C 3 49 ? -41.117 23.343 73.905 1.00 36.13 49 LYS C O 1
ATOM 1413 N N . ILE C 3 50 ? -40.512 23.438 76.082 1.00 36.15 50 ILE C N 1
ATOM 1414 C CA . ILE C 3 50 ? -40.882 22.061 76.427 1.00 35.36 50 ILE C CA 1
ATOM 1415 C C . ILE C 3 50 ? -42.297 21.740 75.974 1.00 32.83 50 ILE C C 1
ATOM 1416 O O . ILE C 3 50 ? -43.215 22.541 76.137 1.00 33.76 50 ILE C O 1
ATOM 1421 N N . TYR C 3 51 ? -42.469 20.569 75.386 1.00 31.83 51 TYR C N 1
ATOM 1422 C CA . TYR C 3 51 ? -43.784 20.142 74.948 1.00 31.58 51 TYR C CA 1
ATOM 1423 C C . TYR C 3 51 ? -43.924 18.652 75.214 1.00 33.94 51 TYR C C 1
ATOM 1424 O O . TYR C 3 51 ? -42.974 18.002 75.641 1.00 32.14 51 TYR C O 1
ATOM 1433 N N . LYS C 3 52 ? -45.114 18.113 74.984 1.00 39.12 52 LYS C N 1
ATOM 1434 C CA . LYS C 3 52 ? -45.309 16.674 75.100 1.00 40.80 52 LYS C CA 1
ATOM 1435 C C . LYS C 3 52 ? -45.422 16.083 73.696 1.00 40.09 52 LYS C C 1
ATOM 1436 O O . LYS C 3 52 ? -46.200 16.571 72.871 1.00 31.03 52 LYS C O 1
ATOM 1442 N N . ASN C 3 53 ? -44.622 15.055 73.420 1.00 36.88 53 ASN C N 1
ATOM 1443 C CA . ASN C 3 53 ? -44.593 14.463 72.091 1.00 36.45 53 ASN C CA 1
ATOM 1444 C C . ASN C 3 53 ? -45.831 13.598 71.858 1.00 44.77 53 ASN C C 1
ATOM 1445 O O . ASN C 3 53 ? -46.755 13.602 72.674 1.00 47.87 53 ASN C O 1
ATOM 1450 N N . THR C 3 54 ? -45.867 12.881 70.739 1.00 48.92 54 THR C N 1
ATOM 1451 C CA . THR C 3 54 ? -46.989 11.995 70.442 1.00 54.30 54 THR C CA 1
ATOM 1452 C C . THR C 3 54 ? -47.078 10.870 71.463 1.00 58.13 54 THR C C 1
ATOM 1453 O O . THR C 3 54 ? -48.163 10.386 71.772 1.00 62.94 54 THR C O 1
ATOM 1457 N N . GLU C 3 55 ? -45.922 10.477 71.989 1.00 57.60 55 GLU C N 1
ATOM 1458 C CA . GLU C 3 55 ? -45.780 9.268 72.803 1.00 59.87 55 GLU C CA 1
ATOM 1459 C C . GLU C 3 55 ? -46.791 9.058 73.949 1.00 57.95 55 GLU C C 1
ATOM 1460 O O . GLU C 3 55 ? -47.369 7.981 73.997 1.00 61.22 55 GLU C O 1
ATOM 1462 N N . GLY C 3 56 ? -47.053 10.028 74.839 1.00 53.92 56 GLY C N 1
ATOM 1463 C CA . GLY C 3 56 ? -46.580 11.399 74.764 1.00 52.92 56 GLY C CA 1
ATOM 1464 C C . GLY C 3 56 ? -45.883 11.944 75.999 1.00 56.81 56 GLY C C 1
ATOM 1465 O O . GLY C 3 56 ? -46.525 12.203 77.021 1.00 64.29 56 GLY C O 1
ATOM 1466 N N . TYR C 3 57 ? -44.569 12.151 75.901 1.00 48.84 57 TYR C N 1
ATOM 1467 C CA . TYR C 3 57 ? -43.769 12.584 77.049 1.00 40.42 57 TYR C CA 1
ATOM 1468 C C . TYR C 3 57 ? -43.063 13.937 76.848 1.00 37.00 57 TYR C C 1
ATOM 1469 O O . TYR C 3 57 ? -43.058 14.491 75.749 1.00 34.93 57 TYR C O 1
ATOM 1478 N N . TYR C 3 58 ? -42.460 14.461 77.917 1.00 36.74 58 TYR C N 1
ATOM 1479 C CA . TYR C 3 58 ? -41.790 15.762 77.861 1.00 32.77 58 TYR C CA 1
ATOM 1480 C C . TYR C 3 58 ? -40.535 15.725 76.985 1.00 30.60 58 TYR C C 1
ATOM 1481 O O . TYR C 3 58 ? -39.600 14.967 77.261 1.00 30.86 58 TYR C O 1
ATOM 1490 N N . THR C 3 59 ? -40.530 16.542 75.930 1.00 29.39 59 THR C N 1
ATOM 1491 C CA . THR C 3 59 ? -39.408 16.604 74.986 1.00 31.11 59 THR C CA 1
ATOM 1492 C C . THR C 3 59 ? -39.058 18.049 74.613 1.00 29.48 59 THR C C 1
ATOM 1493 O O . THR C 3 59 ? -39.820 18.979 74.882 1.00 28.01 59 THR C O 1
ATOM 1497 N N . ILE C 3 60 ? -37.903 18.227 73.979 1.00 29.02 60 ILE C N 1
ATOM 1498 C CA . ILE C 3 60 ? -37.383 19.559 73.701 1.00 26.68 60 ILE C CA 1
ATOM 1499 C C . ILE C 3 60 ? -36.438 19.526 72.487 1.00 25.54 60 ILE C C 1
ATOM 1500 O O . ILE C 3 60 ? -35.853 18.492 72.177 1.00 24.21 60 ILE C O 1
ATOM 1505 N N . GLY C 3 61 ? -36.322 20.648 71.784 1.00 23.04 61 GLY C N 1
ATOM 1506 C CA . GLY C 3 61 ? -35.439 20.742 70.637 1.00 22.25 61 GLY C CA 1
ATOM 1507 C C . GLY C 3 61 ? -35.823 19.818 69.498 1.00 21.61 61 GLY C C 1
ATOM 1508 O O . GLY C 3 61 ? -37.001 19.703 69.158 1.00 20.67 61 GLY C O 1
ATOM 1509 N N . ILE C 3 62 ? -34.813 19.167 68.915 1.00 24.10 62 ILE C N 1
ATOM 1510 C CA . ILE C 3 62 ? -34.998 18.134 67.894 1.00 26.50 62 ILE C CA 1
ATOM 1511 C C . ILE C 3 62 ? -35.044 16.730 68.524 1.00 27.41 62 ILE C C 1
ATOM 1512 O O . ILE C 3 62 ? -34.011 16.084 68.741 1.00 27.38 62 ILE C O 1
ATOM 1517 N N . GLY C 3 63 ? -36.263 16.295 68.844 1.00 27.16 63 GLY C N 1
ATOM 1518 C CA . GLY C 3 63 ? -36.541 14.947 69.315 1.00 27.90 63 GLY C CA 1
ATOM 1519 C C . GLY C 3 63 ? -35.955 14.527 70.649 1.00 24.79 63 GLY C C 1
ATOM 1520 O O . GLY C 3 63 ? -35.828 13.329 70.936 1.00 25.68 63 GLY C O 1
ATOM 1521 N N . HIS C 3 64 ? -35.605 15.502 71.478 1.00 23.27 64 HIS C N 1
ATOM 1522 C CA . HIS C 3 64 ? -34.905 15.189 72.702 1.00 24.98 64 HIS C CA 1
ATOM 1523 C C . HIS C 3 64 ? -35.870 14.946 73.857 1.00 27.64 64 HIS C C 1
ATOM 1524 O O . HIS C 3 64 ? -36.381 15.881 74.468 1.00 28.11 64 HIS C O 1
ATOM 1531 N N . LEU C 3 65 ? -36.105 13.671 74.146 1.00 31.38 65 LEU C N 1
ATOM 1532 C CA . LEU C 3 65 ? -36.958 13.260 75.252 1.00 33.40 65 LEU C CA 1
ATOM 1533 C C . LEU C 3 65 ? -36.317 13.631 76.576 1.00 36.93 65 LEU C C 1
ATOM 1534 O O . LEU C 3 65 ? -35.163 13.280 76.831 1.00 40.25 65 LEU C O 1
ATOM 1539 N N . LEU C 3 66 ? -37.055 14.345 77.420 1.00 35.31 66 LEU C N 1
ATOM 1540 C CA . LEU C 3 66 ? -36.527 14.757 78.708 1.00 35.43 66 LEU C CA 1
ATOM 1541 C C . LEU C 3 66 ? -36.840 13.724 79.784 1.00 39.98 66 LEU C C 1
ATOM 1542 O O . LEU C 3 66 ? -35.933 13.148 80.385 1.00 41.89 66 LEU C O 1
ATOM 1547 N N . THR C 3 67 ? -38.130 13.500 80.022 1.00 43.24 67 THR C N 1
ATOM 1548 C CA . THR C 3 67 ? -38.598 12.522 81.006 1.00 46.68 67 THR C CA 1
ATOM 1549 C C . THR C 3 67 ? -39.738 11.689 80.435 1.00 47.41 67 THR C C 1
ATOM 1550 O O . THR C 3 67 ? -40.411 12.115 79.494 1.00 45.80 67 THR C O 1
ATOM 1554 N N . LYS C 3 68 ? -39.947 10.504 81.004 1.00 49.22 68 LYS C N 1
ATOM 1555 C CA . LYS C 3 68 ? -41.210 9.799 80.820 1.00 50.94 68 LYS C CA 1
ATOM 1556 C C . LYS C 3 68 ? -42.079 10.058 82.040 1.00 52.77 68 LYS C C 1
ATOM 1557 O O . LYS C 3 68 ? -43.213 9.570 82.137 1.00 55.71 68 LYS C O 1
ATOM 1563 N N . SER C 3 69 ? -41.522 10.846 82.960 1.00 52.53 69 SER C N 1
ATOM 1564 C CA . SER C 3 69 ? -42.212 11.337 84.152 1.00 53.75 69 SER C CA 1
ATOM 1565 C C . SER C 3 69 ? -43.148 12.502 83.808 1.00 55.01 69 SER C C 1
ATOM 1566 O O . SER C 3 69 ? -42.756 13.432 83.113 1.00 55.52 69 SER C O 1
ATOM 1569 N N . PRO C 3 70 ? -44.400 12.449 84.303 1.00 56.69 70 PRO C N 1
ATOM 1570 C CA . PRO C 3 70 ? -45.410 13.475 83.976 1.00 57.76 70 PRO C CA 1
ATOM 1571 C C . PRO C 3 70 ? -45.216 14.811 84.698 1.00 59.36 70 PRO C C 1
ATOM 1572 O O . PRO C 3 70 ? -46.024 15.728 84.504 1.00 59.53 70 PRO C O 1
ATOM 1576 N N . SER C 3 71 ? -44.157 14.919 85.499 1.00 59.06 71 SER C N 1
ATOM 1577 C CA . SER C 3 71 ? -43.894 16.131 86.268 1.00 57.43 71 SER C CA 1
ATOM 1578 C C . SER C 3 71 ? -43.065 17.097 85.424 1.00 48.49 71 SER C C 1
ATOM 1579 O O . SER C 3 71 ? -41.978 16.744 84.970 1.00 45.53 71 SER C O 1
ATOM 1582 N N . LEU C 3 72 ? -43.600 18.297 85.191 1.00 52.43 72 LEU C N 1
ATOM 1583 C CA . LEU C 3 72 ? -42.900 19.327 84.421 1.00 51.31 72 LEU C CA 1
ATOM 1584 C C . LEU C 3 72 ? -41.612 19.760 85.131 1.00 52.58 72 LEU C C 1
ATOM 1585 O O . LEU C 3 72 ? -40.580 19.955 84.480 1.00 51.54 72 LEU C O 1
ATOM 1590 N N . ASN C 3 73 ? -41.676 19.922 86.456 1.00 53.42 73 ASN C N 1
ATOM 1591 C CA . ASN C 3 73 ? -40.465 19.924 87.276 1.00 53.31 73 ASN C CA 1
ATOM 1592 C C . ASN C 3 73 ? -39.804 18.584 87.065 1.00 56.46 73 ASN C C 1
ATOM 1593 O O . ASN C 3 73 ? -40.503 17.602 86.865 1.00 60.88 73 ASN C O 1
ATOM 1598 N N . ALA C 3 74 ? -38.478 18.544 87.128 1.00 54.99 74 ALA C N 1
ATOM 1599 C CA . ALA C 3 74 ? -37.672 17.366 86.780 1.00 55.59 74 ALA C CA 1
ATOM 1600 C C . ALA C 3 74 ? -37.581 17.171 85.274 1.00 51.89 74 ALA C C 1
ATOM 1601 O O . ALA C 3 74 ? -36.538 16.765 84.792 1.00 53.01 74 ALA C O 1
ATOM 1603 N N . ALA C 3 75 ? -38.647 17.448 84.526 1.00 50.41 75 ALA C N 1
ATOM 1604 C CA . ALA C 3 75 ? -38.493 17.604 83.083 1.00 51.71 75 ALA C CA 1
ATOM 1605 C C . ALA C 3 75 ? -37.661 18.861 82.898 1.00 50.04 75 ALA C C 1
ATOM 1606 O O . ALA C 3 75 ? -36.754 18.918 82.068 1.00 44.97 75 ALA C O 1
ATOM 1608 N N . LYS C 3 76 ? -37.963 19.855 83.725 1.00 47.72 76 LYS C N 1
ATOM 1609 C CA . LYS C 3 76 ? -37.189 21.081 83.769 1.00 47.69 76 LYS C CA 1
ATOM 1610 C C . LYS C 3 76 ? -35.840 20.889 84.459 1.00 48.94 76 LYS C C 1
ATOM 1611 O O . LYS C 3 76 ? -34.894 21.611 84.168 1.00 50.90 76 LYS C O 1
ATOM 1617 N N . SER C 3 77 ? -35.748 19.935 85.384 1.00 46.09 77 SER C N 1
ATOM 1618 C CA . SER C 3 77 ? -34.475 19.686 86.068 1.00 49.95 77 SER C CA 1
ATOM 1619 C C . SER C 3 77 ? -33.463 19.007 85.153 1.00 50.74 77 SER C C 1
ATOM 1620 O O . SER C 3 77 ? -32.260 19.182 85.324 1.00 47.98 77 SER C O 1
ATOM 1623 N N . GLU C 3 78 ? -33.943 18.232 84.184 1.00 52.17 78 GLU C N 1
ATOM 1624 C CA . GLU C 3 78 ? -33.046 17.543 83.248 1.00 55.37 78 GLU C CA 1
ATOM 1625 C C . GLU C 3 78 ? -32.771 18.365 82.003 1.00 51.87 78 GLU C C 1
ATOM 1626 O O . GLU C 3 78 ? -31.764 18.155 81.326 1.00 55.82 78 GLU C O 1
ATOM 1632 N N . LEU C 3 79 ? -33.687 19.278 81.690 1.00 46.89 79 LEU C N 1
ATOM 1633 C CA . LEU C 3 79 ? -33.466 20.237 80.615 1.00 48.22 79 LEU C CA 1
ATOM 1634 C C . LEU C 3 79 ? -32.343 21.171 81.058 1.00 52.69 79 LEU C C 1
ATOM 1635 O O . LEU C 3 79 ? -31.467 21.537 80.272 1.00 55.57 79 LEU C O 1
ATOM 1640 N N . ASP C 3 80 ? -32.390 21.529 82.344 1.00 54.44 80 ASP C N 1
ATOM 1641 C CA . ASP C 3 80 ? -31.503 22.515 82.955 1.00 58.49 80 ASP C CA 1
ATOM 1642 C C . ASP C 3 80 ? -30.118 21.893 83.119 1.00 54.73 80 ASP C C 1
ATOM 1643 O O . ASP C 3 80 ? -29.076 22.546 82.899 1.00 52.73 80 ASP C O 1
ATOM 1648 N N . LYS C 3 81 ? -30.132 20.611 83.474 1.00 53.09 81 LYS C N 1
ATOM 1649 C CA . LYS C 3 81 ? -28.927 19.817 83.575 1.00 54.59 81 LYS C CA 1
ATOM 1650 C C . LYS C 3 81 ? -28.285 19.698 82.193 1.00 55.60 81 LYS C C 1
ATOM 1651 O O . LYS C 3 81 ? -27.062 19.596 82.061 1.00 58.94 81 LYS C O 1
ATOM 1657 N N . ALA C 3 82 ? -29.122 19.750 81.163 1.00 52.31 82 ALA C N 1
ATOM 1658 C CA . ALA C 3 82 ? -28.669 19.584 79.793 1.00 48.08 82 ALA C CA 1
ATOM 1659 C C . ALA C 3 82 ? -28.003 20.840 79.226 1.00 47.25 82 ALA C C 1
ATOM 1660 O O . ALA C 3 82 ? -26.951 20.753 78.593 1.00 48.74 82 ALA C O 1
ATOM 1662 N N . ILE C 3 83 ? -28.620 22.000 79.441 1.00 47.64 83 ILE C N 1
ATOM 1663 C CA . ILE C 3 83 ? -28.105 23.264 78.909 1.00 47.59 83 ILE C CA 1
ATOM 1664 C C . ILE C 3 83 ? -26.977 23.858 79.770 1.00 46.63 83 ILE C C 1
ATOM 1665 O O . ILE C 3 83 ? -25.978 24.362 79.243 1.00 44.19 83 ILE C O 1
ATOM 1670 N N . GLY C 3 84 ? -27.149 23.804 81.091 1.00 48.83 84 GLY C N 1
ATOM 1671 C CA . GLY C 3 84 ? -26.163 24.324 82.023 1.00 49.53 84 GLY C CA 1
ATOM 1672 C C . GLY C 3 84 ? -26.509 25.717 82.523 1.00 50.38 84 GLY C C 1
ATOM 1673 O O . GLY C 3 84 ? -25.753 26.313 83.301 1.00 51.06 84 GLY C O 1
ATOM 1674 N N . ARG C 3 85 ? -27.630 26.254 82.051 1.00 51.45 85 ARG C N 1
ATOM 1675 C CA . ARG C 3 85 ? -28.104 27.554 82.508 1.00 53.40 85 ARG C CA 1
ATOM 1676 C C . ARG C 3 85 ? -29.533 27.386 82.932 1.00 59.85 85 ARG C C 1
ATOM 1677 O O . ARG C 3 85 ? -30.207 26.481 82.415 1.00 61.43 85 ARG C O 1
ATOM 1685 N N . ASN C 3 86 ? -30.017 28.252 83.828 1.00 62.74 86 ASN C N 1
ATOM 1686 C CA . ASN C 3 86 ? -31.379 28.075 84.279 1.00 64.72 86 ASN C CA 1
ATOM 1687 C C . ASN C 3 86 ? -32.331 28.519 83.192 1.00 62.99 86 ASN C C 1
ATOM 1688 O O . ASN C 3 86 ? -32.640 29.701 83.038 1.00 63.10 86 ASN C O 1
ATOM 1693 N N . THR C 3 87 ? -32.783 27.530 82.432 1.00 63.13 87 THR C N 1
ATOM 1694 C CA . THR C 3 87 ? -33.869 27.722 81.488 1.00 64.65 87 THR C CA 1
ATOM 1695 C C . THR C 3 87 ? -35.166 27.442 82.214 1.00 71.27 87 THR C C 1
ATOM 1696 O O . THR C 3 87 ? -35.278 26.435 82.915 1.00 78.62 87 THR C O 1
ATOM 1698 N N . ASN C 3 88 ? -36.139 28.330 82.099 1.00 67.59 88 ASN C N 1
ATOM 1699 C CA . ASN C 3 88 ? -37.440 28.046 82.692 1.00 68.15 88 ASN C CA 1
ATOM 1700 C C . ASN C 3 88 ? -38.284 27.238 81.722 1.00 64.01 88 ASN C C 1
ATOM 1701 O O . ASN C 3 88 ? -39.389 27.633 81.359 1.00 62.36 88 ASN C O 1
ATOM 1706 N N . GLY C 3 89 ? -37.738 26.096 81.312 1.00 62.62 89 GLY C N 1
ATOM 1707 C CA . GLY C 3 89 ? -38.370 25.231 80.335 1.00 61.08 89 GLY C CA 1
ATOM 1708 C C . GLY C 3 89 ? -38.301 25.803 78.934 1.00 58.33 89 GLY C C 1
ATOM 1709 O O . GLY C 3 89 ? -39.121 25.457 78.085 1.00 59.14 89 GLY C O 1
ATOM 1710 N N . VAL C 3 90 ? -37.320 26.676 78.697 1.00 54.88 90 VAL C N 1
ATOM 1711 C CA . VAL C 3 90 ? -37.184 27.398 77.432 1.00 49.49 90 VAL C CA 1
ATOM 1712 C C . VAL C 3 90 ? -35.719 27.545 77.019 1.00 48.12 90 VAL C C 1
ATOM 1713 O O . VAL C 3 90 ? -34.925 28.174 77.719 1.00 44.51 90 VAL C O 1
ATOM 1717 N N . ILE C 3 91 ? -35.365 26.973 75.872 1.00 45.58 91 ILE C N 1
ATOM 1718 C CA . ILE C 3 91 ? -33.985 27.021 75.393 1.00 43.85 91 ILE C CA 1
ATOM 1719 C C . ILE C 3 91 ? -33.851 27.917 74.171 1.00 43.03 91 ILE C C 1
ATOM 1720 O O . ILE C 3 91 ? -34.849 28.285 73.557 1.00 42.42 91 ILE C O 1
ATOM 1725 N N . THR C 3 92 ? -32.621 28.278 73.819 1.00 35.99 92 THR C N 1
ATOM 1726 C CA . THR C 3 92 ? -32.411 29.046 72.605 1.00 37.32 92 THR C CA 1
ATOM 1727 C C . THR C 3 92 ? -32.189 28.088 71.450 1.00 43.69 92 THR C C 1
ATOM 1728 O O . THR C 3 92 ? -32.173 26.873 71.635 1.00 46.08 92 THR C O 1
ATOM 1732 N N . LYS C 3 93 ? -32.014 28.639 70.257 1.00 40.89 93 LYS C N 1
ATOM 1733 C CA . LYS C 3 93 ? -31.779 27.826 69.075 1.00 39.48 93 LYS C CA 1
ATOM 1734 C C . LYS C 3 93 ? -30.388 27.204 69.135 1.00 36.37 93 LYS C C 1
ATOM 1735 O O . LYS C 3 93 ? -30.197 26.061 68.742 1.00 34.90 93 LYS C O 1
ATOM 1741 N N . ASP C 3 94 ? -29.425 27.961 69.650 1.00 36.60 94 ASP C N 1
ATOM 1742 C CA . ASP C 3 94 ? -28.048 27.490 69.791 1.00 39.51 94 ASP C CA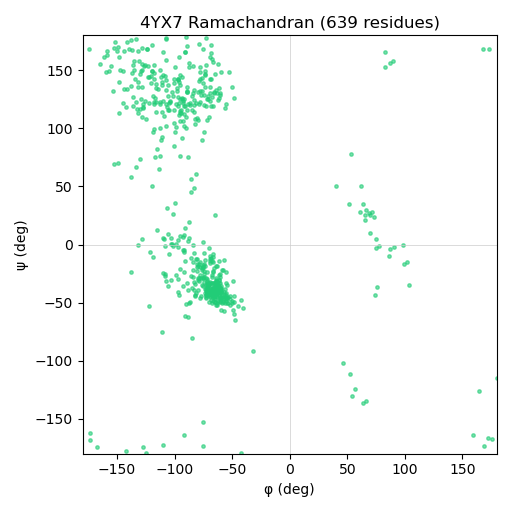 1
ATOM 1743 C C . ASP C 3 94 ? -27.935 26.329 70.766 1.00 36.28 94 ASP C C 1
ATOM 1744 O O . ASP C 3 94 ? -27.166 25.388 70.559 1.00 29.29 94 ASP C O 1
ATOM 1749 N N . GLU C 3 95 ? -28.692 26.423 71.846 1.00 33.68 95 GLU C N 1
ATOM 1750 C CA . GLU C 3 95 ? -28.710 25.379 72.838 1.00 33.75 95 GLU C CA 1
ATOM 1751 C C . GLU C 3 95 ? -29.323 24.132 72.230 1.00 31.86 95 GLU C C 1
ATOM 1752 O O . GLU C 3 95 ? -28.875 23.021 72.501 1.00 33.84 95 GLU C O 1
ATOM 1758 N N . ALA C 3 96 ? -30.325 24.326 71.378 1.00 27.29 96 ALA C N 1
ATOM 1759 C CA . ALA C 3 96 ? -30.962 23.214 70.673 1.00 28.64 96 ALA C CA 1
ATOM 1760 C C . ALA C 3 96 ? -29.995 22.500 69.723 1.00 25.80 96 ALA C C 1
ATOM 1761 O O . ALA C 3 96 ? -29.984 21.274 69.636 1.00 24.65 96 ALA C O 1
ATOM 1763 N N . GLU C 3 97 ? -29.183 23.274 69.012 1.00 28.52 97 GLU C N 1
ATOM 1764 C CA . GLU C 3 97 ? -28.203 22.704 68.098 1.00 28.04 97 GLU C CA 1
ATOM 1765 C C . GLU C 3 97 ? -27.071 22.056 68.879 1.00 29.73 97 GLU C C 1
ATOM 1766 O O . GLU C 3 97 ? -26.478 21.080 68.423 1.00 31.64 97 GLU C O 1
ATOM 1768 N N . LYS C 3 98 ? -26.777 22.601 70.055 1.00 30.49 98 LYS C N 1
ATOM 1769 C CA . LYS C 3 98 ? -25.776 22.027 70.939 1.00 32.81 98 LYS C CA 1
ATOM 1770 C C . LYS C 3 98 ? -26.283 20.706 71.484 1.00 30.45 98 LYS C C 1
ATOM 1771 O O . LYS C 3 98 ? -25.567 19.712 71.501 1.00 30.08 98 LYS C O 1
ATOM 1777 N N . LEU C 3 99 ? -27.537 20.701 71.915 1.00 29.43 99 LEU C N 1
ATOM 1778 C CA . LEU C 3 99 ? -28.158 19.494 72.435 1.00 29.56 99 LEU C CA 1
ATOM 1779 C C . LEU C 3 99 ? -28.269 18.447 71.330 1.00 25.20 99 LEU C C 1
ATOM 1780 O O . LEU C 3 99 ? -28.084 17.255 71.571 1.00 26.56 99 LEU C O 1
ATOM 1785 N N . PHE C 3 100 ? -28.565 18.901 70.117 1.00 22.28 100 PHE C N 1
ATOM 1786 C CA . PHE C 3 100 ? -28.620 18.011 68.959 1.00 23.72 100 PHE C CA 1
ATOM 1787 C C . PHE C 3 100 ? -27.261 17.392 68.623 1.00 22.78 100 PHE C C 1
ATOM 1788 O O . PHE C 3 100 ? -27.159 16.180 68.431 1.00 20.59 100 PHE C O 1
ATOM 1796 N N . ASN C 3 101 ? -26.224 18.219 68.547 1.00 21.38 101 ASN C N 1
ATOM 1797 C CA . ASN C 3 101 ? -24.879 17.719 68.284 1.00 23.03 101 ASN C CA 1
ATOM 1798 C C . ASN C 3 101 ? -24.466 16.633 69.280 1.00 24.45 101 ASN C C 1
ATOM 1799 O O . ASN C 3 101 ? -23.760 15.696 68.909 1.00 23.37 101 ASN C O 1
ATOM 1804 N N . GLN C 3 102 ? -24.917 16.763 70.533 1.00 25.73 102 GLN C N 1
ATOM 1805 C CA . GLN C 3 102 ? -24.626 15.785 71.588 1.00 28.83 102 GLN C CA 1
ATOM 1806 C C . GLN C 3 102 ? -25.404 14.499 71.392 1.00 28.14 102 GLN C C 1
ATOM 1807 O O . GLN C 3 102 ? -24.888 13.408 71.654 1.00 27.81 102 GLN C O 1
ATOM 1813 N N . ASP C 3 103 ? -26.655 14.646 70.950 1.00 26.93 103 ASP C N 1
ATOM 1814 C CA . ASP C 3 103 ? -27.552 13.518 70.694 1.00 26.55 103 ASP C CA 1
ATOM 1815 C C . ASP C 3 103 ? -27.143 12.716 69.457 1.00 25.61 103 ASP C C 1
ATOM 1816 O O . ASP C 3 103 ? -27.307 11.504 69.419 1.00 25.56 103 ASP C O 1
ATOM 1821 N N . VAL C 3 104 ? -26.625 13.389 68.438 1.00 24.04 104 VAL C N 1
ATOM 1822 C CA . VAL C 3 104 ? -26.117 12.676 67.271 1.00 21.48 104 VAL C CA 1
ATOM 1823 C C . VAL C 3 104 ? -24.830 11.959 67.603 1.00 24.08 104 VAL C C 1
ATOM 1824 O O . VAL C 3 104 ? -24.621 10.819 67.196 1.00 23.02 104 VAL C O 1
ATOM 1828 N N . ASP C 3 105 ? -23.967 12.639 68.347 1.00 26.16 105 ASP C N 1
ATOM 1829 C CA . ASP C 3 105 ? -22.686 12.076 68.708 1.00 31.71 105 ASP C CA 1
ATOM 1830 C C . ASP C 3 105 ? -22.905 10.808 69.527 1.00 29.25 105 ASP C C 1
ATOM 1831 O O . ASP C 3 105 ? -22.230 9.802 69.310 1.00 28.90 105 ASP C O 1
ATOM 1836 N N . ALA C 3 106 ? -23.872 10.851 70.440 1.00 26.57 106 ALA C N 1
ATOM 1837 C CA . ALA C 3 106 ? -24.226 9.682 71.240 1.00 26.31 106 ALA C CA 1
ATOM 1838 C C . ALA C 3 106 ? -24.801 8.540 70.388 1.00 24.06 106 ALA C C 1
ATOM 1839 O O . ALA C 3 106 ? -24.520 7.367 70.650 1.00 27.40 106 ALA C O 1
ATOM 1841 N N . ALA C 3 107 ? -25.605 8.891 69.381 1.00 22.78 107 ALA C N 1
ATOM 1842 C CA . ALA C 3 107 ? -26.189 7.932 68.435 1.00 22.30 107 ALA C CA 1
ATOM 1843 C C . ALA C 3 107 ? -25.136 7.200 67.617 1.00 22.52 107 ALA C C 1
ATOM 1844 O O . ALA C 3 107 ? -25.215 5.988 67.440 1.00 22.20 107 ALA C O 1
ATOM 1846 N N . VAL C 3 108 ? -24.161 7.943 67.103 1.00 23.90 108 VAL C N 1
ATOM 1847 C CA . VAL C 3 108 ? -23.099 7.351 66.303 1.00 23.27 108 VAL C CA 1
ATOM 1848 C C . VAL C 3 108 ? -22.176 6.483 67.152 1.00 30.26 108 VAL C C 1
ATOM 1849 O O . VAL C 3 108 ? -21.752 5.416 66.709 1.00 33.57 108 VAL C O 1
ATOM 1853 N N . ARG C 3 109 ? -21.855 6.921 68.369 1.00 30.64 109 ARG C N 1
ATOM 1854 C CA . ARG C 3 109 ? -20.949 6.124 69.189 1.00 34.51 109 ARG C CA 1
ATOM 1855 C C . ARG C 3 109 ? -21.707 4.896 69.711 1.00 30.19 109 ARG C C 1
ATOM 1856 O O . ARG C 3 109 ? -21.114 3.857 69.975 1.00 29.81 109 ARG C O 1
ATOM 1864 N N . GLY C 3 110 ? -23.026 5.003 69.814 1.00 29.28 110 GLY C N 1
ATOM 1865 C CA . GLY C 3 110 ? -23.856 3.838 70.078 1.00 32.00 110 GLY C CA 1
ATOM 1866 C C . GLY C 3 110 ? -23.805 2.818 68.944 1.00 29.94 110 GLY C C 1
ATOM 1867 O O . GLY C 3 110 ? -23.551 1.640 69.177 1.00 33.88 110 GLY C O 1
ATOM 1868 N N . ILE C 3 111 ? -24.048 3.275 67.719 1.00 25.34 111 ILE C N 1
ATOM 1869 C CA . ILE C 3 111 ? -23.962 2.436 66.519 1.00 20.94 111 ILE C CA 1
ATOM 1870 C C . ILE C 3 111 ? -22.624 1.703 66.445 1.00 21.89 111 ILE C C 1
ATOM 1871 O O . ILE C 3 111 ? -22.581 0.507 66.177 1.00 21.24 111 ILE C O 1
ATOM 1876 N N . LEU C 3 112 ? -21.540 2.416 66.735 1.00 22.90 112 LEU C N 1
ATOM 1877 C CA . LEU C 3 112 ? -20.194 1.859 66.632 1.00 25.58 112 LEU C CA 1
ATOM 1878 C C . LEU C 3 112 ? -19.834 0.860 67.734 1.00 28.99 112 LEU C C 1
ATOM 1879 O O . LEU C 3 112 ? -18.892 0.094 67.577 1.00 32.46 112 LEU C O 1
ATOM 1884 N N . ARG C 3 113 ? -20.560 0.866 68.848 1.00 32.60 113 ARG C N 1
ATOM 1885 C CA . ARG C 3 113 ? -20.359 -0.165 69.865 1.00 37.00 113 ARG C CA 1
ATOM 1886 C C . ARG C 3 113 ? -21.168 -1.413 69.581 1.00 33.85 113 ARG C C 1
ATOM 1887 O O . ARG C 3 113 ? -20.969 -2.439 70.212 1.00 33.80 113 ARG C O 1
ATOM 1895 N N . ASN C 3 114 ? -22.092 -1.319 68.635 1.00 27.79 114 ASN C N 1
ATOM 1896 C CA . ASN C 3 114 ? -23.011 -2.418 68.360 1.00 29.57 114 ASN C CA 1
ATOM 1897 C C . ASN C 3 114 ? -22.441 -3.319 67.269 1.00 31.98 114 ASN C C 1
ATOM 1898 O O . ASN C 3 114 ? -22.087 -2.844 66.185 1.00 31.49 114 ASN C O 1
ATOM 1903 N N . ALA C 3 115 ? -22.341 -4.614 67.566 1.00 33.35 115 ALA C N 1
ATOM 1904 C CA . ALA C 3 115 ? -21.744 -5.589 66.652 1.00 31.11 115 ALA C CA 1
ATOM 1905 C C . ALA C 3 115 ? -22.564 -5.789 65.370 1.00 31.51 115 ALA C C 1
ATOM 1906 O O . ALA C 3 115 ? -22.032 -6.210 64.341 1.00 33.36 115 ALA C O 1
ATOM 1908 N N . LYS C 3 116 ? -23.855 -5.477 65.430 1.00 32.07 116 LYS C N 1
ATOM 1909 C CA . LYS C 3 116 ? -24.733 -5.621 64.272 1.00 31.13 116 LYS C CA 1
ATOM 1910 C C . LYS C 3 116 ? -24.749 -4.373 63.401 1.00 27.70 116 LYS C C 1
ATOM 1911 O O . LYS C 3 116 ? -24.769 -4.459 62.174 1.00 31.71 116 LYS C O 1
ATOM 1917 N N . LEU C 3 117 ? -24.736 -3.212 64.040 1.00 24.08 117 LEU C N 1
ATOM 1918 C CA . LEU C 3 117 ? -24.883 -1.949 63.328 1.00 19.67 117 LEU C CA 1
ATOM 1919 C C . LEU C 3 117 ? -23.563 -1.408 62.758 1.00 21.90 117 LEU C C 1
ATOM 1920 O O . LEU C 3 117 ? -23.552 -0.852 61.658 1.00 21.95 117 LEU C O 1
ATOM 1925 N N . LYS C 3 118 ? -22.464 -1.576 63.495 1.00 21.10 118 LYS C N 1
ATOM 1926 C CA . LYS C 3 118 ? -21.162 -1.038 63.082 1.00 17.41 118 LYS C CA 1
ATOM 1927 C C . LYS C 3 118 ? -20.724 -1.448 61.677 1.00 17.47 118 LYS C C 1
ATOM 1928 O O . LYS C 3 118 ? -20.362 -0.577 60.892 1.00 21.02 118 LYS C O 1
ATOM 1934 N N . PRO C 3 119 ? -20.759 -2.757 61.344 1.00 18.02 119 PRO C N 1
ATOM 1935 C CA . PRO C 3 119 ? -20.319 -3.163 60.004 1.00 21.91 119 PRO C CA 1
ATOM 1936 C C . PRO C 3 119 ? -21.149 -2.546 58.888 1.00 20.26 119 PRO C C 1
ATOM 1937 O O . PRO C 3 119 ? -20.627 -2.204 57.832 1.00 18.30 119 PRO C O 1
ATOM 1941 N N . VAL C 3 120 ? -22.445 -2.403 59.139 1.00 23.18 120 VAL C N 1
ATOM 1942 C CA . VAL C 3 120 ? -23.349 -1.799 58.177 1.00 21.86 120 VAL C CA 1
ATOM 1943 C C . VAL C 3 120 ? -23.050 -0.312 58.068 1.00 20.18 120 VAL C C 1
ATOM 1944 O O . VAL C 3 120 ? -22.888 0.219 56.965 1.00 17.17 120 VAL C O 1
ATOM 1948 N N . TYR C 3 121 ? -22.967 0.355 59.217 1.00 19.39 121 TYR C N 1
ATOM 1949 C CA . TYR C 3 121 ? -22.613 1.770 59.260 1.00 17.36 121 TYR C CA 1
ATOM 1950 C C . TYR C 3 121 ? -21.292 2.050 58.553 1.00 17.62 121 TYR C C 1
ATOM 1951 O O . TYR C 3 121 ? -21.182 2.986 57.767 1.00 20.50 121 TYR C O 1
ATOM 1960 N N . ASP C 3 122 ? -20.286 1.239 58.839 1.00 19.52 122 ASP C N 1
ATOM 1961 C CA . ASP C 3 122 ? -18.980 1.421 58.229 1.00 20.77 122 ASP C CA 1
ATOM 1962 C C . ASP C 3 122 ? -19.027 1.273 56.706 1.00 20.92 122 ASP C C 1
ATOM 1963 O O . ASP C 3 122 ? -18.267 1.921 55.993 1.00 21.41 122 ASP C O 1
ATOM 1968 N N . SER C 3 123 ? -19.943 0.455 56.206 1.00 21.96 123 SER C N 1
ATOM 1969 C CA . SER C 3 123 ? -20.036 0.195 54.771 1.00 23.29 123 SER C CA 1
ATOM 1970 C C . SER C 3 123 ? -20.772 1.282 53.978 1.00 25.17 123 SER C C 1
ATOM 1971 O O . SER C 3 123 ? -20.620 1.373 52.760 1.00 26.22 123 SER C O 1
ATOM 1974 N N . LEU C 3 124 ? -21.568 2.103 54.660 1.00 25.81 124 LEU C N 1
ATOM 1975 C CA . LEU C 3 124 ? -22.421 3.082 53.976 1.00 22.49 124 LEU C CA 1
ATOM 1976 C C . LEU C 3 124 ? -21.762 4.429 53.685 1.00 24.41 124 LEU C C 1
ATOM 1977 O O . LEU C 3 124 ? -20.850 4.873 54.395 1.00 27.27 124 LEU C O 1
ATOM 1982 N N . ASP C 3 125 ? -22.255 5.069 52.630 1.00 25.22 125 ASP C N 1
ATOM 1983 C CA . ASP C 3 125 ? -21.934 6.453 52.319 1.00 27.13 125 ASP C CA 1
ATOM 1984 C C . ASP C 3 125 ? -22.552 7.355 53.375 1.00 24.04 125 ASP C C 1
ATOM 1985 O O . ASP C 3 125 ? -23.436 6.929 54.110 1.00 20.14 125 ASP C O 1
ATOM 1990 N N . ALA C 3 126 ? -22.101 8.603 53.430 1.00 22.34 126 ALA C N 1
ATOM 1991 C CA . ALA C 3 126 ? -22.515 9.521 54.480 1.00 18.08 126 ALA C CA 1
ATOM 1992 C C . ALA C 3 126 ? -24.010 9.843 54.499 1.00 16.16 126 ALA C C 1
ATOM 1993 O O . ALA C 3 126 ? -24.575 10.017 55.575 1.00 15.73 126 ALA C O 1
ATOM 1995 N N . VAL C 3 127 ? -24.659 9.935 53.339 1.00 14.68 127 VAL C N 1
ATOM 1996 C CA . VAL C 3 127 ? -26.103 10.191 53.320 1.00 14.42 127 VAL C CA 1
ATOM 1997 C C . VAL C 3 127 ? -26.922 9.035 53.911 1.00 13.72 127 VAL C C 1
ATOM 1998 O O . VAL C 3 127 ? -27.886 9.263 54.631 1.00 11.76 127 VAL C O 1
ATOM 2002 N N . ARG C 3 128 ? -26.528 7.799 53.616 1.00 13.94 128 ARG C N 1
ATOM 2003 C CA . ARG C 3 128 ? -27.196 6.633 54.177 1.00 11.43 128 ARG C CA 1
ATOM 2004 C C . ARG C 3 128 ? -26.815 6.383 55.631 1.00 14.88 128 ARG C C 1
ATOM 2005 O O . ARG C 3 128 ? -27.557 5.724 56.352 1.00 16.72 128 ARG C O 1
ATOM 2013 N N . ARG C 3 129 ? -25.668 6.903 56.065 1.00 13.85 129 ARG C N 1
ATOM 2014 C CA . ARG C 3 129 ? -25.310 6.892 57.487 1.00 14.72 129 ARG C CA 1
ATOM 2015 C C . ARG C 3 129 ? -26.275 7.776 58.275 1.00 16.03 129 ARG C C 1
ATOM 2016 O O . ARG C 3 129 ? -26.676 7.426 59.376 1.00 19.35 129 ARG C O 1
ATOM 2024 N N . ALA C 3 130 ? -26.650 8.910 57.686 1.00 13.86 130 ALA C N 1
ATOM 2025 C CA . ALA C 3 130 ? -27.640 9.814 58.249 1.00 13.04 130 ALA C CA 1
ATOM 2026 C C . ALA C 3 130 ? -28.978 9.122 58.433 1.00 13.82 130 ALA C C 1
ATOM 2027 O O . ALA C 3 130 ? -29.658 9.330 59.438 1.00 13.94 130 ALA C O 1
ATOM 2029 N N . ALA C 3 131 ? -29.358 8.313 57.450 1.00 13.23 131 ALA C N 1
ATOM 2030 C CA . ALA C 3 131 ? -30.601 7.551 57.514 1.00 12.28 131 ALA C CA 1
ATOM 2031 C C . ALA C 3 131 ? -30.584 6.546 58.657 1.00 14.42 131 ALA C C 1
ATOM 2032 O O . ALA C 3 131 ? -31.601 6.354 59.338 1.00 14.65 131 ALA C O 1
ATOM 2034 N N . LEU C 3 132 ? -29.440 5.892 58.847 1.00 12.96 132 LEU C N 1
ATOM 2035 C CA . LEU C 3 132 ? -29.255 4.954 59.947 1.00 12.64 132 LEU C CA 1
ATOM 2036 C C . LEU C 3 132 ? -29.297 5.688 61.267 1.00 10.96 132 LEU C C 1
ATOM 2037 O O . LEU C 3 132 ? -29.946 5.252 62.195 1.00 11.26 132 LEU C O 1
ATOM 2042 N N . ILE C 3 133 ? -28.624 6.826 61.346 1.00 12.65 133 ILE C N 1
ATOM 2043 C CA . ILE C 3 133 ? -28.704 7.633 62.554 1.00 13.52 133 ILE C CA 1
ATOM 2044 C C . ILE C 3 133 ? -30.145 8.093 62.831 1.00 15.90 133 ILE C C 1
ATOM 2045 O O . ILE C 3 133 ? -30.591 8.123 63.975 1.00 14.81 133 ILE C O 1
ATOM 2050 N N . ASN C 3 134 ? -30.875 8.426 61.773 1.00 17.27 134 ASN C N 1
ATOM 2051 C CA . ASN C 3 134 ? -32.277 8.805 61.897 1.00 15.96 134 ASN C CA 1
ATOM 2052 C C . ASN C 3 134 ? -33.082 7.731 62.631 1.00 9.61 134 ASN C C 1
ATOM 2053 O O . ASN C 3 134 ? -33.805 8.013 63.588 1.00 10.14 134 ASN C O 1
ATOM 2058 N N . MET C 3 135 ? -32.934 6.491 62.189 1.00 9.54 135 MET C N 1
ATOM 2059 C CA . MET C 3 135 ? -33.636 5.370 62.796 1.00 11.28 135 MET C CA 1
ATOM 2060 C C . MET C 3 135 ? -33.236 5.150 64.251 1.00 15.68 135 MET C C 1
ATOM 2061 O O . MET C 3 135 ? -34.071 4.837 65.084 1.00 17.83 135 MET C O 1
ATOM 2066 N N . VAL C 3 136 ? -31.954 5.311 64.554 1.00 17.68 136 VAL C N 1
ATOM 2067 C CA . VAL C 3 136 ? -31.484 5.218 65.930 1.00 17.15 136 VAL C CA 1
ATOM 2068 C C . VAL C 3 136 ? -32.127 6.312 66.784 1.00 18.06 136 VAL C C 1
ATOM 2069 O O . VAL C 3 136 ? -32.508 6.065 67.917 1.00 18.06 136 VAL C O 1
ATOM 2073 N N . PHE C 3 137 ? -32.277 7.512 66.225 1.00 20.74 137 PHE C N 1
ATOM 2074 C CA . PHE C 3 137 ? -32.984 8.594 66.908 1.00 19.14 137 PHE C CA 1
ATOM 2075 C C . PHE C 3 137 ? -34.409 8.178 67.250 1.00 23.97 137 PHE C C 1
ATOM 2076 O O . PHE C 3 137 ? -34.869 8.371 68.388 1.00 28.64 137 PHE C O 1
ATOM 2084 N N . GLN C 3 138 ? -35.106 7.620 66.261 1.00 19.06 138 GLN C N 1
ATOM 2085 C CA . GLN C 3 138 ? -36.513 7.304 66.428 1.00 16.86 138 GLN C CA 1
ATOM 2086 C C . GLN C 3 138 ? -36.717 6.169 67.419 1.00 18.33 138 GLN C C 1
ATOM 2087 O O . GLN C 3 138 ? -37.545 6.282 68.316 1.00 21.58 138 GLN C O 1
ATOM 2093 N N . MET C 3 139 ? -35.956 5.086 67.278 1.00 17.85 139 MET C N 1
ATOM 2094 C CA . MET C 3 139 ? -36.269 3.866 68.025 1.00 20.79 139 MET C CA 1
ATOM 2095 C C . MET C 3 139 ? -35.120 3.254 68.831 1.00 20.81 139 MET C C 1
ATOM 2096 O O . MET C 3 139 ? -35.271 2.189 69.411 1.00 25.99 139 MET C O 1
ATOM 2101 N N . GLY C 3 140 ? -33.973 3.908 68.884 1.00 19.77 140 GLY C N 1
ATOM 2102 C CA . GLY C 3 140 ? -32.882 3.373 69.674 1.00 18.18 140 GLY C CA 1
ATOM 2103 C C . GLY C 3 140 ? -32.012 2.385 68.924 1.00 21.57 140 GLY C C 1
ATOM 2104 O O . GLY C 3 140 ? -32.435 1.780 67.948 1.00 18.06 140 GLY C O 1
ATOM 2105 N N . GLU C 3 141 ? -30.775 2.255 69.400 1.00 25.49 141 GLU C N 1
ATOM 2106 C CA . GLU C 3 141 ? -29.755 1.364 68.857 1.00 25.58 141 GLU C CA 1
ATOM 2107 C C . GLU C 3 141 ? -30.220 -0.084 68.794 1.00 22.17 141 GLU C C 1
ATOM 2108 O O . GLU C 3 141 ? -30.094 -0.745 67.772 1.00 21.86 141 GLU C O 1
ATOM 2114 N N . THR C 3 142 ? -30.775 -0.569 69.891 1.00 24.32 142 THR C N 1
ATOM 2115 C CA . THR C 3 142 ? -31.257 -1.939 69.966 1.00 23.31 142 THR C CA 1
ATOM 2116 C C . THR C 3 142 ? -32.397 -2.199 68.982 1.00 18.55 142 THR C C 1
ATOM 2117 O O . THR C 3 142 ? -32.442 -3.248 68.339 1.00 18.96 142 THR C O 1
ATOM 2121 N N . GLY C 3 143 ? -33.314 -1.242 68.859 1.00 17.87 143 GLY C N 1
ATOM 2122 C CA . GLY C 3 143 ? -34.438 -1.375 67.947 1.00 14.40 143 GLY C CA 1
ATOM 2123 C C . GLY C 3 143 ? -34.046 -1.440 66.480 1.00 12.19 143 GLY C C 1
ATOM 2124 O O . GLY C 3 143 ? -34.616 -2.210 65.723 1.00 14.46 143 GLY C O 1
ATOM 2125 N N . VAL C 3 144 ? -33.073 -0.629 66.084 1.00 11.35 144 VAL C N 1
ATOM 2126 C CA . VAL C 3 144 ? -32.522 -0.657 64.729 1.00 10.15 144 VAL C CA 1
ATOM 2127 C C . VAL C 3 144 ? -31.714 -1.938 64.433 1.00 12.98 144 VAL C C 1
ATOM 2128 O O . VAL C 3 144 ? -31.702 -2.419 63.308 1.00 13.41 144 VAL C O 1
ATOM 2132 N N . ALA C 3 145 ? -31.046 -2.493 65.439 1.00 16.61 145 ALA C N 1
ATOM 2133 C CA . ALA C 3 145 ? -30.286 -3.726 65.257 1.00 16.39 145 ALA C CA 1
ATOM 2134 C C . ALA C 3 145 ? -31.218 -4.915 65.027 1.00 18.45 145 ALA C C 1
ATOM 2135 O O . ALA C 3 145 ? -30.773 -6.000 64.670 1.00 20.29 145 ALA C O 1
ATOM 2137 N N . GLY C 3 146 ? -32.512 -4.704 65.230 1.00 17.37 146 GLY C N 1
ATOM 2138 C CA . GLY C 3 146 ? -33.497 -5.746 65.046 1.00 16.90 146 GLY C CA 1
ATOM 2139 C C . GLY C 3 146 ? -33.888 -5.935 63.596 1.00 15.60 146 GLY C C 1
ATOM 2140 O O . GLY C 3 146 ? -34.525 -6.922 63.266 1.00 17.65 146 GLY C O 1
ATOM 2141 N N . PHE C 3 147 ? -33.504 -4.997 62.736 1.00 14.31 147 PHE C N 1
ATOM 2142 C CA . PHE C 3 147 ? -33.777 -5.091 61.307 1.00 14.97 147 PHE C CA 1
ATOM 2143 C C . PHE C 3 147 ? -32.726 -5.950 60.597 1.00 15.27 147 PHE C C 1
ATOM 2144 O O . PHE C 3 147 ? -32.196 -5.553 59.566 1.00 12.88 147 PHE C O 1
ATOM 2152 N N . THR C 3 148 ? -32.460 -7.127 61.152 1.00 18.04 148 THR C N 1
ATOM 2153 C CA . THR C 3 148 ? -31.414 -8.044 60.692 1.00 19.52 148 THR C CA 1
ATOM 2154 C C . THR C 3 148 ? -31.262 -8.172 59.177 1.00 18.31 148 THR C C 1
ATOM 2155 O O . THR C 3 148 ? -30.173 -7.978 58.655 1.00 18.40 148 THR C O 1
ATOM 2159 N N . ASN C 3 149 ? -32.343 -8.502 58.477 1.00 15.22 149 ASN C N 1
ATOM 2160 C CA . ASN C 3 149 ? -32.244 -8.789 57.052 1.00 15.96 149 ASN C CA 1
ATOM 2161 C C . ASN C 3 149 ? -32.098 -7.540 56.195 1.00 14.51 149 ASN C C 1
ATOM 2162 O O . ASN C 3 149 ? -31.434 -7.565 55.175 1.00 14.37 149 ASN C O 1
ATOM 2167 N N . SER C 3 150 ? -32.740 -6.452 56.599 1.00 14.92 150 SER C N 1
ATOM 2168 C CA . SER C 3 150 ? -32.563 -5.191 55.900 1.00 14.16 150 SER C CA 1
ATOM 2169 C C . SER C 3 150 ? -31.141 -4.681 56.058 1.00 12.38 150 SER C C 1
ATOM 2170 O O . SER C 3 150 ? -30.563 -4.170 55.108 1.00 11.89 150 SER C O 1
ATOM 2173 N N . LEU C 3 151 ? -30.590 -4.795 57.264 1.00 11.78 151 LEU C N 1
ATOM 2174 C CA . LEU C 3 151 ? -29.250 -4.291 57.537 1.00 11.24 151 LEU C CA 1
ATOM 2175 C C . LEU C 3 151 ? -28.221 -5.022 56.695 1.00 14.89 151 LEU C C 1
ATOM 2176 O O . LEU C 3 151 ? -27.234 -4.440 56.251 1.00 19.09 151 LEU C O 1
ATOM 2181 N N . ARG C 3 152 ? -28.455 -6.310 56.492 1.00 15.49 152 ARG C N 1
ATOM 2182 C CA . ARG C 3 152 ? -27.573 -7.120 55.689 1.00 14.47 152 ARG C CA 1
ATOM 2183 C C . ARG C 3 152 ? -27.667 -6.721 54.223 1.00 17.17 152 ARG C C 1
ATOM 2184 O O . ARG C 3 152 ? -26.656 -6.661 53.534 1.00 20.08 152 ARG C O 1
ATOM 2192 N N . MET C 3 153 ? -28.870 -6.428 53.745 1.00 14.86 153 MET C N 1
ATOM 2193 C CA . MET C 3 153 ? -29.032 -5.963 52.366 1.00 14.72 153 MET C CA 1
ATOM 2194 C C . MET C 3 153 ? -28.458 -4.572 52.143 1.00 14.44 153 MET C C 1
ATOM 2195 O O . MET C 3 153 ? -28.004 -4.276 51.049 1.00 16.13 153 MET C O 1
ATOM 2200 N N . LEU C 3 154 ? -28.498 -3.718 53.168 1.00 11.79 154 LEU C N 1
ATOM 2201 C CA . LEU C 3 154 ? -27.854 -2.410 53.101 1.00 13.83 154 LEU C CA 1
ATOM 2202 C C . LEU C 3 154 ? -26.354 -2.546 52.986 1.00 16.04 154 LEU C C 1
ATOM 2203 O O . LEU C 3 154 ? -25.707 -1.825 52.233 1.00 17.57 154 LEU C O 1
ATOM 2208 N N . GLN C 3 155 ? -25.807 -3.480 53.749 1.00 18.92 155 GLN C N 1
ATOM 2209 C CA . GLN C 3 155 ? -24.380 -3.758 53.745 1.00 17.99 155 GLN C CA 1
ATOM 2210 C C . GLN C 3 155 ? -23.902 -4.272 52.395 1.00 20.73 155 GLN C C 1
ATOM 2211 O O . GLN C 3 155 ? -22.774 -4.026 51.980 1.00 23.43 155 GLN C O 1
ATOM 2217 N N . GLN C 3 156 ? -24.777 -4.982 51.701 1.00 19.77 156 GLN C N 1
ATOM 2218 C CA . GLN C 3 156 ? -24.431 -5.562 50.421 1.00 20.53 156 GLN C CA 1
ATOM 2219 C C . GLN C 3 156 ? -24.863 -4.648 49.274 1.00 20.49 156 GLN C C 1
ATOM 2220 O O . GLN C 3 156 ? -24.772 -5.025 48.113 1.00 22.63 156 GLN C O 1
ATOM 2226 N N . LYS C 3 157 ? -25.332 -3.449 49.616 1.00 20.53 157 LYS C N 1
ATOM 2227 C CA . LYS C 3 157 ? -25.743 -2.441 48.640 1.00 17.77 157 LYS C CA 1
ATOM 2228 C C . LYS C 3 157 ? -26.887 -2.925 47.779 1.00 18.52 157 LYS C C 1
ATOM 2229 O O . LYS C 3 157 ? -27.044 -2.504 46.643 1.00 20.50 157 LYS C O 1
ATOM 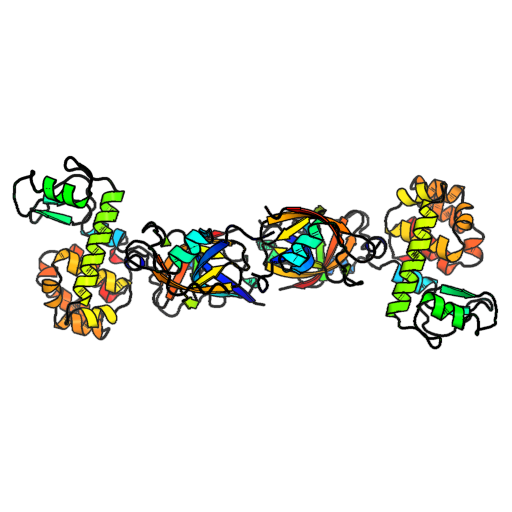2235 N N . ARG C 3 158 ? -27.691 -3.815 48.337 1.00 17.80 158 ARG C N 1
ATOM 2236 C CA . ARG C 3 158 ? -28.915 -4.244 47.681 1.00 21.27 158 ARG C CA 1
ATOM 2237 C C . ARG C 3 158 ? -30.023 -3.284 48.087 1.00 20.51 158 ARG C C 1
ATOM 2238 O O . ARG C 3 158 ? -30.860 -3.610 48.918 1.00 20.20 158 ARG C O 1
ATOM 2246 N N . TRP C 3 159 ? -29.996 -2.091 47.496 1.00 19.39 159 TRP C N 1
ATOM 2247 C CA . TRP C 3 159 ? -30.780 -0.958 47.966 1.00 17.39 159 TRP C CA 1
ATOM 2248 C C . TRP C 3 159 ? -32.254 -1.192 47.751 1.00 18.85 159 TRP C C 1
ATOM 2249 O O . TRP C 3 159 ? -33.072 -0.880 48.606 1.00 17.55 159 TRP C O 1
ATOM 2260 N N . ASP C 3 160 ? -32.585 -1.728 46.587 1.00 21.01 160 ASP C N 1
ATOM 2261 C CA . ASP C 3 160 ? -33.967 -1.968 46.241 1.00 24.85 160 ASP C CA 1
ATOM 2262 C C . ASP C 3 160 ? -34.583 -3.085 47.079 1.00 19.64 160 ASP C C 1
ATOM 2263 O O . ASP C 3 160 ? -35.745 -3.009 47.451 1.00 20.11 160 ASP C O 1
ATOM 2268 N N . GLU C 3 161 ? -33.794 -4.117 47.367 1.00 21.02 161 GLU C N 1
ATOM 2269 C CA . GLU C 3 161 ? -34.219 -5.221 48.229 1.00 24.23 161 GLU C CA 1
ATOM 2270 C C . GLU C 3 161 ? -34.454 -4.766 49.665 1.00 23.26 161 GLU C C 1
ATOM 2271 O O . GLU C 3 161 ? -35.419 -5.175 50.311 1.00 15.22 161 GLU C O 1
ATOM 2277 N N . ALA C 3 162 ? -33.534 -3.940 50.156 1.00 20.17 162 ALA C N 1
ATOM 2278 C CA . ALA C 3 162 ? -33.613 -3.376 51.496 1.00 18.83 162 ALA C CA 1
ATOM 2279 C C . ALA C 3 162 ? -34.833 -2.470 51.640 1.00 16.58 162 ALA C C 1
ATOM 2280 O O . ALA C 3 162 ? -35.525 -2.515 52.650 1.00 15.61 162 ALA C O 1
ATOM 2282 N N . ALA C 3 163 ? -35.095 -1.656 50.626 1.00 12.05 163 ALA C N 1
ATOM 2283 C CA . ALA C 3 163 ? -36.247 -0.769 50.637 1.00 16.01 163 ALA C CA 1
ATOM 2284 C C . ALA C 3 163 ? -37.580 -1.548 50.607 1.00 17.87 163 ALA C C 1
ATOM 2285 O O . ALA C 3 163 ? -38.540 -1.154 51.259 1.00 14.42 163 ALA C O 1
ATOM 2287 N N . VAL C 3 164 ? -37.632 -2.655 49.864 1.00 21.86 164 VAL C N 1
ATOM 2288 C CA . VAL C 3 164 ? -38.827 -3.503 49.822 1.00 21.97 164 VAL C CA 1
ATOM 2289 C C . VAL C 3 164 ? -39.063 -4.166 51.184 1.00 20.72 164 VAL C C 1
ATOM 2290 O O . VAL C 3 164 ? -40.182 -4.225 51.685 1.00 20.71 164 VAL C O 1
ATOM 2294 N N . ASN C 3 165 ? -37.990 -4.644 51.792 1.00 21.52 165 ASN C N 1
ATOM 2295 C CA . ASN C 3 165 ? -38.071 -5.323 53.076 1.00 22.87 165 ASN C CA 1
ATOM 2296 C C . ASN C 3 165 ? -38.399 -4.377 54.241 1.00 21.52 165 ASN C C 1
ATOM 2297 O O . ASN C 3 165 ? -39.093 -4.756 55.184 1.00 20.76 165 ASN C O 1
ATOM 2302 N N . LEU C 3 166 ? -37.873 -3.157 54.191 1.00 17.54 166 LEU C N 1
ATOM 2303 C CA . LEU C 3 166 ? -38.137 -2.189 55.248 1.00 14.63 166 LEU C CA 1
ATOM 2304 C C . LEU C 3 166 ? -39.594 -1.781 55.238 1.00 16.91 166 LEU C C 1
ATOM 2305 O O . LEU C 3 166 ? -40.147 -1.409 56.273 1.00 20.33 166 LEU C O 1
ATOM 2310 N N . ALA C 3 167 ? -40.212 -1.852 54.065 1.00 15.11 167 ALA C N 1
ATOM 2311 C CA . ALA C 3 167 ? -41.625 -1.529 53.915 1.00 18.01 167 ALA C CA 1
ATOM 2312 C C . ALA C 3 167 ? -42.555 -2.560 54.579 1.00 20.50 167 ALA C C 1
ATOM 2313 O O . ALA C 3 167 ? -43.742 -2.309 54.751 1.00 19.33 167 ALA C O 1
ATOM 2315 N N . LYS C 3 168 ? -42.022 -3.721 54.941 1.00 21.68 168 LYS C N 1
ATOM 2316 C CA . LYS C 3 168 ? -42.831 -4.757 55.576 1.00 19.50 168 LYS C CA 1
ATOM 2317 C C . LYS C 3 168 ? -42.806 -4.664 57.098 1.00 27.43 168 LYS C C 1
ATOM 2318 O O . LYS C 3 168 ? -43.321 -5.549 57.783 1.00 29.77 168 LYS C O 1
ATOM 2324 N N . SER C 3 169 ? -42.215 -3.602 57.627 1.00 17.53 169 SER C N 1
ATOM 2325 C CA . SER C 3 169 ? -41.978 -3.509 59.062 1.00 21.09 169 SER C CA 1
ATOM 2326 C C . SER C 3 169 ? -43.115 -2.844 59.818 1.00 22.31 169 SER C C 1
ATOM 2327 O O . SER C 3 169 ? -43.998 -2.213 59.233 1.00 18.94 169 SER C O 1
ATOM 2330 N N . ARG C 3 170 ? -43.073 -3.009 61.135 1.00 22.47 170 ARG C N 1
ATOM 2331 C CA . ARG C 3 170 ? -43.971 -2.313 62.041 1.00 25.20 170 ARG C CA 1
ATOM 2332 C C . ARG C 3 170 ? -43.706 -0.828 62.003 1.00 23.49 170 ARG C C 1
ATOM 2333 O O . ARG C 3 170 ? -44.628 -0.019 62.040 1.00 25.48 170 ARG C O 1
ATOM 2341 N N . TRP C 3 171 ? -42.425 -0.493 61.966 1.00 19.01 171 TRP C N 1
ATOM 2342 C CA . TRP C 3 171 ? -41.963 0.877 61.890 1.00 17.48 171 TRP C CA 1
ATOM 2343 C C . TRP C 3 171 ? -42.669 1.644 60.776 1.00 16.19 171 TRP C C 1
ATOM 2344 O O . TRP C 3 171 ? -43.216 2.719 60.983 1.00 16.22 171 TRP C O 1
ATOM 2355 N N . TYR C 3 172 ? -42.666 1.047 59.596 1.00 16.79 172 TYR C N 1
ATOM 2356 C CA . TYR C 3 172 ? -43.318 1.582 58.416 1.00 15.93 172 TYR C CA 1
ATOM 2357 C C . TYR C 3 172 ? -44.829 1.633 58.582 1.00 23.69 172 TYR C C 1
ATOM 2358 O O . TYR C 3 172 ? -45.472 2.592 58.178 1.00 27.66 172 TYR C O 1
ATOM 2367 N N . ASN C 3 173 ? -45.399 0.581 59.159 1.00 22.66 173 ASN C N 1
ATOM 2368 C CA . ASN C 3 173 ? -46.837 0.524 59.389 1.00 22.17 173 ASN C CA 1
ATOM 2369 C C . ASN C 3 173 ? -47.299 1.625 60.350 1.00 22.92 173 ASN C C 1
ATOM 2370 O O . ASN C 3 173 ? -48.365 2.198 60.172 1.00 26.95 173 ASN C O 1
ATOM 2375 N N . GLN C 3 174 ? -46.476 1.944 61.344 1.00 21.55 174 GLN C N 1
ATOM 2376 C CA . GLN C 3 174 ? -46.855 2.897 62.386 1.00 26.40 174 GLN C CA 1
ATOM 2377 C C . GLN C 3 174 ? -46.555 4.355 62.028 1.00 21.99 174 GLN C C 1
ATOM 2378 O O . GLN C 3 174 ? -47.421 5.208 62.173 1.00 31.43 174 GLN C O 1
ATOM 2384 N N . THR C 3 175 ? -45.329 4.637 61.585 1.00 19.79 175 THR C N 1
ATOM 2385 C CA . THR C 3 175 ? -44.941 5.974 61.101 1.00 19.58 175 THR C CA 1
ATOM 2386 C C . THR C 3 175 ? -44.537 5.939 59.627 1.00 22.06 175 THR C C 1
ATOM 2387 O O . THR C 3 175 ? -43.353 6.001 59.314 1.00 22.06 175 THR C O 1
ATOM 2391 N N . PRO C 3 176 ? -45.523 5.834 58.719 1.00 21.12 176 PRO C N 1
ATOM 2392 C CA . PRO C 3 176 ? -45.296 5.619 57.282 1.00 19.70 176 PRO C CA 1
ATOM 2393 C C . PRO C 3 176 ? -44.602 6.771 56.579 1.00 17.45 176 PRO C C 1
ATOM 2394 O O . PRO C 3 176 ? -43.715 6.528 55.766 1.00 18.26 176 PRO C O 1
ATOM 2398 N N . ASN C 3 177 ? -45.008 8.000 56.883 1.00 21.65 177 ASN C N 1
ATOM 2399 C CA . ASN C 3 177 ? -44.446 9.204 56.262 1.00 21.80 177 ASN C CA 1
ATOM 2400 C C . ASN C 3 177 ? -42.956 9.340 56.472 1.00 17.51 177 ASN C C 1
ATOM 2401 O O . ASN C 3 177 ? -42.208 9.577 55.530 1.00 15.54 177 ASN C O 1
ATOM 2406 N N . ARG C 3 178 ? -42.539 9.207 57.727 1.00 18.20 178 ARG C N 1
ATOM 2407 C CA . ARG C 3 178 ? -41.132 9.304 58.080 1.00 16.31 178 ARG C CA 1
ATOM 2408 C C . ARG C 3 178 ? -40.332 8.093 57.616 1.00 12.59 178 ARG C C 1
ATOM 2409 O O . ARG C 3 178 ? -39.190 8.214 57.178 1.00 13.11 178 ARG C O 1
ATOM 2417 N N . ALA C 3 179 ? -40.936 6.921 57.746 1.00 14.63 179 ALA C N 1
ATOM 2418 C CA . ALA C 3 179 ? -40.315 5.687 57.296 1.00 16.57 179 ALA C CA 1
ATOM 2419 C C . ALA C 3 179 ? -40.019 5.749 55.805 1.00 14.60 179 ALA C C 1
ATOM 2420 O O . ALA C 3 179 ? -38.935 5.387 55.379 1.00 15.75 179 ALA C O 1
ATOM 2422 N N . LYS C 3 180 ? -40.995 6.204 55.021 1.00 15.94 180 LYS C N 1
ATOM 2423 C CA . LYS C 3 180 ? -40.818 6.353 53.580 1.00 15.38 180 LYS C CA 1
ATOM 2424 C C . LYS C 3 180 ? -39.707 7.351 53.217 1.00 13.29 180 LYS C C 1
ATOM 2425 O O . LYS C 3 180 ? -39.002 7.148 52.240 1.00 14.51 180 LYS C O 1
ATOM 2431 N N . ARG C 3 181 ? -39.564 8.424 53.989 1.00 13.61 181 ARG C N 1
ATOM 2432 C CA . ARG C 3 181 ? -38.490 9.384 53.771 1.00 13.45 181 ARG C CA 1
ATOM 2433 C C . ARG C 3 181 ? -37.146 8.734 54.018 1.00 13.28 181 ARG C C 1
ATOM 2434 O O . ARG C 3 181 ? -36.209 8.938 53.254 1.00 10.99 181 ARG C O 1
ATOM 2442 N N . VAL C 3 182 ? -37.047 7.963 55.101 1.00 16.65 182 VAL C N 1
ATOM 2443 C CA . VAL C 3 182 ? -35.794 7.294 55.456 1.00 14.11 182 VAL C CA 1
ATOM 2444 C C . VAL C 3 182 ? -35.474 6.174 54.473 1.00 12.35 182 VAL C C 1
ATOM 2445 O O . VAL C 3 182 ? -34.342 6.000 54.065 1.00 11.08 182 VAL C O 1
ATOM 2449 N N . ILE C 3 183 ? -36.484 5.415 54.081 1.00 13.75 183 ILE C N 1
ATOM 2450 C CA . ILE C 3 183 ? -36.293 4.364 53.086 1.00 13.26 183 ILE C CA 1
ATOM 2451 C C . ILE C 3 183 ? -35.908 4.921 51.699 1.00 13.51 183 ILE C C 1
ATOM 2452 O O . ILE C 3 183 ? -35.099 4.325 50.991 1.00 16.13 183 ILE C O 1
ATOM 2457 N N . THR C 3 184 ? -36.483 6.062 51.317 1.00 10.12 184 THR C N 1
ATOM 2458 C CA . THR C 3 184 ? -36.102 6.737 50.071 1.00 10.23 184 THR C CA 1
ATOM 2459 C C . THR C 3 184 ? -34.613 7.095 50.099 1.00 12.51 184 THR C C 1
ATOM 2460 O O . THR C 3 184 ? -33.915 6.997 49.095 1.00 10.66 184 THR C O 1
ATOM 2464 N N . THR C 3 185 ? -34.143 7.505 51.269 1.00 13.23 185 THR C N 1
ATOM 2465 C CA . THR C 3 185 ? -32.752 7.874 51.495 1.00 13.97 185 THR C CA 1
ATOM 2466 C C . THR C 3 185 ? -31.826 6.652 51.358 1.00 14.69 185 THR C C 1
ATOM 2467 O O . THR C 3 185 ? -30.737 6.770 50.816 1.00 14.52 185 THR C O 1
ATOM 2471 N N . PHE C 3 186 ? -32.270 5.479 51.815 1.00 15.25 186 PHE C N 1
ATOM 2472 C CA . PHE C 3 186 ? -31.510 4.233 51.614 1.00 13.23 186 PHE C CA 1
ATOM 2473 C C . PHE C 3 186 ? -31.498 3.786 50.156 1.00 13.61 186 PHE C C 1
ATOM 2474 O O . PHE C 3 186 ? -30.467 3.338 49.645 1.00 16.36 186 PHE C O 1
ATOM 2482 N N . ARG C 3 187 ? -32.648 3.881 49.495 1.00 13.43 187 ARG C N 1
ATOM 2483 C CA . ARG C 3 187 ? -32.781 3.424 48.113 1.00 14.35 187 ARG C CA 1
ATOM 2484 C C . ARG C 3 187 ? -31.940 4.265 47.149 1.00 15.69 187 ARG C C 1
ATOM 2485 O O . ARG C 3 187 ? -31.341 3.738 46.215 1.00 16.84 187 ARG C O 1
ATOM 2493 N N . THR C 3 188 ? -31.896 5.574 47.392 1.00 16.40 188 THR C N 1
ATOM 2494 C CA . THR C 3 188 ? -31.335 6.518 46.440 1.00 16.33 188 THR C CA 1
ATOM 2495 C C . THR C 3 188 ? -30.006 7.101 46.885 1.00 16.52 188 THR C C 1
ATOM 2496 O O . THR C 3 188 ? -29.215 7.535 46.051 1.00 16.98 188 THR C O 1
ATOM 2500 N N . GLY C 3 189 ? -29.763 7.128 48.193 1.00 15.33 189 GLY C N 1
ATOM 2501 C CA . GLY C 3 189 ? -28.561 7.748 48.704 1.00 14.29 189 GLY C CA 1
ATOM 2502 C C . GLY C 3 189 ? -28.531 9.249 48.473 1.00 15.45 189 GLY C C 1
ATOM 2503 O O . GLY C 3 189 ? -27.459 9.835 48.325 1.00 15.53 189 GLY C O 1
ATOM 2504 N N . THR C 3 190 ? -29.706 9.875 48.448 1.00 15.13 190 THR C N 1
ATOM 2505 C CA . THR C 3 190 ? -29.821 11.324 48.297 1.00 15.08 190 THR C CA 1
ATOM 2506 C C . THR C 3 190 ? -30.778 11.866 49.342 1.00 16.78 190 THR C C 1
ATOM 2507 O O . THR C 3 190 ? -31.515 11.097 49.952 1.00 17.28 190 THR C O 1
ATOM 2511 N N . TRP C 3 191 ? -30.784 13.188 49.522 1.00 16.20 191 TRP C N 1
ATOM 2512 C CA . TRP C 3 191 ? -31.699 13.852 50.458 1.00 14.98 191 TRP C CA 1
ATOM 2513 C C . TRP C 3 191 ? -33.064 14.215 49.854 1.00 16.85 191 TRP C C 1
ATOM 2514 O O . TRP C 3 191 ? -33.766 15.054 50.394 1.00 18.43 191 TRP C O 1
ATOM 2525 N N . ASP C 3 192 ? -33.446 13.595 48.745 1.00 20.29 192 ASP C N 1
ATOM 2526 C CA . ASP C 3 192 ? -34.595 14.077 47.978 1.00 21.13 192 ASP C CA 1
ATOM 2527 C C . ASP C 3 192 ? -35.954 13.923 48.672 1.00 19.30 192 ASP C C 1
ATOM 2528 O O . ASP C 3 192 ? -36.869 14.679 48.398 1.00 23.47 192 ASP C O 1
ATOM 2533 N N . ALA C 3 193 ? -36.094 12.960 49.573 1.00 17.48 193 ALA C N 1
ATOM 2534 C CA . ALA C 3 193 ? -37.334 12.847 50.344 1.00 15.78 193 ALA C CA 1
ATOM 2535 C C . ALA C 3 193 ? -37.526 14.039 51.291 1.00 16.37 193 ALA C C 1
ATOM 2536 O O . ALA C 3 193 ? -38.584 14.194 51.906 1.00 17.70 193 ALA C O 1
ATOM 2538 N N . TYR C 3 194 ? -36.499 14.883 51.391 1.00 17.50 194 TYR C N 1
ATOM 2539 C CA . TYR C 3 194 ? -36.495 15.998 52.336 1.00 18.48 194 TYR C CA 1
ATOM 2540 C C . TYR C 3 194 ? -36.645 17.341 51.640 1.00 17.25 194 TYR C C 1
ATOM 2541 O O . TYR C 3 194 ? -36.717 18.382 52.290 1.00 20.09 194 TYR C O 1
ATOM 2550 N N . ALA C 3 195 ? -36.725 17.309 50.316 1.00 16.00 195 ALA C N 1
ATOM 2551 C CA . ALA C 3 195 ? -37.123 18.474 49.549 1.00 18.33 195 ALA C CA 1
ATOM 2552 C C . ALA C 3 195 ? -38.645 18.632 49.656 1.00 25.74 195 ALA C C 1
ATOM 2553 O O . ALA C 3 195 ? -39.391 17.686 49.432 1.00 31.77 195 ALA C O 1
ATOM 2555 N N . ALA C 3 196 ? -39.111 19.814 50.021 1.00 28.30 196 ALA C N 1
ATOM 2556 C CA . ALA C 3 196 ? -40.511 19.952 50.390 1.00 33.45 196 ALA C CA 1
ATOM 2557 C C . ALA C 3 196 ? -41.053 21.307 49.994 1.00 48.44 196 ALA C C 1
ATOM 2558 O O . ALA C 3 196 ? -42.210 21.620 50.271 1.00 58.69 196 ALA C O 1
ATOM 2560 N N . PRO D 1 5 ? 14.646 29.713 64.786 1.00 76.41 5 PRO D N 1
ATOM 2561 C CA . PRO D 1 5 ? 14.592 29.740 63.318 1.00 73.01 5 PRO D CA 1
ATOM 2562 C C . PRO D 1 5 ? 15.903 29.321 62.636 1.00 75.51 5 PRO D C 1
ATOM 2563 O O . PRO D 1 5 ? 16.243 28.135 62.682 1.00 78.81 5 PRO D O 1
ATOM 2567 N N . LYS D 1 6 ? 16.587 30.284 62.006 1.00 73.89 6 LYS D N 1
ATOM 2568 C CA . LYS D 1 6 ? 17.856 30.099 61.271 1.00 73.59 6 LYS D CA 1
ATOM 2569 C C . LYS D 1 6 ? 17.671 29.394 59.922 1.00 65.82 6 LYS D C 1
ATOM 2570 O O . LYS D 1 6 ? 18.258 29.789 58.911 1.00 62.63 6 LYS D O 1
ATOM 2572 N N . MET D 1 7 ? 16.858 28.347 59.921 1.00 62.17 7 MET D N 1
ATOM 2573 C CA . MET D 1 7 ? 16.493 27.642 58.704 1.00 54.25 7 MET D CA 1
ATOM 2574 C C . MET D 1 7 ? 15.209 28.274 58.148 1.00 44.86 7 MET D C 1
ATOM 2575 O O . MET D 1 7 ? 14.843 28.066 56.991 1.00 41.57 7 MET D O 1
ATOM 2580 N N . LEU D 1 8 ? 14.551 29.079 58.982 1.00 39.60 8 LEU D N 1
ATOM 2581 C CA . LEU D 1 8 ? 13.337 29.800 58.592 1.00 35.29 8 LEU D CA 1
ATOM 2582 C C . LEU D 1 8 ? 13.669 31.035 57.756 1.00 29.97 8 LEU D C 1
ATOM 2583 O O . LEU D 1 8 ? 14.387 31.924 58.213 1.00 32.28 8 LEU D O 1
ATOM 2588 N N . ARG D 1 9 ? 13.136 31.082 56.538 1.00 26.22 9 ARG D N 1
ATOM 2589 C CA . ARG D 1 9 ? 13.341 32.210 55.635 1.00 23.29 9 ARG D CA 1
ATOM 2590 C C . ARG D 1 9 ? 12.036 32.915 55.291 1.00 24.72 9 ARG D C 1
ATOM 2591 O O . ARG D 1 9 ? 10.957 32.312 55.333 1.00 25.98 9 ARG D O 1
ATOM 2599 N N . TRP D 1 10 ? 12.136 34.194 54.950 1.00 20.66 10 TRP D N 1
ATOM 2600 C CA . TRP D 1 10 ? 10.951 34.981 54.627 1.00 21.57 10 TRP D CA 1
ATOM 2601 C C . TRP D 1 10 ? 10.913 35.392 53.166 1.00 19.26 10 TRP D C 1
ATOM 2602 O O . TRP D 1 10 ? 11.832 36.048 52.694 1.00 18.78 10 TRP D O 1
ATOM 2613 N N . PRO D 1 11 ? 9.833 35.022 52.449 1.00 20.39 11 PRO D N 1
ATOM 2614 C CA . PRO D 1 11 ? 9.689 35.398 51.040 1.00 17.81 11 PRO D CA 1
ATOM 2615 C C . PRO D 1 11 ? 9.385 36.885 50.843 1.00 16.64 11 PRO D C 1
ATOM 2616 O O . PRO D 1 11 ? 8.272 37.316 51.125 1.00 17.31 11 PRO D O 1
ATOM 2620 N N . LEU D 1 12 ? 10.363 37.654 50.366 1.00 22.18 12 LEU D N 1
ATOM 2621 C CA . LEU D 1 12 ? 10.133 39.062 50.057 1.00 18.69 12 LEU D CA 1
ATOM 2622 C C . LEU D 1 12 ? 9.846 39.290 48.576 1.00 20.60 12 LEU D C 1
ATOM 2623 O O . LEU D 1 12 ? 10.437 38.653 47.707 1.00 17.98 12 LEU D O 1
ATOM 2628 N N . ARG D 1 13 ? 8.916 40.204 48.315 1.00 20.48 13 ARG D N 1
ATOM 2629 C CA . ARG D 1 13 ? 8.613 40.689 46.979 1.00 18.81 13 ARG D CA 1
ATOM 2630 C C . ARG D 1 13 ? 8.995 42.154 46.915 1.00 18.32 13 ARG D C 1
ATOM 2631 O O . ARG D 1 13 ? 8.662 42.919 47.816 1.00 21.89 13 ARG D O 1
ATOM 2639 N N . PHE D 1 14 ? 9.685 42.553 45.857 1.00 13.83 14 PHE D N 1
ATOM 2640 C CA . PHE D 1 14 ? 9.991 43.960 45.677 1.00 13.31 14 PHE D CA 1
ATOM 2641 C C . PHE D 1 14 ? 9.129 44.476 44.559 1.00 18.16 14 PHE D C 1
ATOM 2642 O O . PHE D 1 14 ? 9.390 44.235 43.389 1.00 18.60 14 PHE D O 1
ATOM 2650 N N . VAL D 1 15 ? 8.074 45.171 44.956 1.00 16.72 15 VAL D N 1
ATOM 2651 C CA . VAL D 1 15 ? 6.958 45.481 44.090 1.00 13.00 15 VAL D CA 1
ATOM 2652 C C . VAL D 1 15 ? 7.161 46.855 43.499 1.00 16.58 15 VAL D C 1
ATOM 2653 O O . VAL D 1 15 ? 7.359 47.816 44.225 1.00 16.66 15 VAL D O 1
ATOM 2657 N N . ILE D 1 16 ? 7.117 46.948 42.175 1.00 20.41 16 ILE D N 1
ATOM 2658 C CA . ILE D 1 16 ? 7.350 48.227 41.503 1.00 24.19 16 ILE D CA 1
ATOM 2659 C C . ILE D 1 16 ? 6.084 48.812 40.875 1.00 22.10 16 ILE D C 1
ATOM 2660 O O . ILE D 1 16 ? 6.129 49.833 40.201 1.00 26.90 16 ILE D O 1
ATOM 2665 N N . GLY D 1 17 ? 4.951 48.169 41.091 1.00 19.43 17 GLY D N 1
ATOM 2666 C CA . GLY D 1 17 ? 3.719 48.683 40.532 1.00 19.37 17 GLY D CA 1
ATOM 2667 C C . GLY D 1 17 ? 2.545 47.761 40.722 1.00 14.39 17 GLY D C 1
ATOM 2668 O O . GLY D 1 17 ? 2.708 46.612 41.111 1.00 16.32 17 GLY D O 1
ATOM 2669 N N . SER D 1 18 ? 1.352 48.267 40.457 1.00 15.09 18 SER D N 1
ATOM 2670 C CA . SER D 1 18 ? 0.187 47.413 40.503 1.00 19.82 18 SER D CA 1
ATOM 2671 C C . SER D 1 18 ? -0.863 47.886 39.532 1.00 21.79 18 SER D C 1
ATOM 2672 O O . SER D 1 18 ? -0.795 48.996 39.008 1.00 22.44 18 SER D O 1
ATOM 2675 N N . SER D 1 19 ? -1.834 47.019 39.295 1.00 23.99 19 SER D N 1
ATOM 2676 C CA . SER D 1 19 ? -2.916 47.299 38.376 1.00 21.60 19 SER D CA 1
ATOM 2677 C C . SER D 1 19 ? -4.144 46.544 38.832 1.00 23.45 19 SER D C 1
ATOM 2678 O O . SER D 1 19 ? -4.127 45.318 38.936 1.00 22.93 19 SER D O 1
ATOM 2681 N N A ASP D 1 20 ? -5.219 47.279 39.095 0.32 27.37 20 ASP D N 1
ATOM 2682 N N B ASP D 1 20 ? -5.205 47.278 39.139 0.68 27.14 20 ASP D N 1
ATOM 2683 C CA A ASP D 1 20 ? -6.497 46.679 39.460 0.32 31.22 20 ASP D CA 1
ATOM 2684 C CA B ASP D 1 20 ? -6.470 46.644 39.453 0.68 30.77 20 ASP D CA 1
ATOM 2685 C C A ASP D 1 20 ? -7.201 46.142 38.211 0.32 33.03 20 ASP D C 1
ATOM 2686 C C B ASP D 1 20 ? -7.075 46.107 38.162 0.68 32.97 20 ASP D C 1
ATOM 2687 O O A ASP D 1 20 ? -7.508 46.905 37.294 0.32 34.23 20 ASP D O 1
ATOM 2688 O O B ASP D 1 20 ? -7.186 46.831 37.167 0.68 33.71 20 ASP D O 1
ATOM 2697 N N . THR D 1 21 ? -7.451 44.835 38.170 1.00 32.52 21 THR D N 1
ATOM 2698 C CA . THR D 1 21 ? -8.065 44.231 36.996 1.00 35.19 21 THR D CA 1
ATOM 2699 C C . THR D 1 21 ? -9.197 43.263 37.308 1.00 34.22 21 THR D C 1
ATOM 2700 O O . THR D 1 21 ? -9.318 42.747 38.407 1.00 37.69 21 THR D O 1
ATOM 2704 N N . GLN D 1 22 ? -10.018 43.027 36.301 1.00 34.37 22 GLN D N 1
ATOM 2705 C CA . GLN D 1 22 ? -11.095 42.066 36.369 1.00 38.07 22 GLN D CA 1
ATOM 2706 C C . GLN D 1 22 ? -10.519 40.652 36.266 1.00 35.82 22 GLN D C 1
ATOM 2707 O O . GLN D 1 22 ? -9.596 40.401 35.489 1.00 33.96 22 GLN D O 1
ATOM 2713 N N . ARG D 1 23 ? -11.044 39.731 37.067 1.00 45.32 23 ARG D N 1
ATOM 2714 C CA . ARG D 1 23 ? -10.438 38.406 37.162 1.00 48.24 23 ARG D CA 1
ATOM 2715 C C . ARG D 1 23 ? -10.736 37.561 35.940 1.00 48.44 23 ARG D C 1
ATOM 2716 O O . ARG D 1 23 ? -10.072 36.551 35.698 1.00 47.05 23 ARG D O 1
ATOM 2724 N N . SER D 1 24 ? -11.737 37.986 35.172 1.00 50.78 24 SER D N 1
ATOM 2725 C CA . SER D 1 24 ? -12.099 37.324 33.922 1.00 52.11 24 SER D CA 1
ATOM 2726 C C . SER D 1 24 ? -11.135 37.704 32.815 1.00 51.22 24 SER D C 1
ATOM 2727 O O . SER D 1 24 ? -11.104 37.064 31.767 1.00 55.10 24 SER D O 1
ATOM 2730 N N . LEU D 1 25 ? -10.364 38.764 33.044 1.00 48.65 25 LEU D N 1
ATOM 2731 C CA . LEU D 1 25 ? -9.394 39.222 32.065 1.00 45.66 25 LEU D CA 1
ATOM 2732 C C . LEU D 1 25 ? -8.164 38.324 32.074 1.00 45.66 25 LEU D C 1
ATOM 2733 O O . LEU D 1 25 ? -7.502 38.158 31.051 1.00 40.98 25 LEU D O 1
ATOM 2738 N N . LEU D 1 26 ? -7.871 37.729 33.225 1.00 40.60 26 LEU D N 1
ATOM 2739 C CA . LEU D 1 26 ? -6.676 36.903 33.365 1.00 39.85 26 LEU D CA 1
ATOM 2740 C C . LEU D 1 26 ? -6.599 35.769 32.337 1.00 42.59 26 LEU D C 1
ATOM 2741 O O . LEU D 1 26 ? -5.518 35.277 32.027 1.00 40.32 26 LEU D O 1
ATOM 2746 N N . GLY D 1 27 ? -7.742 35.363 31.800 1.00 45.74 27 GLY D N 1
ATOM 2747 C CA . GLY D 1 27 ? -7.767 34.303 30.809 1.00 49.26 27 GLY D CA 1
ATOM 2748 C C . GLY D 1 27 ? -7.416 34.796 29.419 1.00 52.73 27 GLY D C 1
ATOM 2749 O O . GLY D 1 27 ? -6.983 34.018 28.574 1.00 56.41 27 GLY D O 1
ATOM 2750 N N . ARG D 1 28 ? -7.595 36.096 29.190 1.00 53.65 28 ARG D N 1
ATOM 2751 C CA . ARG D 1 28 ? -7.399 36.702 27.872 1.00 55.69 28 ARG D CA 1
ATOM 2752 C C . ARG D 1 28 ? -5.940 37.071 27.581 1.00 50.07 28 ARG D C 1
ATOM 2753 O O . ARG D 1 28 ? -5.573 37.348 26.433 1.00 47.65 28 ARG D O 1
ATOM 2761 N N . ILE D 1 29 ? -5.121 37.084 28.629 1.00 34.00 29 ILE D N 1
ATOM 2762 C CA . ILE D 1 29 ? -3.718 37.456 28.520 1.00 30.74 29 ILE D CA 1
ATOM 2763 C C . ILE D 1 29 ? -2.900 36.295 27.972 1.00 34.82 29 ILE D C 1
ATOM 2764 O O . ILE D 1 29 ? -3.146 35.138 28.311 1.00 36.90 29 ILE D O 1
ATOM 2769 N N . GLY D 1 30 ? -1.943 36.610 27.104 1.00 33.37 30 GLY D N 1
ATOM 2770 C CA . GLY D 1 30 ? -1.049 35.614 26.547 1.00 31.81 30 GLY D CA 1
ATOM 2771 C C . GLY D 1 30 ? 0.283 36.226 26.165 1.00 27.69 30 GLY D C 1
ATOM 2772 O O . GLY D 1 30 ? 0.429 37.445 26.142 1.00 23.72 30 GLY D O 1
ATOM 2773 N N . ILE D 1 31 ? 1.248 35.362 25.866 1.00 31.02 31 ILE D N 1
ATOM 2774 C CA . ILE D 1 31 ? 2.596 35.752 25.454 1.00 31.62 31 ILE D CA 1
ATOM 2775 C C . ILE D 1 31 ? 2.593 36.812 24.352 1.00 33.00 31 ILE D C 1
ATOM 2776 O O . ILE D 1 31 ? 1.953 36.641 23.310 1.00 35.67 31 ILE D O 1
ATOM 2781 N N . GLY D 1 32 ? 3.300 37.914 24.591 1.00 31.13 32 GLY D N 1
ATOM 2782 C CA . GLY D 1 32 ? 3.424 38.957 23.587 1.00 27.78 32 GLY D CA 1
ATOM 2783 C C . GLY D 1 32 ? 2.528 40.150 23.839 1.00 20.91 32 GLY D C 1
ATOM 2784 O O . GLY D 1 32 ? 2.711 41.202 23.233 1.00 20.77 32 GLY D O 1
ATOM 2785 N N . ASP D 1 33 ? 1.551 39.976 24.722 1.00 21.21 33 ASP D N 1
ATOM 2786 C CA . ASP D 1 33 ? 0.741 41.081 25.217 1.00 20.15 33 ASP D CA 1
ATOM 2787 C C . ASP D 1 33 ? 1.558 42.006 26.111 1.00 19.55 33 ASP D C 1
ATOM 2788 O O . ASP D 1 33 ? 2.613 41.627 26.620 1.00 21.83 33 ASP D O 1
ATOM 2793 N N . VAL D 1 34 ? 1.064 43.222 26.306 1.00 19.51 34 VAL D N 1
ATOM 2794 C CA . VAL D 1 34 ? 1.660 44.145 27.262 1.00 18.55 34 VAL D CA 1
ATOM 2795 C C . VAL D 1 34 ? 0.627 44.437 28.338 1.00 16.48 34 VAL D C 1
ATOM 2796 O O . VAL D 1 34 ? -0.503 44.806 28.027 1.00 17.60 34 VAL D O 1
ATOM 2800 N N . LEU D 1 35 ? 1.004 44.227 29.594 1.00 18.46 35 LEU D N 1
ATOM 2801 C CA . LEU D 1 35 ? 0.163 44.604 30.723 1.00 19.37 35 LEU D CA 1
ATOM 2802 C C . LEU D 1 35 ? 0.619 45.962 31.219 1.00 19.83 35 LEU D C 1
ATOM 2803 O O . LEU D 1 35 ? 1.779 46.125 31.567 1.00 17.49 35 LEU D O 1
ATOM 2808 N N . LEU D 1 36 ? -0.281 46.943 31.229 1.00 22.56 36 LEU D N 1
ATOM 2809 C CA . LEU D 1 36 ? 0.054 48.273 31.736 1.00 20.08 36 LEU D CA 1
ATOM 2810 C C . LEU D 1 36 ? 0.107 48.310 33.262 1.00 18.60 36 LEU D C 1
ATOM 2811 O O . LEU D 1 36 ? -0.666 47.629 33.938 1.00 16.26 36 LEU D O 1
ATOM 2816 N N . ILE D 1 37 ? 1.049 49.098 33.783 1.00 17.27 37 ILE D N 1
ATOM 2817 C CA . ILE D 1 37 ? 1.165 49.359 35.205 1.00 16.21 37 ILE D CA 1
ATOM 2818 C C . ILE D 1 37 ? 0.419 50.649 35.523 1.00 14.18 37 ILE D C 1
ATOM 2819 O O . ILE D 1 37 ? 0.809 51.732 35.094 1.00 15.22 37 ILE D O 1
ATOM 2824 N N . ARG D 1 38 ? -0.667 50.531 36.272 1.00 17.99 38 ARG D N 1
ATOM 2825 C CA . ARG D 1 38 ? -1.507 51.683 36.530 1.00 19.23 38 ARG D CA 1
ATOM 2826 C C . ARG D 1 38 ? -0.956 52.533 37.669 1.00 20.14 38 ARG D C 1
ATOM 2827 O O . ARG D 1 38 ? -1.100 53.753 37.661 1.00 22.10 38 ARG D O 1
ATOM 2835 N N . THR D 1 39 ? -0.337 51.889 38.654 1.00 20.25 39 THR D N 1
ATOM 2836 C CA . THR D 1 39 ? 0.189 52.598 39.816 1.00 22.09 39 THR D CA 1
ATOM 2837 C C . THR D 1 39 ? 1.649 52.245 40.039 1.00 19.49 39 THR D C 1
ATOM 2838 O O . THR D 1 39 ? 1.966 51.088 40.276 1.00 16.48 39 THR D O 1
ATOM 2842 N N . SER D 1 40 ? 2.525 53.246 39.967 1.00 21.35 40 SER D N 1
ATOM 2843 C CA . SER D 1 40 ? 3.934 53.079 40.321 1.00 22.22 40 SER D CA 1
ATOM 2844 C C . SER D 1 40 ? 4.086 52.861 41.818 1.00 23.98 40 SER D C 1
ATOM 2845 O O . SER D 1 40 ? 3.458 53.557 42.606 1.00 29.63 40 SER D O 1
ATOM 2848 N N . ARG D 1 41 ? 4.909 51.894 42.211 1.00 24.53 41 ARG D N 1
ATOM 2849 C CA . ARG D 1 41 ? 5.184 51.634 43.628 1.00 28.33 41 ARG D CA 1
ATOM 2850 C C . ARG D 1 41 ? 6.630 51.214 43.821 1.00 27.02 41 ARG D C 1
ATOM 2851 O O . ARG D 1 41 ? 7.332 50.924 42.860 1.00 28.44 41 ARG D O 1
ATOM 2859 N N . ALA D 1 42 ? 7.083 51.210 45.063 1.00 28.05 42 ALA D N 1
ATOM 2860 C CA . ALA D 1 42 ? 8.409 50.696 45.392 1.00 27.84 42 ALA D CA 1
ATOM 2861 C C . ALA D 1 42 ? 8.330 50.211 46.813 1.00 26.58 42 ALA D C 1
ATOM 2862 O O . ALA D 1 42 ? 8.907 50.802 47.720 1.00 27.06 42 ALA D O 1
ATOM 2864 N N . GLU D 1 43 ? 7.584 49.128 46.989 1.00 25.08 43 GLU D N 1
ATOM 2865 C CA . GLU D 1 43 ? 7.291 48.597 48.305 1.00 27.69 43 GLU D CA 1
ATOM 2866 C C . GLU D 1 43 ? 7.800 47.176 48.440 1.00 25.45 43 GLU D C 1
ATOM 2867 O O . GLU D 1 43 ? 7.691 46.371 47.517 1.00 22.81 43 GLU D O 1
ATOM 2873 N N . VAL D 1 44 ? 8.367 46.885 49.603 1.00 24.06 44 VAL D N 1
ATOM 2874 C CA . VAL D 1 44 ? 8.747 45.538 49.950 1.00 16.77 44 VAL D CA 1
ATOM 2875 C C . VAL D 1 44 ? 7.572 44.856 50.627 1.00 25.40 44 VAL D C 1
ATOM 2876 O O . VAL D 1 44 ? 6.943 45.401 51.534 1.00 18.16 44 VAL D O 1
ATOM 2880 N N . TYR D 1 45 ? 7.267 43.662 50.153 1.00 25.48 45 TYR D N 1
ATOM 2881 C CA . TYR D 1 45 ? 6.185 42.874 50.717 1.00 25.91 45 TYR D CA 1
ATOM 2882 C C . TYR D 1 45 ? 6.705 41.556 51.251 1.00 16.53 45 TYR D C 1
ATOM 2883 O O . TYR D 1 45 ? 7.685 41.018 50.754 1.00 15.91 45 TYR D O 1
ATOM 2892 N N . CYS D 1 46 ? 6.054 41.052 52.285 1.00 17.50 46 CYS D N 1
ATOM 2893 C CA . CYS D 1 46 ? 6.217 39.665 52.678 1.00 17.97 46 CYS D CA 1
ATOM 2894 C C . CYS D 1 46 ? 4.806 39.137 52.895 1.00 23.27 46 CYS D C 1
ATOM 2895 O O . CYS D 1 46 ? 4.088 39.639 53.761 1.00 23.76 46 CYS D O 1
ATOM 2898 N N . TYR D 1 47 ? 4.409 38.156 52.087 1.00 21.05 47 TYR D N 1
ATOM 2899 C CA . TYR D 1 47 ? 3.026 37.695 52.037 1.00 23.83 47 TYR D CA 1
ATOM 2900 C C . TYR D 1 47 ? 2.089 38.862 51.704 1.00 23.64 47 TYR D C 1
ATOM 2901 O O . TYR D 1 47 ? 2.278 39.524 50.687 1.00 24.22 47 TYR D O 1
ATOM 2910 N N . ALA D 1 48 ? 1.093 39.120 52.545 1.00 23.84 48 ALA D N 1
ATOM 2911 C CA . ALA D 1 48 ? 0.168 40.226 52.300 1.00 25.85 48 ALA D CA 1
ATOM 2912 C C . ALA D 1 48 ? 0.612 41.507 52.999 1.00 28.47 48 ALA D C 1
ATOM 2913 O O . ALA D 1 48 ? -0.102 42.508 52.980 1.00 30.83 48 ALA D O 1
ATOM 2915 N N . LYS D 1 49 ? 1.799 41.473 53.599 1.00 27.19 49 LYS D N 1
ATOM 2916 C CA . LYS D 1 49 ? 2.272 42.559 54.455 1.00 30.06 49 LYS D CA 1
ATOM 2917 C C . LYS D 1 49 ? 3.273 43.473 53.768 1.00 25.29 49 LYS D C 1
ATOM 2918 O O . LYS D 1 49 ? 4.263 43.000 53.229 1.00 21.58 49 LYS D O 1
ATOM 2924 N N . LYS D 1 50 ? 3.022 44.779 53.797 1.00 29.18 50 LYS D N 1
ATOM 2925 C CA . LYS D 1 50 ? 4.002 45.742 53.299 1.00 27.72 50 LYS D CA 1
ATOM 2926 C C . LYS D 1 50 ? 5.004 46.080 54.382 1.00 29.76 50 LYS D C 1
ATOM 2927 O O . LYS D 1 50 ? 4.640 46.649 55.404 1.00 35.16 50 LYS D O 1
ATOM 2933 N N . LEU D 1 51 ? 6.268 45.733 54.161 1.00 26.82 51 LEU D N 1
ATOM 2934 C CA . LEU D 1 51 ? 7.296 45.927 55.183 1.00 23.47 51 LEU D CA 1
ATOM 2935 C C . LEU D 1 51 ? 7.877 47.328 55.119 1.00 23.13 51 LEU D C 1
ATOM 2936 O O . LEU D 1 51 ? 8.362 47.861 56.112 1.00 25.02 51 LEU D O 1
ATOM 2941 N N . GLY D 1 52 ? 7.837 47.919 53.935 1.00 30.29 52 GLY D N 1
ATOM 2942 C CA . GLY D 1 52 ? 8.345 49.258 53.753 1.00 28.90 52 GLY D CA 1
ATOM 2943 C C . GLY D 1 52 ? 8.682 49.585 52.315 1.00 29.46 52 GLY D C 1
ATOM 2944 O O . GLY D 1 52 ? 8.277 48.894 51.386 1.00 21.54 52 GLY D O 1
ATOM 2945 N N . HIS D 1 53 ? 9.453 50.651 52.155 1.00 32.77 53 HIS D N 1
ATOM 2946 C CA . HIS D 1 53 ? 9.714 51.257 50.861 1.00 34.67 53 HIS D CA 1
ATOM 2947 C C . HIS D 1 53 ? 11.174 51.064 50.434 1.00 33.56 53 HIS D C 1
ATOM 2948 O O . HIS D 1 53 ? 12.069 51.082 51.269 1.00 33.35 53 HIS D O 1
ATOM 2955 N N . PHE D 1 54 ? 11.422 50.871 49.144 1.00 23.21 54 PHE D N 1
ATOM 2956 C CA . PHE D 1 54 ? 12.795 50.704 48.688 1.00 23.01 54 PHE D CA 1
ATOM 2957 C C . PHE D 1 54 ? 13.145 51.641 47.533 1.00 28.88 54 PHE D C 1
ATOM 2958 O O . PHE D 1 54 ? 12.268 52.276 46.956 1.00 28.98 54 PHE D O 1
ATOM 2966 N N . ASN D 1 55 ? 14.430 51.734 47.194 1.00 30.35 55 ASN D N 1
ATOM 2967 C CA . ASN D 1 55 ? 14.827 52.472 45.998 1.00 30.16 55 ASN D CA 1
ATOM 2968 C C . ASN D 1 55 ? 15.747 51.654 45.105 1.00 26.46 55 ASN D C 1
ATOM 2969 O O . ASN D 1 55 ? 16.519 50.823 45.573 1.00 24.57 55 ASN D O 1
ATOM 2974 N N . ARG D 1 56 ? 15.648 51.913 43.810 1.00 28.86 56 ARG D N 1
ATOM 2975 C CA . ARG D 1 56 ? 16.467 51.257 42.811 1.00 31.67 56 ARG D CA 1
ATOM 2976 C C . ARG D 1 56 ? 17.718 52.098 42.551 1.00 34.93 56 ARG D C 1
ATOM 2977 O O . ARG D 1 56 ? 17.634 53.271 42.183 1.00 37.00 56 ARG D O 1
ATOM 2985 N N . VAL D 1 57 ? 18.876 51.487 42.772 1.00 34.52 57 VAL D N 1
ATOM 2986 C CA . VAL D 1 57 ? 20.160 52.157 42.630 1.00 36.74 57 VAL D CA 1
ATOM 2987 C C . VAL D 1 57 ? 21.058 51.324 41.715 1.00 42.71 57 VAL D C 1
ATOM 2988 O O . VAL D 1 57 ? 20.620 50.305 41.172 1.00 29.16 57 VAL D O 1
ATOM 2992 N N . GLU D 1 58 ? 22.313 51.743 41.571 1.00 50.53 58 GLU D N 1
ATOM 2993 C CA . GLU D 1 58 ? 23.197 51.227 40.525 1.00 59.06 58 GLU D CA 1
ATOM 2994 C C . GLU D 1 58 ? 23.401 49.699 40.546 1.00 56.03 58 GLU D C 1
ATOM 2995 O O . GLU D 1 58 ? 23.279 49.050 39.506 1.00 58.68 58 GLU D O 1
ATOM 3001 N N . GLY D 1 59 ? 23.674 49.114 41.708 1.00 49.06 59 GLY D N 1
AT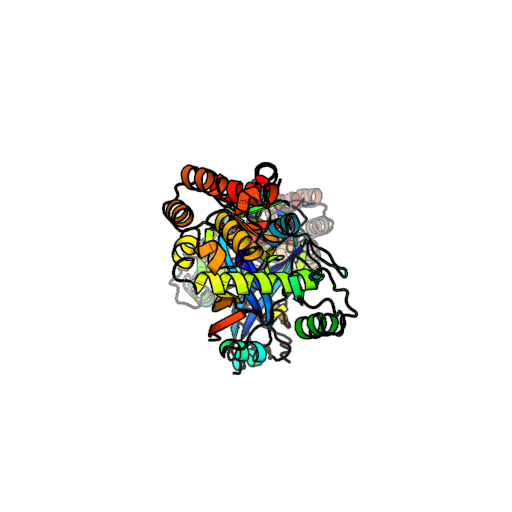OM 3002 C CA . GLY D 1 59 ? 23.949 47.686 41.782 1.00 41.79 59 GLY D CA 1
ATOM 3003 C C . GLY D 1 59 ? 22.737 46.851 42.131 1.00 33.75 59 GLY D C 1
ATOM 3004 O O . GLY D 1 59 ? 22.697 45.650 41.865 1.00 32.30 59 GLY D O 1
ATOM 3005 N N . GLY D 1 60 ? 21.740 47.491 42.728 1.00 30.20 60 GLY D N 1
ATOM 3006 C CA . GLY D 1 60 ? 20.539 46.790 43.118 1.00 25.79 60 GLY D CA 1
ATOM 3007 C C . GLY D 1 60 ? 19.497 47.656 43.791 1.00 26.54 60 GLY D C 1
ATOM 3008 O O . GLY D 1 60 ? 18.939 48.559 43.180 1.00 23.93 60 GLY D O 1
ATOM 3009 N N . ILE D 1 61 ? 19.239 47.363 45.059 1.00 20.63 61 ILE D N 1
ATOM 3010 C CA . ILE D 1 61 ? 18.127 47.947 45.790 1.00 21.23 61 ILE D CA 1
ATOM 3011 C C . ILE D 1 61 ? 18.566 48.325 47.205 1.00 22.00 61 ILE D C 1
ATOM 3012 O O . ILE D 1 61 ? 19.291 47.580 47.871 1.00 21.19 61 ILE D O 1
ATOM 3017 N N . ILE D 1 62 ? 18.152 49.502 47.656 1.00 23.50 62 ILE D N 1
ATOM 3018 C CA . ILE D 1 62 ? 18.312 49.857 49.058 1.00 24.29 62 ILE D CA 1
ATOM 3019 C C . ILE D 1 62 ? 16.944 50.071 49.674 1.00 26.93 62 ILE D C 1
ATOM 3020 O O . ILE D 1 62 ? 16.167 50.891 49.189 1.00 29.29 62 ILE D O 1
ATOM 3025 N N . VAL D 1 63 ? 16.640 49.317 50.728 1.00 26.19 63 VAL D N 1
ATOM 3026 C CA . VAL D 1 63 ? 15.364 49.454 51.416 1.00 28.11 63 VAL D CA 1
ATOM 3027 C C . VAL D 1 63 ? 15.496 50.544 52.463 1.00 29.47 63 VAL D C 1
ATOM 3028 O O . VAL D 1 63 ? 16.354 50.464 53.327 1.00 30.25 63 VAL D O 1
ATOM 3032 N N . GLU D 1 64 ? 14.653 51.566 52.353 1.00 34.27 64 GLU D N 1
ATOM 3033 C CA . GLU D 1 64 ? 14.747 52.758 53.183 1.00 41.62 64 GLU D CA 1
ATOM 3034 C C . GLU D 1 64 ? 14.457 52.447 54.652 1.00 49.53 64 GLU D C 1
ATOM 3035 O O . GLU D 1 64 ? 15.176 52.891 55.546 1.00 52.70 64 GLU D O 1
ATOM 3041 N N . THR D 1 65 ? 13.393 51.696 54.904 1.00 51.77 65 THR D N 1
ATOM 3042 C CA . THR D 1 65 ? 13.108 51.244 56.255 1.00 52.97 65 THR D CA 1
ATOM 3043 C C . THR D 1 65 ? 12.242 49.999 56.181 1.00 48.32 65 THR D C 1
ATOM 3044 O O . THR D 1 65 ? 11.470 49.825 55.239 1.00 44.41 65 THR D O 1
ATOM 3048 N N . LEU D 1 66 ? 12.390 49.125 57.168 1.00 48.33 66 LEU D N 1
ATOM 3049 C CA . LEU D 1 66 ? 11.766 47.813 57.116 1.00 47.58 66 LEU D CA 1
ATOM 3050 C C . LEU D 1 66 ? 11.136 47.468 58.468 1.00 53.89 66 LEU D C 1
ATOM 3051 O O . LEU D 1 66 ? 11.835 47.398 59.476 1.00 59.44 66 LEU D O 1
ATOM 3056 N N . ASP D 1 67 ? 9.817 47.261 58.486 1.00 52.30 67 ASP D N 1
ATOM 3057 C CA . ASP D 1 67 ? 9.065 47.031 59.731 1.00 50.77 67 ASP D CA 1
ATOM 3058 C C . ASP D 1 67 ? 8.933 45.557 60.103 1.00 48.56 67 ASP D C 1
ATOM 3059 O O . ASP D 1 67 ? 8.095 44.851 59.553 1.00 47.64 67 ASP D O 1
ATOM 3061 N N . ILE D 1 68 ? 9.739 45.102 61.055 1.00 50.58 68 ILE D N 1
ATOM 3062 C CA . ILE D 1 68 ? 9.683 43.711 61.494 1.00 54.46 68 ILE D CA 1
ATOM 3063 C C . ILE D 1 68 ? 8.909 43.598 62.811 1.00 57.58 68 ILE D C 1
ATOM 3064 O O . ILE D 1 68 ? 9.113 42.677 63.601 1.00 59.46 68 ILE D O 1
ATOM 3069 N N . GLN D 1 69 ? 8.012 44.551 63.038 1.00 57.38 69 GLN D N 1
ATOM 3070 C CA . GLN D 1 69 ? 7.137 44.514 64.195 1.00 57.37 69 GLN D CA 1
ATOM 3071 C C . GLN D 1 69 ? 6.179 43.340 64.085 1.00 57.72 69 GLN D C 1
ATOM 3072 O O . GLN D 1 69 ? 6.578 42.187 64.225 1.00 58.66 69 GLN D O 1
ATOM 3074 N N . ASP E 2 4 ? -12.688 41.030 40.236 1.00 36.64 4 ASP E N 1
ATOM 3075 C CA . ASP E 2 4 ? -11.760 42.155 40.250 1.00 40.30 4 ASP E CA 1
ATOM 3076 C C . ASP E 2 4 ? -10.606 41.924 41.230 1.00 40.04 4 ASP E C 1
ATOM 3077 O O . ASP E 2 4 ? -10.815 41.624 42.406 1.00 43.32 4 ASP E O 1
ATOM 3082 N N . VAL E 2 5 ? -9.385 42.074 40.723 1.00 33.68 5 VAL E N 1
ATOM 3083 C CA . VAL E 2 5 ? -8.187 41.621 41.418 1.00 32.34 5 VAL E CA 1
ATOM 3084 C C . VAL E 2 5 ? -6.997 42.564 41.188 1.00 29.10 5 VAL E C 1
ATOM 3085 O O . VAL E 2 5 ? -6.884 43.199 40.151 1.00 23.34 5 VAL E O 1
ATOM 3089 N N . LYS E 2 6 ? -6.122 42.655 42.183 1.00 29.00 6 LYS E N 1
ATOM 3090 C CA . LYS E 2 6 ? -4.921 43.465 42.094 1.00 28.97 6 LYS E CA 1
ATOM 3091 C C . LYS E 2 6 ? -3.728 42.674 41.557 1.00 25.76 6 LYS E C 1
ATOM 3092 O O . LYS E 2 6 ? -3.312 41.685 42.151 1.00 30.43 6 LYS E O 1
ATOM 3098 N N . LEU E 2 7 ? -3.188 43.107 40.424 1.00 22.10 7 LEU E N 1
ATOM 3099 C CA . LEU E 2 7 ? -1.963 42.520 39.892 1.00 19.90 7 LEU E CA 1
ATOM 3100 C C . LEU E 2 7 ? -0.755 43.235 40.446 1.00 17.82 7 LEU E C 1
ATOM 3101 O O . LEU E 2 7 ? -0.727 44.457 40.503 1.00 18.32 7 LEU E O 1
ATOM 3106 N N . GLU E 2 8 ? 0.240 42.460 40.850 1.00 22.71 8 GLU E N 1
ATOM 3107 C CA . GLU E 2 8 ? 1.508 43.004 41.292 1.00 21.70 8 GLU E CA 1
ATOM 3108 C C . GLU E 2 8 ? 2.590 42.792 40.258 1.00 20.40 8 GLU E C 1
ATOM 3109 O O . GLU E 2 8 ? 2.707 41.719 39.686 1.00 19.59 8 GLU E O 1
ATOM 3115 N N . PHE E 2 9 ? 3.391 43.827 40.047 1.00 19.94 9 PHE E N 1
ATOM 3116 C CA . PHE E 2 9 ? 4.549 43.755 39.181 1.00 17.70 9 PHE E CA 1
ATOM 3117 C C . PHE E 2 9 ? 5.775 43.714 40.072 1.00 17.11 9 PHE E C 1
ATOM 3118 O O . PHE E 2 9 ? 6.045 44.655 40.809 1.00 15.73 9 PHE E O 1
ATOM 3126 N N . VAL E 2 10 ? 6.504 42.606 40.017 1.00 18.51 10 VAL E N 1
ATOM 3127 C CA . VAL E 2 10 ? 7.549 42.347 40.994 1.00 16.83 10 VAL E CA 1
ATOM 3128 C C . VAL E 2 10 ? 8.921 42.298 40.324 1.00 17.79 10 VAL E C 1
ATOM 3129 O O . VAL E 2 10 ? 9.204 41.424 39.506 1.00 19.71 10 VAL E O 1
ATOM 3133 N N . LEU E 2 11 ? 9.766 43.266 40.665 1.00 17.48 11 LEU E N 1
ATOM 3134 C CA . LEU E 2 11 ? 11.108 43.356 40.109 1.00 17.68 11 LEU E CA 1
ATOM 3135 C C . LEU E 2 11 ? 11.986 42.203 40.570 1.00 20.10 11 LEU E C 1
ATOM 3136 O O . LEU E 2 11 ? 12.726 41.612 39.779 1.00 20.06 11 LEU E O 1
ATOM 3141 N N . TYR E 2 12 ? 11.892 41.882 41.856 1.00 21.51 12 TYR E N 1
ATOM 3142 C CA . TYR E 2 12 ? 12.765 40.887 42.450 1.00 17.14 12 TYR E CA 1
ATOM 3143 C C . TYR E 2 12 ? 12.067 40.116 43.557 1.00 16.43 12 TYR E C 1
ATOM 3144 O O . TYR E 2 12 ? 11.180 40.640 44.226 1.00 17.79 12 TYR E O 1
ATOM 3153 N N . ARG E 2 13 ? 12.468 38.865 43.742 1.00 14.49 13 ARG E N 1
ATOM 3154 C CA . ARG E 2 13 ? 12.072 38.109 44.923 1.00 16.98 13 ARG E CA 1
ATOM 3155 C C . ARG E 2 13 ? 13.269 37.426 45.568 1.00 18.19 13 ARG E C 1
ATOM 3156 O O . ARG E 2 13 ? 14.143 36.906 44.873 1.00 18.40 13 ARG E O 1
ATOM 3164 N N . LYS E 2 14 ? 13.297 37.441 46.902 1.00 19.98 14 LYS E N 1
ATOM 3165 C CA . LYS E 2 14 ? 14.371 36.825 47.681 1.00 21.76 14 LYS E CA 1
ATOM 3166 C C . LYS E 2 14 ? 13.830 36.205 48.964 1.00 20.81 14 LYS E C 1
ATOM 3167 O O . LYS E 2 14 ? 13.036 36.827 49.659 1.00 16.39 14 LYS E O 1
ATOM 3173 N N . ASN E 2 15 ? 14.264 34.978 49.253 1.00 20.32 15 ASN E N 1
ATOM 3174 C CA . ASN E 2 15 ? 13.970 34.304 50.518 1.00 21.43 15 ASN E CA 1
ATOM 3175 C C . ASN E 2 15 ? 15.076 34.546 51.544 1.00 20.82 15 ASN E C 1
ATOM 3176 O O . ASN E 2 15 ? 16.154 33.968 51.455 1.00 23.05 15 ASN E O 1
ATOM 3181 N N . VAL E 2 16 ? 14.792 35.389 52.528 1.00 18.33 16 VAL E N 1
ATOM 3182 C CA . VAL E 2 16 ? 15.807 35.874 53.451 1.00 21.87 16 VAL E CA 1
ATOM 3183 C C . VAL E 2 16 ? 15.645 35.316 54.864 1.00 24.01 16 VAL E C 1
ATOM 3184 O O . VAL E 2 16 ? 14.527 35.089 55.328 1.00 26.10 16 VAL E O 1
ATOM 3188 N N . THR E 2 17 ? 16.762 35.095 55.549 1.00 19.88 17 THR E N 1
ATOM 3189 C CA . THR E 2 17 ? 16.711 34.738 56.963 1.00 22.11 17 THR E CA 1
ATOM 3190 C C . THR E 2 17 ? 16.468 35.979 57.808 1.00 20.72 17 THR E C 1
ATOM 3191 O O . THR E 2 17 ? 16.472 37.105 57.304 1.00 19.63 17 THR E O 1
ATOM 3195 N N . LEU E 2 18 ? 16.247 35.768 59.097 1.00 22.11 18 LEU E N 1
ATOM 3196 C CA . LEU E 2 18 ? 16.009 36.871 60.012 1.00 28.96 18 LEU E CA 1
ATOM 3197 C C . LEU E 2 18 ? 17.207 37.825 60.044 1.00 30.97 18 LEU E C 1
ATOM 3198 O O . LEU E 2 18 ? 17.033 39.042 60.112 1.00 34.15 18 LEU E O 1
ATOM 3203 N N . ALA E 2 19 ? 18.418 37.274 59.982 1.00 29.32 19 ALA E N 1
ATOM 3204 C CA . ALA E 2 19 ? 19.629 38.089 60.002 1.00 27.02 19 ALA E CA 1
ATOM 3205 C C . ALA E 2 19 ? 19.752 38.938 58.749 1.00 23.90 19 ALA E C 1
ATOM 3206 O O . ALA E 2 19 ? 20.117 40.106 58.820 1.00 24.17 19 ALA E O 1
ATOM 3208 N N . GLU E 2 20 ? 19.450 38.336 57.602 1.00 22.81 20 GLU E N 1
ATOM 3209 C CA . GLU E 2 20 ? 19.513 39.024 56.317 1.00 22.60 20 GLU E CA 1
ATOM 3210 C C . GLU E 2 20 ? 18.468 40.138 56.278 1.00 27.13 20 GLU E C 1
ATOM 3211 O O . GLU E 2 20 ? 18.689 41.199 55.685 1.00 21.28 20 GLU E O 1
ATOM 3217 N N . LEU E 2 21 ? 17.337 39.881 56.932 1.00 27.53 21 LEU E N 1
ATOM 3218 C CA . LEU E 2 21 ? 16.220 40.815 57.013 1.00 27.73 21 LEU E CA 1
ATOM 3219 C C . LEU E 2 21 ? 16.602 42.016 57.870 1.00 28.78 21 LEU E C 1
ATOM 3220 O O . LEU E 2 21 ? 16.328 43.157 57.501 1.00 28.77 21 LEU E O 1
ATOM 3225 N N . GLU E 2 22 ? 17.241 41.740 59.006 1.00 33.63 22 GLU E N 1
ATOM 3226 C CA . GLU E 2 22 ? 17.835 42.762 59.860 1.00 41.11 22 GLU E CA 1
ATOM 3227 C C . GLU E 2 22 ? 18.705 43.725 59.064 1.00 38.67 22 GLU E C 1
ATOM 3228 O O . GLU E 2 22 ? 18.490 44.933 59.079 1.00 41.84 22 GLU E O 1
ATOM 3234 N N . ALA E 2 23 ? 19.687 43.167 58.365 1.00 34.09 23 ALA E N 1
ATOM 3235 C CA . ALA E 2 23 ? 20.678 43.944 57.629 1.00 30.80 23 ALA E CA 1
ATOM 3236 C C . ALA E 2 23 ? 20.045 44.831 56.573 1.00 27.09 23 ALA E C 1
ATOM 3237 O O . ALA E 2 23 ? 20.511 45.934 56.328 1.00 26.78 23 ALA E O 1
ATOM 3239 N N . MET E 2 24 ? 18.987 44.338 55.944 1.00 27.95 24 MET E N 1
ATOM 3240 C CA . MET E 2 24 ? 18.231 45.114 54.964 1.00 26.93 24 MET E CA 1
ATOM 3241 C C . MET E 2 24 ? 17.653 46.386 55.546 1.00 27.33 24 MET E C 1
ATOM 3242 O O . MET E 2 24 ? 17.644 47.424 54.892 1.00 28.65 24 MET E O 1
ATOM 3247 N N . GLY E 2 25 ? 17.155 46.288 56.774 1.00 29.47 25 GLY E N 1
ATOM 3248 C CA . GLY E 2 25 ? 16.529 47.410 57.442 1.00 33.53 25 GLY E CA 1
ATOM 3249 C C . GLY E 2 25 ? 17.537 48.479 57.790 1.00 36.55 25 GLY E C 1
ATOM 3250 O O . GLY E 2 25 ? 17.177 49.618 58.093 1.00 40.18 25 GLY E O 1
ATOM 3251 N N . GLN E 2 26 ? 18.810 48.107 57.741 1.00 34.15 26 GLN E N 1
ATOM 3252 C CA . GLN E 2 26 ? 19.878 49.048 58.023 1.00 37.22 26 GLN E CA 1
ATOM 3253 C C . GLN E 2 26 ? 20.614 49.458 56.754 1.00 35.83 26 GLN E C 1
ATOM 3254 O O . GLN E 2 26 ? 21.809 49.743 56.784 1.00 36.04 26 GLN E O 1
ATOM 3260 N N . GLN E 2 27 ? 19.877 49.482 55.644 1.00 38.80 27 GLN E N 1
ATOM 3261 C CA . GLN E 2 27 ? 20.286 50.150 54.403 1.00 39.13 27 GLN E CA 1
ATOM 3262 C C . GLN E 2 27 ? 21.429 49.414 53.683 1.00 38.25 27 GLN E C 1
ATOM 3263 O O . GLN E 2 27 ? 22.230 50.024 52.976 1.00 40.72 27 GLN E O 1
ATOM 3269 N N . GLN E 2 28 ? 21.509 48.105 53.871 1.00 34.70 28 GLN E N 1
ATOM 3270 C CA . GLN E 2 28 ? 22.497 47.307 53.172 1.00 31.05 28 GLN E CA 1
ATOM 3271 C C . GLN E 2 28 ? 22.009 47.029 51.755 1.00 31.67 28 GLN E C 1
ATOM 3272 O O . GLN E 2 28 ? 20.862 46.620 51.567 1.00 32.65 28 GLN E O 1
ATOM 3278 N N . LEU E 2 29 ? 22.869 47.264 50.764 1.00 26.57 29 LEU E N 1
ATOM 3279 C CA . LEU E 2 29 ? 22.501 47.103 49.356 1.00 25.50 29 LEU E CA 1
ATOM 3280 C C . LEU E 2 29 ? 22.111 45.676 49.013 1.00 26.55 29 LEU E C 1
ATOM 3281 O O . LEU E 2 29 ? 22.861 44.734 49.256 1.00 29.38 29 LEU E O 1
ATOM 3286 N N . LEU E 2 30 ? 20.933 45.514 48.435 1.00 26.07 30 LEU E N 1
ATOM 3287 C CA . LEU E 2 30 ? 20.554 44.219 47.898 1.00 23.33 30 LEU E CA 1
ATOM 3288 C C . LEU E 2 30 ? 20.999 44.133 46.436 1.00 22.07 30 LEU E C 1
ATOM 3289 O O . LEU E 2 30 ? 20.458 44.809 45.567 1.00 21.69 30 LEU E O 1
ATOM 3294 N N . SER E 2 31 ? 22.002 43.306 46.179 1.00 22.97 31 SER E N 1
ATOM 3295 C CA . SER E 2 31 ? 22.555 43.152 44.846 1.00 29.12 31 SER E CA 1
ATOM 3296 C C . SER E 2 31 ? 21.576 42.463 43.899 1.00 26.63 31 SER E C 1
ATOM 3297 O O . SER E 2 31 ? 21.119 41.358 44.174 1.00 28.33 31 SER E O 1
ATOM 3300 N N . LEU E 2 32 ? 21.260 43.125 42.787 1.00 25.24 32 LEU E N 1
ATOM 3301 C CA . LEU E 2 32 ? 20.340 42.594 41.771 1.00 28.25 32 LEU E CA 1
ATOM 3302 C C . LEU E 2 32 ? 21.070 42.170 40.494 1.00 33.90 32 LEU E C 1
ATOM 3303 O O . LEU E 2 32 ? 22.047 42.811 40.105 1.00 37.11 32 LEU E O 1
ATOM 3308 N N . PRO E 2 33 ? 20.592 41.100 39.829 1.00 34.43 33 PRO E N 1
ATOM 3309 C CA . PRO E 2 33 ? 21.131 40.758 38.509 1.00 36.65 33 PRO E CA 1
ATOM 3310 C C . PRO E 2 33 ? 21.066 41.973 37.591 1.00 39.36 33 PRO E C 1
ATOM 3311 O O . PRO E 2 33 ? 20.159 42.786 37.733 1.00 39.63 33 PRO E O 1
ATOM 3315 N N . THR E 2 34 ? 22.005 42.103 36.669 1.00 44.11 34 THR E N 1
ATOM 3316 C CA . THR E 2 34 ? 22.081 43.315 35.868 1.00 48.83 34 THR E CA 1
ATOM 3317 C C . THR E 2 34 ? 20.969 43.398 34.794 1.00 51.79 34 THR E C 1
ATOM 3318 O O . THR E 2 34 ? 20.606 44.490 34.335 1.00 52.44 34 THR E O 1
ATOM 3322 N N . ASN E 2 35 ? 20.417 42.247 34.418 1.00 50.23 35 ASN E N 1
ATOM 3323 C CA . ASN E 2 35 ? 19.327 42.191 33.445 1.00 48.52 35 ASN E CA 1
ATOM 3324 C C . ASN E 2 35 ? 17.977 42.034 34.139 1.00 40.67 35 ASN E C 1
ATOM 3325 O O . ASN E 2 35 ? 17.080 41.344 33.648 1.00 36.57 35 ASN E O 1
ATOM 3330 N N . ALA E 2 36 ? 17.856 42.683 35.294 1.00 35.44 36 ALA E N 1
ATOM 3331 C CA . ALA E 2 36 ? 16.729 42.485 36.185 1.00 28.54 36 ALA E CA 1
ATOM 3332 C C . ALA E 2 36 ? 15.424 42.902 35.539 1.00 25.05 36 ALA E C 1
ATOM 3333 O O . ALA E 2 36 ? 14.436 42.187 35.619 1.00 22.28 36 ALA E O 1
ATOM 3335 N N . GLU E 2 37 ? 15.423 44.051 34.879 1.00 26.97 37 GLU E N 1
ATOM 3336 C CA . GLU E 2 37 ? 14.211 44.552 34.229 1.00 28.72 37 GLU E CA 1
ATOM 3337 C C . GLU E 2 37 ? 13.733 43.697 33.045 1.00 29.13 37 GLU E C 1
ATOM 3338 O O . GLU E 2 37 ? 12.623 43.894 32.549 1.00 21.93 37 GLU E O 1
ATOM 3344 N N . LEU E 2 38 ? 14.559 42.749 32.601 1.00 23.48 38 LEU E N 1
ATOM 3345 C CA . LEU E 2 38 ? 14.165 41.826 31.538 1.00 24.26 38 LEU E CA 1
ATOM 3346 C C . LEU E 2 38 ? 13.292 40.683 32.071 1.00 24.29 38 LEU E C 1
ATOM 3347 O O . LEU E 2 38 ? 12.690 39.943 31.303 1.00 24.61 38 LEU E O 1
ATOM 3352 N N . ASN E 2 39 ? 13.232 40.538 33.390 1.00 26.08 39 ASN E N 1
ATOM 3353 C CA . ASN E 2 39 ? 12.460 39.466 34.012 1.00 27.20 39 ASN E CA 1
ATOM 3354 C C . ASN E 2 39 ? 11.609 39.991 35.160 1.00 28.38 39 ASN E C 1
ATOM 3355 O O . ASN E 2 39 ? 11.850 39.659 36.322 1.00 30.28 39 ASN E O 1
ATOM 3360 N N . VAL E 2 40 ? 10.621 40.819 34.835 1.00 26.50 40 VAL E N 1
ATOM 3361 C CA . VAL E 2 40 ? 9.683 41.311 35.832 1.00 23.70 40 VAL E CA 1
ATOM 3362 C C . VAL E 2 40 ? 8.519 40.332 35.928 1.00 23.46 40 VAL E C 1
ATOM 3363 O O . VAL E 2 40 ? 7.970 39.918 34.911 1.00 24.65 40 VAL E O 1
ATOM 3367 N N . GLU E 2 41 ? 8.163 39.958 37.154 1.00 20.79 41 GLU E N 1
ATOM 3368 C CA . GLU E 2 41 ? 7.116 38.978 37.418 1.00 19.95 41 GLU E CA 1
ATOM 3369 C C . GLU E 2 41 ? 5.753 39.591 37.712 1.00 19.53 41 GLU E C 1
ATOM 3370 O O . GLU E 2 41 ? 5.649 40.590 38.411 1.00 15.54 41 GLU E O 1
ATOM 3376 N N . ILE E 2 42 ? 4.709 38.966 37.179 1.00 19.63 42 ILE E N 1
ATOM 3377 C CA . ILE E 2 42 ? 3.349 39.389 37.452 1.00 20.60 42 ILE E CA 1
ATOM 3378 C C . ILE E 2 42 ? 2.754 38.395 38.431 1.00 22.65 42 ILE E C 1
ATOM 3379 O O . ILE E 2 42 ? 2.759 37.191 38.198 1.00 21.69 42 ILE E O 1
ATOM 3384 N N . MET E 2 43 ? 2.281 38.907 39.557 1.00 25.62 43 MET E N 1
ATOM 3385 C CA . MET E 2 43 ? 1.717 38.063 40.592 1.00 24.87 43 MET E CA 1
ATOM 3386 C C . MET E 2 43 ? 0.436 38.668 41.105 1.00 26.22 43 MET E C 1
ATOM 3387 O O . MET E 2 43 ? 0.272 39.880 41.086 1.00 25.54 43 MET E O 1
ATOM 3392 N N . ALA E 2 44 ? -0.478 37.814 41.547 1.00 23.66 44 ALA E N 1
ATOM 3393 C CA . ALA E 2 44 ? -1.674 38.262 42.225 1.00 26.10 44 ALA E CA 1
ATOM 3394 C C . ALA E 2 44 ? -1.810 37.421 43.467 1.00 44.21 44 ALA E C 1
ATOM 3395 O O . ALA E 2 44 ? -1.986 36.210 43.386 1.00 29.64 44 ALA E O 1
ATOM 3397 N N . ASN E 2 45 ? -1.669 38.071 44.616 1.00 46.40 45 ASN E N 1
ATOM 3398 C CA . ASN E 2 45 ? -1.862 37.426 45.909 1.00 54.08 45 ASN E CA 1
ATOM 3399 C C . ASN E 2 45 ? -0.866 36.288 46.147 1.00 54.92 45 ASN E C 1
ATOM 3400 O O . ASN E 2 45 ? -1.261 35.169 46.502 1.00 57.20 45 ASN E O 1
ATOM 3405 N N . GLY E 2 46 ? 0.418 36.576 45.932 1.00 49.30 46 GLY E N 1
ATOM 3406 C CA . GLY E 2 46 ? 1.469 35.607 46.181 1.00 48.80 46 GLY E CA 1
ATOM 3407 C C . GLY E 2 46 ? 1.570 34.509 45.139 1.00 45.95 46 GLY E C 1
ATOM 3408 O O . GLY E 2 46 ? 2.459 33.664 45.207 1.00 48.36 46 GLY E O 1
ATOM 3409 N N . VAL E 2 47 ? 0.659 34.525 44.173 1.00 33.63 47 VAL E N 1
ATOM 3410 C CA . VAL E 2 47 ? 0.645 33.550 43.086 1.00 29.11 47 VAL E CA 1
ATOM 3411 C C . VAL E 2 47 ? 1.298 34.134 41.821 1.00 24.28 47 VAL E C 1
ATOM 3412 O O . VAL E 2 47 ? 0.848 35.144 41.304 1.00 21.11 47 VAL E O 1
ATOM 3416 N N . LEU E 2 48 ? 2.358 33.496 41.336 1.00 24.05 48 LEU E N 1
ATOM 3417 C CA . LEU E 2 48 ? 3.044 33.938 40.125 1.00 24.12 48 LEU E CA 1
ATOM 3418 C C . LEU E 2 48 ? 2.221 33.601 38.876 1.00 20.21 48 LEU E C 1
ATOM 3419 O O . LEU E 2 48 ? 1.926 32.443 38.608 1.00 22.96 48 LEU E O 1
ATOM 3424 N N . LEU E 2 49 ? 1.851 34.619 38.111 1.00 18.84 49 LEU E N 1
ATOM 3425 C CA . LEU E 2 49 ? 1.025 34.410 36.926 1.00 20.43 49 LEU E CA 1
ATOM 3426 C C . LEU E 2 49 ? 1.868 34.339 35.670 1.00 23.44 49 LEU E C 1
ATOM 3427 O O . LEU E 2 49 ? 1.507 33.673 34.708 1.00 28.84 49 LEU E O 1
ATOM 3432 N N . GLY E 2 50 ? 2.995 35.031 35.672 1.00 23.62 50 GLY E N 1
ATOM 3433 C CA . GLY E 2 50 ? 3.904 34.972 34.547 1.00 22.86 50 GLY E CA 1
ATOM 3434 C C . GLY E 2 50 ? 5.006 35.984 34.714 1.00 20.23 50 GLY E C 1
ATOM 3435 O O . GLY E 2 50 ? 5.205 36.514 35.803 1.00 18.90 50 GLY E O 1
ATOM 3436 N N . ASN E 2 51 ? 5.741 36.236 33.640 1.00 22.35 51 ASN E N 1
ATOM 3437 C CA . ASN E 2 51 ? 6.753 37.277 33.669 1.00 22.27 51 ASN E CA 1
ATOM 3438 C C . ASN E 2 51 ? 7.107 37.756 32.281 1.00 20.31 51 ASN E C 1
ATOM 3439 O O . ASN E 2 51 ? 6.739 37.142 31.280 1.00 23.35 51 ASN E O 1
ATOM 3444 N N . GLY E 2 52 ? 7.802 38.881 32.224 1.00 18.25 52 GLY E N 1
ATOM 3445 C CA . GLY E 2 52 ? 8.157 39.470 30.956 1.00 19.95 52 GLY E CA 1
ATOM 3446 C C . GLY E 2 52 ? 9.076 40.655 31.145 1.00 19.06 52 GLY E C 1
ATOM 3447 O O . GLY E 2 52 ? 9.676 40.826 32.210 1.00 16.68 52 GLY E O 1
ATOM 3448 N N . GLU E 2 53 ? 9.177 41.480 30.110 1.00 20.55 53 GLU E N 1
ATOM 3449 C CA . GLU E 2 53 ? 10.152 42.565 30.086 1.00 18.86 53 GLU E CA 1
ATOM 3450 C C . GLU E 2 53 ? 9.510 43.911 30.386 1.00 16.48 53 GLU E C 1
ATOM 3451 O O . GLU E 2 53 ? 8.478 44.256 29.825 1.00 15.35 53 GLU E O 1
ATOM 3457 N N . LEU E 2 54 ? 10.114 44.660 31.298 1.00 19.29 54 LEU E N 1
ATOM 3458 C CA . LEU E 2 54 ? 9.639 45.997 31.591 1.00 18.05 54 LEU E CA 1
ATOM 3459 C C . LEU E 2 54 ? 9.785 46.850 30.331 1.00 20.04 54 LEU E C 1
ATOM 3460 O O . LEU E 2 54 ? 10.833 46.849 29.698 1.00 23.01 54 LEU E O 1
ATOM 3465 N N . VAL E 2 55 ? 8.726 47.547 29.945 1.00 20.43 55 VAL E N 1
ATOM 3466 C CA . VAL E 2 55 ? 8.794 48.397 28.768 1.00 21.48 55 VAL E CA 1
ATOM 3467 C C . VAL E 2 55 ? 8.255 49.780 29.090 1.00 23.56 55 VAL E C 1
ATOM 3468 O O . VAL E 2 55 ? 7.506 49.968 30.049 1.00 24.34 55 VAL E O 1
ATOM 3472 N N . GLN E 2 56 ? 8.674 50.749 28.283 1.00 25.04 56 GLN E N 1
ATOM 3473 C CA . GLN E 2 56 ? 8.186 52.118 28.365 1.00 25.99 56 GLN E CA 1
ATOM 3474 C C . GLN E 2 56 ? 7.227 52.405 27.220 1.00 26.80 56 GLN E C 1
ATOM 3475 O O . GLN E 2 56 ? 7.573 52.287 26.046 1.00 24.11 56 GLN E O 1
ATOM 3481 N N . MET E 2 57 ? 6.010 52.783 27.559 1.00 31.50 57 MET E N 1
ATOM 3482 C CA . MET E 2 57 ? 5.052 53.147 26.537 1.00 34.84 57 MET E CA 1
ATOM 3483 C C . MET E 2 57 ? 4.646 54.585 26.734 1.00 34.45 57 MET E C 1
ATOM 3484 O O . MET E 2 57 ? 3.797 54.893 27.560 1.00 36.75 57 MET E O 1
ATOM 3489 N N . ASN E 2 58 ? 5.291 55.463 25.988 1.00 35.96 58 ASN E N 1
ATOM 3490 C CA . ASN E 2 58 ? 5.106 56.880 26.178 1.00 44.16 58 ASN E CA 1
ATOM 3491 C C . ASN E 2 58 ? 5.315 57.226 27.642 1.00 44.37 58 ASN E C 1
ATOM 3492 O O . ASN E 2 58 ? 6.419 57.096 28.155 1.00 45.47 58 ASN E O 1
ATOM 3497 N N . ASP E 2 59 ? 4.239 57.617 28.316 1.00 43.97 59 ASP E N 1
ATOM 3498 C CA . ASP E 2 59 ? 4.310 58.121 29.685 1.00 45.13 59 ASP E CA 1
ATOM 3499 C C . ASP E 2 59 ? 4.418 57.000 30.717 1.00 39.12 59 ASP E C 1
ATOM 3500 O O . ASP E 2 59 ? 4.999 57.176 31.788 1.00 38.87 59 ASP E O 1
ATOM 3505 N N . THR E 2 60 ? 3.859 55.842 30.374 1.00 35.41 60 THR E N 1
ATOM 3506 C CA . THR E 2 60 ? 3.553 54.803 31.352 1.00 30.78 60 THR E CA 1
ATOM 3507 C C . THR E 2 60 ? 4.406 53.558 31.165 1.00 27.36 60 THR E C 1
ATOM 3508 O O . THR E 2 60 ? 4.801 53.240 30.053 1.00 29.67 60 THR E O 1
ATOM 3512 N N . LEU E 2 61 ? 4.686 52.848 32.249 1.00 19.19 61 LEU E N 1
ATOM 3513 C CA . LEU E 2 61 ? 5.445 51.607 32.155 1.00 16.87 61 LEU E CA 1
ATOM 3514 C C . LEU E 2 61 ? 4.505 50.427 31.973 1.00 21.52 61 LEU E C 1
ATOM 3515 O O . LEU E 2 61 ? 3.306 50.543 32.191 1.00 19.37 61 LEU E O 1
ATOM 3520 N N . GLY E 2 62 ? 5.055 49.286 31.585 1.00 18.97 62 GLY E N 1
ATOM 3521 C CA . GLY E 2 62 ? 4.275 48.073 31.469 1.00 12.89 62 GLY E CA 1
ATOM 3522 C C . GLY E 2 62 ? 5.242 46.927 31.325 1.00 14.64 62 GLY E C 1
ATOM 3523 O O . GLY E 2 62 ? 6.450 47.116 31.432 1.00 16.32 62 GLY E O 1
ATOM 3524 N N . VAL E 2 63 ? 4.724 45.735 31.079 1.00 15.60 63 VAL E N 1
ATOM 3525 C CA . VAL E 2 63 ? 5.572 44.560 30.979 1.00 12.22 63 VAL E CA 1
ATOM 3526 C C . VAL E 2 63 ? 5.119 43.759 29.786 1.00 19.05 63 VAL E C 1
ATOM 3527 O O . VAL E 2 63 ? 3.940 43.453 29.648 1.00 21.99 63 VAL E O 1
ATOM 3531 N N . GLU E 2 64 ? 6.054 43.449 28.901 1.00 19.54 64 GLU E N 1
ATOM 3532 C CA . GLU E 2 64 ? 5.774 42.643 27.723 1.00 22.48 64 GLU E CA 1
ATOM 3533 C C . GLU E 2 64 ? 5.818 41.161 28.088 1.00 23.60 64 GLU E C 1
ATOM 3534 O O . GLU E 2 64 ? 6.880 40.665 28.447 1.00 23.95 64 GLU E O 1
ATOM 3540 N N . ILE E 2 65 ? 4.688 40.453 28.013 1.00 23.41 65 ILE E N 1
ATOM 3541 C CA . ILE E 2 65 ? 4.635 39.071 28.512 1.00 20.47 65 ILE E CA 1
ATOM 3542 C C . ILE E 2 65 ? 5.412 38.078 27.649 1.00 21.36 65 ILE E C 1
ATOM 3543 O O . ILE E 2 65 ? 5.191 37.977 26.449 1.00 22.74 65 ILE E O 1
ATOM 3548 N N . HIS E 2 66 ? 6.332 37.357 28.285 1.00 22.75 66 HIS E N 1
ATOM 3549 C CA . HIS E 2 66 ? 7.151 36.358 27.617 1.00 26.06 66 HIS E CA 1
ATOM 3550 C C . HIS E 2 66 ? 6.726 34.956 28.030 1.00 29.09 66 HIS E C 1
ATOM 3551 O O . HIS E 2 66 ? 6.919 34.004 27.287 1.00 42.87 66 HIS E O 1
ATOM 3558 N N . GLU E 2 67 ? 6.158 34.832 29.225 1.00 28.25 67 GLU E N 1
ATOM 3559 C CA . GLU E 2 67 ? 5.534 33.580 29.642 1.00 40.75 67 GLU E CA 1
ATOM 3560 C C . GLU E 2 67 ? 4.359 33.813 30.583 1.00 37.15 67 GLU E C 1
ATOM 3561 O O . GLU E 2 67 ? 4.405 34.675 31.457 1.00 36.91 67 GLU E O 1
ATOM 3567 N N . TRP E 2 68 ? 3.301 33.035 30.391 1.00 36.17 68 TRP E N 1
ATOM 3568 C CA . TRP E 2 68 ? 2.074 33.222 31.148 1.00 35.45 68 TRP E CA 1
ATOM 3569 C C . TRP E 2 68 ? 1.544 31.886 31.681 1.00 42.51 68 TRP E C 1
ATOM 3570 O O . TRP E 2 68 ? 1.280 30.950 30.919 1.00 47.25 68 TRP E O 1
ATOM 3581 N N . LEU E 2 69 ? 1.395 31.814 33.002 1.00 41.29 69 LEU E N 1
ATOM 3582 C CA . LEU E 2 69 ? 1.107 30.567 33.697 1.00 46.84 69 LEU E CA 1
ATOM 3583 C C . LEU E 2 69 ? -0.394 30.326 33.828 1.00 50.32 69 LEU E C 1
ATOM 3584 O O . LEU E 2 69 ? -1.168 31.268 33.996 1.00 47.48 69 LEU E O 1
ATOM 3589 N N . GLY F 3 1 ? 20.705 54.958 34.604 1.00 52.06 1 GLY F N 1
ATOM 3590 C CA . GLY F 3 1 ? 19.466 54.340 35.038 1.00 51.01 1 GLY F CA 1
ATOM 3591 C C . GLY F 3 1 ? 18.958 53.253 34.101 1.00 49.83 1 GLY F C 1
ATOM 3592 O O . GLY F 3 1 ? 18.995 53.409 32.877 1.00 48.30 1 GLY F O 1
ATOM 3593 N N . PRO F 3 2 ? 18.472 52.138 34.673 1.00 48.76 2 PRO F N 1
ATOM 3594 C CA . PRO F 3 2 ? 17.923 51.047 33.862 1.00 47.51 2 PRO F CA 1
ATOM 3595 C C . PRO F 3 2 ? 16.677 51.474 33.098 1.00 48.24 2 PRO F C 1
ATOM 3596 O O . PRO F 3 2 ? 16.305 50.809 32.134 1.00 49.78 2 PRO F O 1
ATOM 3600 N N . VAL F 3 3 ? 16.050 52.568 33.523 1.00 47.23 3 VAL F N 1
ATOM 3601 C CA . VAL F 3 3 ? 14.820 53.051 32.894 1.00 46.03 3 VAL F CA 1
ATOM 3602 C C . VAL F 3 3 ? 15.115 53.729 31.550 1.00 43.87 3 VAL F C 1
ATOM 3603 O O . VAL F 3 3 ? 14.344 53.605 30.595 1.00 43.93 3 VAL F O 1
ATOM 3607 N N . ASP F 3 4 ? 16.247 54.421 31.464 1.00 42.40 4 ASP F N 1
ATOM 3608 C CA . ASP F 3 4 ? 16.668 55.010 30.197 1.00 38.75 4 ASP F CA 1
ATOM 3609 C C . ASP F 3 4 ? 17.017 53.928 29.176 1.00 34.35 4 ASP F C 1
ATOM 3610 O O . ASP F 3 4 ? 17.153 54.221 27.994 1.00 33.71 4 ASP F O 1
ATOM 3615 N N . MET F 3 5 ? 17.190 52.688 29.634 1.00 32.27 5 MET F N 1
ATOM 3616 C CA . MET F 3 5 ? 17.632 51.607 28.754 1.00 27.26 5 MET F CA 1
ATOM 3617 C C . MET F 3 5 ? 16.480 50.695 28.363 1.00 21.37 5 MET F C 1
ATOM 3618 O O . MET F 3 5 ? 16.684 49.667 27.718 1.00 20.89 5 MET F O 1
ATOM 3623 N N . LEU F 3 6 ? 15.272 51.067 28.772 1.00 19.22 6 LEU F N 1
ATOM 3624 C CA . LEU F 3 6 ? 14.093 50.241 28.518 1.00 22.71 6 LEU F CA 1
ATOM 3625 C C . LEU F 3 6 ? 13.662 50.292 27.063 1.00 21.31 6 LEU F C 1
ATOM 3626 O O . LEU F 3 6 ? 13.789 51.320 26.394 1.00 19.73 6 LEU F O 1
ATOM 3631 N N . LYS F 3 7 ? 13.144 49.173 26.576 1.00 22.03 7 LYS F N 1
ATOM 3632 C CA . LYS F 3 7 ? 12.507 49.152 25.270 1.00 22.44 7 LYS F CA 1
ATOM 3633 C C . LYS F 3 7 ? 11.313 50.097 25.317 1.00 22.23 7 LYS F C 1
ATOM 3634 O O . LYS F 3 7 ? 10.548 50.095 26.286 1.00 20.82 7 LYS F O 1
ATOM 3640 N N . ASN F 3 8 ? 11.168 50.924 24.286 1.00 23.48 8 ASN F N 1
ATOM 3641 C CA . ASN F 3 8 ? 10.149 51.960 24.286 1.00 20.11 8 ASN F CA 1
ATOM 3642 C C . ASN F 3 8 ? 9.158 51.726 23.126 1.00 17.26 8 ASN F C 1
ATOM 3643 O O . ASN F 3 8 ? 9.553 51.675 21.944 1.00 20.55 8 ASN F O 1
ATOM 3648 N N . ILE F 3 9 ? 7.882 51.553 23.470 1.00 16.71 9 ILE F N 1
ATOM 3649 C CA . ILE F 3 9 ? 6.811 51.361 22.497 1.00 20.17 9 ILE F CA 1
ATOM 3650 C C . ILE F 3 9 ? 6.068 52.671 22.285 1.00 21.86 9 ILE F C 1
ATOM 3651 O O . ILE F 3 9 ? 5.170 53.010 23.060 1.00 22.71 9 ILE F O 1
ATOM 3656 N N . PRO F 3 10 ? 6.436 53.414 21.222 1.00 22.10 10 PRO F N 1
ATOM 3657 C CA . PRO F 3 10 ? 5.862 54.734 20.965 1.00 23.41 10 PRO F CA 1
ATOM 3658 C C . PRO F 3 10 ? 4.528 54.630 20.254 1.00 31.51 10 PRO F C 1
ATOM 3659 O O . PRO F 3 10 ? 4.500 54.371 19.056 1.00 40.78 10 PRO F O 1
ATOM 3663 N N . ILE F 3 11 ? 3.440 54.832 20.986 1.00 34.04 11 ILE F N 1
ATOM 3664 C CA . ILE F 3 11 ? 2.099 54.683 20.438 1.00 36.03 11 ILE F CA 1
ATOM 3665 C C . ILE F 3 11 ? 1.410 56.057 20.371 1.00 38.54 11 ILE F C 1
ATOM 3666 O O . ILE F 3 11 ? 0.738 56.466 21.316 1.00 39.29 11 ILE F O 1
ATOM 3671 N N . PRO F 3 12 ? 1.577 56.754 19.226 1.00 41.41 12 PRO F N 1
ATOM 3672 C CA . PRO F 3 12 ? 1.392 58.185 18.940 1.00 44.97 12 PRO F CA 1
ATOM 3673 C C . PRO F 3 12 ? 0.297 58.875 19.735 1.00 53.86 12 PRO F C 1
ATOM 3674 O O . PRO F 3 12 ? 0.557 59.416 20.804 1.00 57.29 12 PRO F O 1
ATOM 3678 N N . SER F 3 13 ? -0.911 58.904 19.203 1.00 58.48 13 SER F N 1
ATOM 3679 C CA . SER F 3 13 ? -2.040 59.404 19.987 1.00 63.55 13 SER F CA 1
ATOM 3680 C C . SER F 3 13 ? -2.688 58.391 20.979 1.00 69.54 13 SER F C 1
ATOM 3681 O O . SER F 3 13 ? -2.944 58.774 22.112 1.00 69.69 13 SER F O 1
ATOM 3684 N N . PRO F 3 14 ? -2.933 57.114 20.573 1.00 68.78 14 PRO F N 1
ATOM 3685 C CA . PRO F 3 14 ? -3.627 56.026 21.299 1.00 69.17 14 PRO F CA 1
ATOM 3686 C C . PRO F 3 14 ? -3.304 55.844 22.830 1.00 61.08 14 PRO F C 1
ATOM 3687 O O . PRO F 3 14 ? -2.519 56.642 23.347 1.00 59.87 14 PRO F O 1
ATOM 3691 N N . LEU F 3 15 ? -3.879 54.871 23.564 1.00 60.26 15 LEU F N 1
ATOM 3692 C CA . LEU F 3 15 ? -4.750 53.782 23.095 1.00 57.49 15 LEU F CA 1
ATOM 3693 C C . LEU F 3 15 ? -5.740 53.422 24.191 1.00 54.43 15 LEU F C 1
ATOM 3694 O O . LEU F 3 15 ? -5.619 53.903 25.317 1.00 52.62 15 LEU F O 1
ATOM 3699 N N . SER F 3 16 ? -6.732 52.601 23.864 1.00 53.22 16 SER F N 1
ATOM 3700 C CA . SER F 3 16 ? -7.673 52.136 24.872 1.00 53.11 16 SER F CA 1
ATOM 3701 C C . SER F 3 16 ? -7.440 50.651 25.111 1.00 50.42 16 SER F C 1
ATOM 3702 O O . SER F 3 16 ? -7.991 49.810 24.395 1.00 52.95 16 SER F O 1
ATOM 3705 N N . PRO F 3 17 ? -6.592 50.329 26.103 1.00 41.65 17 PRO F N 1
ATOM 3706 C CA . PRO F 3 17 ? -6.276 48.947 26.465 1.00 37.57 17 PRO F CA 1
ATOM 3707 C C . PRO F 3 17 ? -7.501 48.203 26.931 1.00 40.78 17 PRO F C 1
ATOM 3708 O O . PRO F 3 17 ? -8.449 48.826 27.408 1.00 46.45 17 PRO F O 1
ATOM 3712 N N . VAL F 3 18 ? -7.482 46.882 26.811 1.00 39.65 18 VAL F N 1
ATOM 3713 C CA . VAL F 3 18 ? -8.606 46.073 27.273 1.00 39.00 18 VAL F CA 1
ATOM 3714 C C . VAL F 3 18 ? -8.659 46.079 28.808 1.00 40.96 18 VAL F C 1
ATOM 3715 O O . VAL F 3 18 ? -7.793 45.506 29.475 1.00 40.59 18 VAL F O 1
ATOM 3719 N N . GLU F 3 19 ? -9.687 46.754 29.331 1.00 44.85 19 GLU F N 1
ATOM 3720 C CA . GLU F 3 19 ? -9.907 46.992 30.761 1.00 44.94 19 GLU F CA 1
ATOM 3721 C C . GLU F 3 19 ? -8.852 47.949 31.339 1.00 45.66 19 GLU F C 1
ATOM 3722 O O . GLU F 3 19 ? -8.536 47.874 32.534 1.00 47.54 19 GLU F O 1
ATOM 3728 N N . GLY F 3 20 ? -8.304 48.830 30.496 1.00 42.44 20 GLY F N 1
ATOM 3729 C CA . GLY F 3 20 ? -7.317 49.811 30.931 1.00 38.81 20 GLY F CA 1
ATOM 3730 C C . GLY F 3 20 ? -5.947 49.216 31.183 1.00 34.17 20 GLY F C 1
ATOM 3731 O O . GLY F 3 20 ? -5.031 49.905 31.623 1.00 33.10 20 GLY F O 1
ATOM 3732 N N . ILE F 3 21 ? -5.809 47.930 30.891 1.00 29.91 21 ILE F N 1
ATOM 3733 C CA . ILE F 3 21 ? -4.633 47.169 31.284 1.00 34.73 21 ILE F CA 1
ATOM 3734 C C . ILE F 3 21 ? -3.912 46.530 30.107 1.00 26.94 21 ILE F C 1
ATOM 3735 O O . ILE F 3 21 ? -2.714 46.692 29.935 1.00 26.76 21 ILE F O 1
ATOM 3740 N N . LEU F 3 22 ? -4.663 45.792 29.305 1.00 27.20 22 LEU F N 1
ATOM 3741 C CA . LEU F 3 22 ? -4.085 44.888 28.320 1.00 26.01 22 LEU F CA 1
ATOM 3742 C C . LEU F 3 22 ? -3.993 45.476 26.915 1.00 25.15 22 LEU F C 1
ATOM 3743 O O . LEU F 3 22 ? -4.970 45.968 26.362 1.00 25.95 22 LEU F O 1
ATOM 3748 N N . ILE F 3 23 ? -2.796 45.428 26.348 1.00 23.92 23 ILE F N 1
ATOM 3749 C CA . ILE F 3 23 ? -2.602 45.692 24.924 1.00 27.16 23 ILE F CA 1
ATOM 3750 C C . ILE F 3 23 ? -2.168 44.395 24.247 1.00 22.62 23 ILE F C 1
ATOM 3751 O O . ILE F 3 23 ? -1.160 43.804 24.619 1.00 22.04 23 ILE F O 1
ATOM 3756 N N . LYS F 3 24 ? -2.949 43.938 23.274 1.00 23.55 24 LYS F N 1
ATOM 3757 C CA . LYS F 3 24 ? -2.736 42.618 22.686 1.00 26.62 24 LYS F CA 1
ATOM 3758 C C . LYS F 3 24 ? -1.499 42.598 21.803 1.00 28.03 24 LYS F C 1
ATOM 3759 O O . LYS F 3 24 ? -1.083 43.630 21.285 1.00 26.89 24 LYS F O 1
ATOM 3765 N N . ARG F 3 25 ? -0.916 41.416 21.642 1.00 22.15 25 ARG F N 1
ATOM 3766 C CA . ARG F 3 25 ? 0.263 41.252 20.805 1.00 27.67 25 ARG F CA 1
ATOM 3767 C C . ARG F 3 25 ? 0.015 41.757 19.383 1.00 28.53 25 ARG F C 1
ATOM 3768 O O . ARG F 3 25 ? 0.873 42.425 18.805 1.00 28.99 25 ARG F O 1
ATOM 3776 N N . LYS F 3 26 ? -1.165 41.460 18.836 1.00 28.87 26 LYS F N 1
ATOM 3777 C CA . LYS F 3 26 ? -1.511 41.835 17.461 1.00 30.34 26 LYS F CA 1
ATOM 3778 C C . LYS F 3 26 ? -1.533 43.349 17.269 1.00 28.12 26 LYS F C 1
ATOM 3779 O O . LYS F 3 26 ? -1.232 43.848 16.193 1.00 31.30 26 LYS F O 1
ATOM 3785 N N . THR F 3 27 ? -1.891 44.077 18.318 1.00 25.73 27 THR F N 1
ATOM 3786 C CA . THR F 3 27 ? -1.912 45.530 18.279 1.00 25.72 27 THR F CA 1
ATOM 3787 C C . THR F 3 27 ? -0.487 46.061 18.219 1.00 25.22 27 THR F C 1
ATOM 3788 O O . THR F 3 27 ? -0.176 46.990 17.462 1.00 24.69 27 THR F O 1
ATOM 3792 N N . LEU F 3 28 ? 0.381 45.445 19.015 1.00 23.07 28 LEU F N 1
ATOM 3793 C CA . LEU F 3 28 ? 1.776 45.858 19.126 1.00 22.78 28 LEU F CA 1
ATOM 3794 C C . LEU F 3 28 ? 2.582 45.634 17.826 1.00 23.33 28 LEU F C 1
ATOM 3795 O O . LEU F 3 28 ? 3.580 46.308 17.584 1.00 22.46 28 LEU F O 1
ATOM 3800 N N . GLU F 3 29 ? 2.123 44.702 16.991 1.00 20.23 29 GLU F N 1
ATOM 3801 C CA . GLU F 3 29 ? 2.764 44.391 15.720 1.00 25.95 29 GLU F CA 1
ATOM 3802 C C . GLU F 3 29 ? 2.831 45.612 14.824 1.00 23.70 29 GLU F C 1
ATOM 3803 O O . GLU F 3 29 ? 3.650 45.686 13.915 1.00 25.27 29 GLU F O 1
ATOM 3809 N N . ARG F 3 30 ? 1.959 46.570 15.100 1.00 23.78 30 ARG F N 1
ATOM 3810 C CA . ARG F 3 30 ? 1.912 47.829 14.387 1.00 27.42 30 ARG F CA 1
ATOM 3811 C C . ARG F 3 30 ? 3.063 48.761 14.710 1.00 28.07 30 ARG F C 1
ATOM 3812 O O . ARG F 3 30 ? 3.442 49.596 13.892 1.00 29.70 30 ARG F O 1
ATOM 3820 N N . TYR F 3 31 ? 3.582 48.647 15.927 1.00 27.42 31 TYR F N 1
ATOM 3821 C CA . TYR F 3 31 ? 4.429 49.687 16.491 1.00 24.29 31 TYR F CA 1
ATOM 3822 C C . TYR F 3 31 ? 5.856 49.213 16.655 1.00 25.34 31 TYR F C 1
ATOM 3823 O O . TYR F 3 31 ? 6.182 48.510 17.613 1.00 30.35 31 TYR F O 1
ATOM 3832 N N . PHE F 3 32 ? 6.700 49.603 15.708 1.00 20.72 32 PHE F N 1
ATOM 3833 C CA . PHE F 3 32 ? 8.115 49.296 15.774 1.00 18.05 32 PHE F CA 1
ATOM 3834 C C . PHE F 3 32 ? 8.718 49.829 17.080 1.00 21.69 32 PHE F C 1
ATOM 3835 O O . PHE F 3 32 ? 8.715 51.038 17.328 1.00 20.51 32 PHE F O 1
ATOM 3843 N N . SER F 3 33 ? 9.222 48.921 17.915 1.00 19.15 33 SER F N 1
ATOM 3844 C CA . SER F 3 33 ? 9.684 49.275 19.251 1.00 18.41 33 SER F CA 1
ATOM 3845 C C . SER F 3 33 ? 11.083 48.771 19.535 1.00 19.67 33 SER F C 1
ATOM 3846 O O . SER F 3 33 ? 11.350 47.574 19.414 1.00 23.14 33 SER F O 1
ATOM 3849 N N . ILE F 3 34 ? 11.974 49.678 19.923 1.00 17.24 34 ILE F N 1
ATOM 3850 C CA . ILE F 3 34 ? 13.337 49.305 20.270 1.00 16.69 34 ILE F CA 1
ATOM 3851 C C . ILE F 3 34 ? 13.820 50.041 21.515 1.00 16.62 34 ILE F C 1
ATOM 3852 O O . ILE F 3 34 ? 13.106 50.864 22.064 1.00 16.80 34 ILE F O 1
ATOM 3857 N N . ASN F 3 35 ? 15.032 49.710 21.959 1.00 21.39 35 ASN F N 1
ATOM 3858 C CA . ASN F 3 35 ? 15.719 50.471 22.990 1.00 20.17 35 ASN F CA 1
ATOM 3859 C C . ASN F 3 35 ? 16.866 51.268 22.383 1.00 18.97 35 ASN F C 1
ATOM 3860 O O . ASN F 3 35 ? 17.125 51.181 21.180 1.00 18.86 35 ASN F O 1
ATOM 3865 N N . ILE F 3 36 ? 17.545 52.056 23.205 1.00 18.51 36 ILE F N 1
ATOM 3866 C CA . ILE F 3 36 ? 18.564 52.965 22.684 1.00 20.56 36 ILE F CA 1
ATOM 3867 C C . ILE F 3 36 ? 19.851 52.216 22.300 1.00 22.22 36 ILE F C 1
ATOM 3868 O O . ILE F 3 36 ? 20.565 52.638 21.389 1.00 21.02 36 ILE F O 1
ATOM 3873 N N . PHE F 3 37 ? 20.129 51.098 22.974 1.00 22.69 37 PHE F N 1
ATOM 3874 C CA . PHE F 3 37 ? 21.199 50.201 22.546 1.00 22.71 37 PHE F CA 1
ATOM 3875 C C . PHE F 3 37 ? 21.011 49.850 21.082 1.00 21.20 37 PHE F C 1
ATOM 3876 O O . PHE F 3 37 ? 21.955 49.893 20.295 1.00 23.90 37 PHE F O 1
ATOM 3884 N N . GLU F 3 38 ? 19.784 49.492 20.725 1.00 21.99 38 GLU F N 1
ATOM 3885 C CA . GLU F 3 38 ? 19.501 49.074 19.367 1.00 23.51 38 GLU F CA 1
ATOM 3886 C C . GLU F 3 38 ? 19.542 50.244 18.396 1.00 23.20 38 GLU F C 1
ATOM 3887 O O . GLU F 3 38 ? 19.964 50.077 17.253 1.00 21.98 38 GLU F O 1
ATOM 3893 N N . MET F 3 39 ? 19.112 51.420 18.858 1.00 22.67 39 MET F N 1
ATOM 3894 C CA . MET F 3 39 ? 19.197 52.655 18.074 1.00 17.14 39 MET F CA 1
ATOM 3895 C C . MET F 3 39 ? 20.647 52.993 17.719 1.00 17.87 39 MET F C 1
ATOM 3896 O O . MET F 3 39 ? 20.974 53.313 16.582 1.00 18.65 39 MET F O 1
ATOM 3901 N N . LEU F 3 40 ? 21.533 52.915 18.696 1.00 17.81 40 LEU F N 1
ATOM 3902 C CA . LEU F 3 40 ? 22.916 53.272 18.444 1.00 18.61 40 LEU F CA 1
ATOM 3903 C C . LEU F 3 40 ? 23.716 52.123 17.837 1.00 19.93 40 LEU F C 1
ATOM 3904 O O . LEU F 3 40 ? 24.737 52.357 17.193 1.00 21.73 40 LEU F O 1
ATOM 3909 N N . ARG F 3 41 ? 23.261 50.888 18.017 1.00 20.52 41 ARG F N 1
ATOM 3910 C CA . ARG F 3 41 ? 23.889 49.784 17.303 1.00 21.65 41 ARG F CA 1
ATOM 3911 C C . ARG F 3 41 ? 23.692 49.998 15.807 1.00 24.22 41 ARG F C 1
ATOM 3912 O O . ARG F 3 41 ? 24.558 49.695 15.002 1.00 23.88 41 ARG F O 1
ATOM 3920 N N . ILE F 3 42 ? 22.555 50.561 15.430 1.00 26.33 42 ILE F N 1
ATOM 3921 C CA . ILE F 3 42 ? 22.301 50.855 14.024 1.00 26.84 42 ILE F CA 1
ATOM 3922 C C . ILE F 3 42 ? 23.144 52.043 13.537 1.00 27.50 42 ILE F C 1
ATOM 3923 O O . ILE F 3 42 ? 23.723 52.001 12.455 1.00 24.26 42 ILE F O 1
ATOM 3928 N N . ASP F 3 43 ? 23.229 53.089 14.351 1.00 26.81 43 ASP F N 1
ATOM 3929 C CA . ASP F 3 43 ? 23.947 54.305 13.966 1.00 26.16 43 ASP F CA 1
ATOM 3930 C C . ASP F 3 43 ? 25.463 54.237 14.098 1.00 23.23 43 ASP F C 1
ATOM 3931 O O . ASP F 3 43 ? 26.165 54.898 13.346 1.00 24.31 43 ASP F O 1
ATOM 3936 N N . GLU F 3 44 ? 25.970 53.459 15.053 1.00 26.63 44 GLU F N 1
ATOM 3937 C CA . GLU F 3 44 ? 27.410 53.413 15.307 1.00 28.30 44 GLU F CA 1
ATOM 3938 C C . GLU F 3 44 ? 28.008 52.017 15.163 1.00 30.38 44 GLU F C 1
ATOM 3939 O O . GLU F 3 44 ? 29.222 51.846 15.239 1.00 32.44 44 GLU F O 1
ATOM 3945 N N . GLY F 3 45 ? 27.157 51.019 14.970 1.00 29.36 45 GLY F N 1
ATOM 3946 C CA . GLY F 3 45 ? 27.618 49.653 14.821 1.00 32.72 45 GLY F CA 1
ATOM 3947 C C . GLY F 3 45 ? 27.883 48.954 16.138 1.00 26.93 45 GLY F C 1
ATOM 3948 O O . GLY F 3 45 ? 28.182 49.590 17.141 1.00 26.05 45 GLY F O 1
ATOM 3949 N N . LEU F 3 46 ? 27.754 47.633 16.138 1.00 27.95 46 LEU F N 1
ATOM 3950 C CA . LEU F 3 46 ? 28.194 46.834 17.271 1.00 32.90 46 LEU F CA 1
ATOM 3951 C C . LEU F 3 46 ? 29.274 45.917 16.760 1.00 37.45 46 LEU F C 1
ATOM 3952 O O . LEU F 3 46 ? 28.993 44.904 16.126 1.00 41.37 46 LEU F O 1
ATOM 3957 N N . ARG F 3 47 ? 30.517 46.296 16.998 1.00 36.84 47 ARG F N 1
ATOM 3958 C CA . ARG F 3 47 ? 31.626 45.495 16.521 1.00 46.10 47 ARG F CA 1
ATOM 3959 C C . ARG F 3 47 ? 32.400 44.978 17.713 1.00 46.35 47 ARG F C 1
ATOM 3960 O O . ARG F 3 47 ? 32.689 45.710 18.658 1.00 44.85 47 ARG F O 1
ATOM 3968 N N . LEU F 3 48 ? 32.730 43.700 17.658 1.00 48.94 48 LEU F N 1
ATOM 3969 C CA . LEU F 3 48 ? 33.245 42.992 18.814 1.00 49.51 48 LEU F CA 1
ATOM 3970 C C . LEU F 3 48 ? 34.770 42.831 18.715 1.00 52.41 48 LEU F C 1
ATOM 3971 O O . LEU F 3 48 ? 35.422 42.302 19.623 1.00 53.35 48 LEU F O 1
ATOM 3976 N N . LYS F 3 49 ? 35.318 43.360 17.620 1.00 53.32 49 LYS F N 1
ATOM 3977 C CA . LYS F 3 49 ? 36.722 43.205 17.239 1.00 56.57 49 LYS F CA 1
ATOM 3978 C C . LYS F 3 49 ? 37.446 44.541 16.990 1.00 59.35 49 LYS F C 1
ATOM 3979 O O . LYS F 3 49 ? 36.808 45.543 16.667 1.00 56.92 49 LYS F O 1
ATOM 3985 N N . ILE F 3 50 ? 38.771 44.527 17.169 1.00 64.75 50 ILE F N 1
ATOM 3986 C CA . ILE F 3 50 ? 39.715 45.600 16.788 1.00 65.31 50 ILE F CA 1
ATOM 3987 C C . ILE F 3 50 ? 39.199 47.002 17.235 1.00 60.18 50 ILE F C 1
ATOM 3988 O O . ILE F 3 50 ? 39.387 47.261 18.421 1.00 60.44 50 ILE F O 1
ATOM 3990 N N . TYR F 3 51 ? 38.615 47.934 16.446 1.00 56.54 51 TYR F N 1
ATOM 3991 C CA . TYR F 3 51 ? 38.646 48.182 14.988 1.00 54.36 51 TYR F CA 1
ATOM 3992 C C . TYR F 3 51 ? 38.811 49.688 14.773 1.00 54.89 51 TYR F C 1
ATOM 3993 O O . TYR F 3 51 ? 38.429 50.473 15.636 1.00 56.12 51 TYR F O 1
ATOM 4002 N N . LYS F 3 52 ? 39.360 50.108 13.638 1.00 54.82 52 LYS F N 1
ATOM 4003 C CA . LYS F 3 52 ? 39.491 51.542 13.368 1.00 53.40 52 LYS F CA 1
ATOM 4004 C C . LYS F 3 52 ? 38.194 52.085 12.782 1.00 51.48 52 LYS F C 1
ATOM 4005 O O . LYS F 3 52 ? 37.660 51.506 11.842 1.00 54.44 52 LYS F O 1
ATOM 4007 N N . ASN F 3 53 ? 37.679 53.188 13.322 1.00 49.65 53 ASN F N 1
ATOM 4008 C CA . ASN F 3 53 ? 36.453 53.773 12.775 1.00 50.47 53 ASN F CA 1
ATOM 4009 C C . ASN F 3 53 ? 36.761 54.494 11.467 1.00 59.06 53 ASN F C 1
ATOM 4010 O O . ASN F 3 53 ? 37.716 54.132 10.778 1.00 65.70 53 ASN F O 1
ATOM 4015 N N . THR F 3 54 ? 35.969 55.508 11.122 1.00 59.60 54 THR F N 1
ATOM 4016 C CA . THR F 3 54 ? 36.169 56.224 9.860 1.00 59.84 54 THR F CA 1
ATOM 4017 C C . THR F 3 54 ? 37.597 56.787 9.759 1.00 58.52 54 THR F C 1
ATOM 4018 O O . THR F 3 54 ? 38.219 56.747 8.688 1.00 57.73 54 THR F O 1
ATOM 4022 N N . GLU F 3 55 ? 38.122 57.276 10.879 1.00 53.86 55 GLU F N 1
ATOM 4023 C CA . GLU F 3 55 ? 39.485 57.760 10.921 1.00 52.01 55 GLU F CA 1
ATOM 4024 C C . GLU F 3 55 ? 40.368 56.603 11.340 1.00 56.67 55 GLU F C 1
ATOM 4025 O O . GLU F 3 55 ? 39.952 55.448 11.286 1.00 57.54 55 GLU F O 1
ATOM 4031 N N . GLY F 3 56 ? 41.589 56.898 11.756 1.00 60.31 56 GLY F N 1
ATOM 4032 C CA . GLY F 3 56 ? 42.490 55.843 12.174 1.00 63.76 56 GLY F CA 1
ATOM 4033 C C . GLY F 3 56 ? 42.241 55.480 13.619 1.00 61.83 56 GLY F C 1
ATOM 4034 O O . GLY F 3 56 ? 42.901 54.602 14.169 1.00 65.17 56 GLY F O 1
ATOM 4035 N N . TYR F 3 57 ? 41.283 56.171 14.233 1.00 56.98 57 TYR F N 1
ATOM 4036 C CA . TYR F 3 57 ? 40.999 56.015 15.654 1.00 49.81 57 TYR F CA 1
ATOM 4037 C C . TYR F 3 57 ? 40.396 54.645 15.910 1.00 47.71 57 TYR F C 1
ATOM 4038 O O . TYR F 3 57 ? 39.456 54.238 15.234 1.00 48.70 57 TYR F O 1
ATOM 4047 N N . TYR F 3 58 ? 40.934 53.928 16.886 1.00 46.31 58 TYR F N 1
ATOM 4048 C CA . TYR F 3 58 ? 40.484 52.570 17.119 1.00 46.83 58 TYR F CA 1
ATOM 4049 C C . TYR F 3 58 ? 39.375 52.495 18.176 1.00 46.28 58 TYR F C 1
ATOM 4050 O O . TYR F 3 58 ? 39.359 53.244 19.153 1.00 37.44 58 TYR F O 1
ATOM 4059 N N . THR F 3 59 ? 38.448 51.571 17.942 1.00 43.70 59 THR F N 1
ATOM 4060 C CA . THR F 3 59 ? 37.131 51.589 18.553 1.00 41.23 59 THR F CA 1
ATOM 4061 C C . THR F 3 59 ? 36.711 50.170 18.958 1.00 40.66 59 THR F C 1
ATOM 4062 O O . THR F 3 59 ? 37.360 49.197 18.583 1.00 38.69 59 THR F O 1
ATOM 4066 N N . ILE F 3 60 ? 35.638 50.062 19.737 1.00 38.19 60 ILE F N 1
ATOM 4067 C CA . ILE F 3 60 ? 35.099 48.771 20.138 1.00 38.16 60 ILE F CA 1
ATOM 4068 C C . ILE F 3 60 ? 33.664 48.967 20.608 1.00 37.13 60 ILE F C 1
ATOM 4069 O O . ILE F 3 60 ? 33.265 50.083 20.915 1.00 36.63 60 ILE F O 1
ATOM 4074 N N . GLY F 3 61 ? 32.894 47.883 20.651 1.00 39.29 61 GLY F N 1
ATOM 4075 C CA . GLY F 3 61 ? 31.527 47.907 21.141 1.00 29.83 61 GLY F CA 1
ATOM 4076 C C . GLY F 3 61 ? 30.608 48.718 20.254 1.00 28.09 61 GLY F C 1
ATOM 4077 O O . GLY F 3 61 ? 30.633 48.599 19.025 1.00 36.33 61 GLY F O 1
ATOM 4078 N N . ILE F 3 62 ? 29.788 49.545 20.888 1.00 26.03 62 ILE F N 1
ATOM 4079 C CA . ILE F 3 62 ? 28.936 50.484 20.178 1.00 24.53 62 ILE F CA 1
ATOM 4080 C C . ILE F 3 62 ? 29.601 51.853 20.237 1.00 29.03 62 ILE F C 1
ATOM 4081 O O . ILE F 3 62 ? 29.339 52.652 21.134 1.00 29.14 62 ILE F O 1
ATOM 4086 N N . GLY F 3 63 ? 30.514 52.086 19.300 1.00 29.73 63 GLY F N 1
ATOM 4087 C CA . GLY F 3 63 ? 31.122 53.386 19.131 1.00 28.66 63 GLY F CA 1
ATOM 4088 C C . GLY F 3 63 ? 31.968 53.836 20.296 1.00 30.71 63 GLY F C 1
ATOM 4089 O O . GLY F 3 63 ? 32.153 55.034 20.498 1.00 32.55 63 GLY F O 1
ATOM 4090 N N . HIS F 3 64 ? 32.494 52.885 21.059 1.00 33.57 64 HIS F N 1
ATOM 4091 C CA . HIS F 3 64 ? 33.406 53.227 22.143 1.00 27.00 64 HIS F CA 1
AT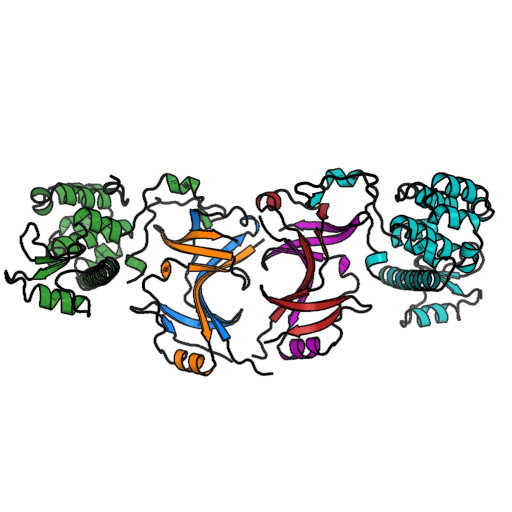OM 4092 C C . HIS F 3 64 ? 34.848 53.441 21.656 1.00 28.95 64 HIS F C 1
ATOM 4093 O O . HIS F 3 64 ? 35.550 52.495 21.298 1.00 30.90 64 HIS F O 1
ATOM 4100 N N . LEU F 3 65 ? 35.272 54.702 21.657 1.00 29.20 65 LEU F N 1
ATOM 4101 C CA . LEU F 3 65 ? 36.638 55.083 21.323 1.00 30.37 65 LEU F CA 1
ATOM 4102 C C . LEU F 3 65 ? 37.604 54.746 22.452 1.00 34.30 65 LEU F C 1
ATOM 4103 O O . LEU F 3 65 ? 37.391 55.128 23.598 1.00 36.33 65 LEU F O 1
ATOM 4108 N N . LEU F 3 66 ? 38.680 54.049 22.113 1.00 34.82 66 LEU F N 1
ATOM 4109 C CA . LEU F 3 66 ? 39.658 53.620 23.100 1.00 35.85 66 LEU F CA 1
ATOM 4110 C C . LEU F 3 66 ? 40.839 54.570 23.193 1.00 36.76 66 LEU F C 1
ATOM 4111 O O . LEU F 3 66 ? 41.300 54.895 24.284 1.00 49.87 66 LEU F O 1
ATOM 4116 N N . THR F 3 67 ? 41.332 55.006 22.042 1.00 43.84 67 THR F N 1
ATOM 4117 C CA . THR F 3 67 ? 42.455 55.933 22.002 1.00 45.04 67 THR F CA 1
ATOM 4118 C C . THR F 3 67 ? 42.569 56.553 20.611 1.00 43.99 67 THR F C 1
ATOM 4119 O O . THR F 3 67 ? 42.098 55.987 19.624 1.00 39.49 67 THR F O 1
ATOM 4123 N N . LYS F 3 68 ? 43.168 57.733 20.539 1.00 42.53 68 LYS F N 1
ATOM 4124 C CA . LYS F 3 68 ? 43.432 58.355 19.250 1.00 45.19 68 LYS F CA 1
ATOM 4125 C C . LYS F 3 68 ? 44.869 58.069 18.818 1.00 53.37 68 LYS F C 1
ATOM 4126 O O . LYS F 3 68 ? 45.335 58.552 17.780 1.00 55.90 68 LYS F O 1
ATOM 4132 N N . SER F 3 69 ? 45.559 57.263 19.625 1.00 57.25 69 SER F N 1
ATOM 4133 C CA . SER F 3 69 ? 46.895 56.768 19.310 1.00 61.80 69 SER F CA 1
ATOM 4134 C C . SER F 3 69 ? 46.823 55.456 18.542 1.00 67.26 69 SER F C 1
ATOM 4135 O O . SER F 3 69 ? 46.367 54.462 19.079 1.00 66.34 69 SER F O 1
ATOM 4138 N N . PRO F 3 70 ? 47.297 55.439 17.276 1.00 74.18 70 PRO F N 1
ATOM 4139 C CA . PRO F 3 70 ? 47.449 54.129 16.613 1.00 76.23 70 PRO F CA 1
ATOM 4140 C C . PRO F 3 70 ? 48.481 53.194 17.241 1.00 74.57 70 PRO F C 1
ATOM 4141 O O . PRO F 3 70 ? 48.963 52.293 16.534 1.00 73.80 70 PRO F O 1
ATOM 4145 N N . SER F 3 71 ? 48.757 53.360 18.534 1.00 73.65 71 SER F N 1
ATOM 4146 C CA . SER F 3 71 ? 49.425 52.321 19.304 1.00 73.52 71 SER F CA 1
ATOM 4147 C C . SER F 3 71 ? 48.381 51.461 20.037 1.00 72.91 71 SER F C 1
ATOM 4148 O O . SER F 3 71 ? 47.686 51.950 20.931 1.00 65.64 71 SER F O 1
ATOM 4151 N N . LEU F 3 72 ? 48.290 50.181 19.668 1.00 78.26 72 LEU F N 1
ATOM 4152 C CA . LEU F 3 72 ? 47.258 49.297 20.221 1.00 79.58 72 LEU F CA 1
ATOM 4153 C C . LEU F 3 72 ? 47.650 48.715 21.577 1.00 82.71 72 LEU F C 1
ATOM 4154 O O . LEU F 3 72 ? 46.795 48.456 22.419 1.00 78.92 72 LEU F O 1
ATOM 4159 N N . ASN F 3 73 ? 48.939 48.489 21.785 1.00 89.99 73 ASN F N 1
ATOM 4160 C CA . ASN F 3 73 ? 49.439 48.515 23.142 1.00 93.60 73 ASN F CA 1
ATOM 4161 C C . ASN F 3 73 ? 49.246 49.971 23.534 1.00 94.71 73 ASN F C 1
ATOM 4162 O O . ASN F 3 73 ? 49.616 50.852 22.757 1.00 98.33 73 ASN F O 1
ATOM 4164 N N . ALA F 3 74 ? 48.637 50.193 24.703 1.00 91.00 74 ALA F N 1
ATOM 4165 C CA . ALA F 3 74 ? 48.122 51.488 25.195 1.00 85.09 74 ALA F CA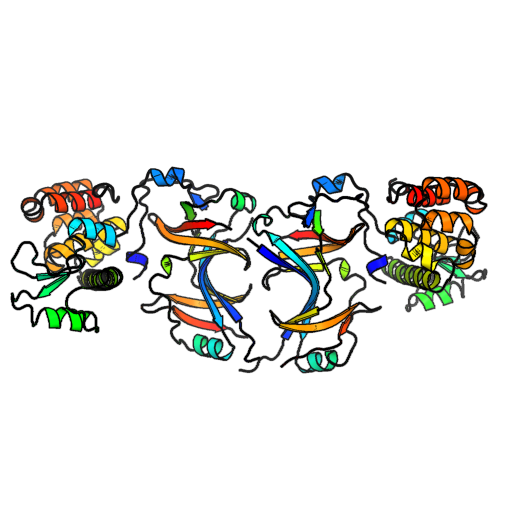 1
ATOM 4166 C C . ALA F 3 74 ? 46.703 51.715 24.693 1.00 77.30 74 ALA F C 1
ATOM 4167 O O . ALA F 3 74 ? 46.029 52.646 25.127 1.00 75.16 74 ALA F O 1
ATOM 4169 N N . ALA F 3 75 ? 46.255 50.868 23.773 1.00 74.22 75 ALA F N 1
ATOM 4170 C CA . ALA F 3 75 ? 44.832 50.759 23.476 1.00 68.44 75 ALA F CA 1
ATOM 4171 C C . ALA F 3 75 ? 44.335 49.459 24.085 1.00 67.94 75 ALA F C 1
ATOM 4172 O O . ALA F 3 75 ? 43.204 49.371 24.555 1.00 64.68 75 ALA F O 1
ATOM 4174 N N . LYS F 3 76 ? 45.194 48.443 24.060 1.00 72.48 76 LYS F N 1
ATOM 4175 C CA . LYS F 3 76 ? 44.927 47.187 24.747 1.00 73.66 76 LYS F CA 1
ATOM 4176 C C . LYS F 3 76 ? 44.887 47.448 26.239 1.00 69.48 76 LYS F C 1
ATOM 4177 O O . LYS F 3 76 ? 44.064 46.864 26.953 1.00 67.13 76 LYS F O 1
ATOM 4179 N N . SER F 3 77 ? 45.773 48.330 26.706 1.00 67.81 77 SER F N 1
ATOM 4180 C CA . SER F 3 77 ? 45.744 48.744 28.101 1.00 67.74 77 SER F CA 1
ATOM 4181 C C . SER F 3 77 ? 44.473 49.552 28.360 1.00 64.27 77 SER F C 1
ATOM 4182 O O . SER F 3 77 ? 43.897 49.487 29.443 1.00 63.54 77 SER F O 1
ATOM 4185 N N . GLU F 3 78 ? 44.021 50.298 27.352 1.00 60.79 78 GLU F N 1
ATOM 4186 C CA . GLU F 3 78 ? 42.805 51.112 27.475 1.00 54.01 78 GLU F CA 1
ATOM 4187 C C . GLU F 3 78 ? 41.559 50.240 27.565 1.00 48.91 78 GLU F C 1
ATOM 4188 O O . GLU F 3 78 ? 40.608 50.600 28.245 1.00 47.14 78 GLU F O 1
ATOM 4190 N N . LEU F 3 79 ? 41.573 49.104 26.870 1.00 49.46 79 LEU F N 1
ATOM 4191 C CA . LEU F 3 79 ? 40.489 48.122 26.946 1.00 49.56 79 LEU F CA 1
ATOM 4192 C C . LEU F 3 79 ? 40.365 47.501 28.330 1.00 50.86 79 LEU F C 1
ATOM 4193 O O . LEU F 3 79 ? 39.274 47.423 28.896 1.00 47.80 79 LEU F O 1
ATOM 4198 N N . ASP F 3 80 ? 41.502 47.051 28.856 1.00 55.26 80 ASP F N 1
ATOM 4199 C CA . ASP F 3 80 ? 41.536 46.255 30.073 1.00 57.74 80 ASP F CA 1
ATOM 4200 C C . ASP F 3 80 ? 41.370 47.113 31.327 1.00 59.20 80 ASP F C 1
ATOM 4201 O O . ASP F 3 80 ? 40.903 46.624 32.354 1.00 58.37 80 ASP F O 1
ATOM 4206 N N . LYS F 3 81 ? 41.751 48.386 31.245 1.00 61.92 81 LYS F N 1
ATOM 4207 C CA . LYS F 3 81 ? 41.559 49.307 32.365 1.00 66.52 81 LYS F CA 1
ATOM 4208 C C . LYS F 3 81 ? 40.092 49.699 32.448 1.00 68.82 81 LYS F C 1
ATOM 4209 O O . LYS F 3 81 ? 39.614 50.164 33.483 1.00 71.54 81 LYS F O 1
ATOM 4211 N N . ALA F 3 82 ? 39.384 49.500 31.343 1.00 67.39 82 ALA F N 1
ATOM 4212 C CA . ALA F 3 82 ? 37.958 49.772 31.282 1.00 64.08 82 ALA F CA 1
ATOM 4213 C C . ALA F 3 82 ? 37.156 48.563 31.754 1.00 64.53 82 ALA F C 1
ATOM 4214 O O . ALA F 3 82 ? 36.260 48.698 32.586 1.00 65.38 82 ALA F O 1
ATOM 4216 N N . ILE F 3 83 ? 37.479 47.384 31.225 1.00 64.23 83 ILE F N 1
ATOM 4217 C CA . ILE F 3 83 ? 36.819 46.149 31.653 1.00 62.74 83 ILE F CA 1
ATOM 4218 C C . ILE F 3 83 ? 37.271 45.717 33.048 1.00 65.22 83 ILE F C 1
ATOM 4219 O O . ILE F 3 83 ? 36.451 45.358 33.894 1.00 67.83 83 ILE F O 1
ATOM 4224 N N . GLY F 3 84 ? 38.577 45.750 33.280 1.00 77.50 84 GLY F N 1
ATOM 4225 C CA . GLY F 3 84 ? 39.137 45.229 34.509 1.00 80.24 84 GLY F CA 1
ATOM 4226 C C . GLY F 3 84 ? 39.763 43.883 34.216 1.00 83.38 84 GLY F C 1
ATOM 4227 O O . GLY F 3 84 ? 40.783 43.518 34.800 1.00 89.26 84 GLY F O 1
ATOM 4228 N N . ARG F 3 85 ? 39.147 43.147 33.296 1.00 78.73 85 ARG F N 1
ATOM 4229 C CA . ARG F 3 85 ? 39.643 41.835 32.899 1.00 77.89 85 ARG F CA 1
ATOM 4230 C C . ARG F 3 85 ? 40.728 41.969 31.844 1.00 72.95 85 ARG F C 1
ATOM 4231 O O . ARG F 3 85 ? 40.766 42.949 31.105 1.00 66.37 85 ARG F O 1
ATOM 4239 N N . ASN F 3 86 ? 41.612 40.980 31.781 1.00 76.92 86 ASN F N 1
ATOM 4240 C CA . ASN F 3 86 ? 42.601 40.927 30.717 1.00 79.53 86 ASN F CA 1
ATOM 4241 C C . ASN F 3 86 ? 41.922 40.446 29.434 1.00 77.62 86 ASN F C 1
ATOM 4242 O O . ASN F 3 86 ? 41.857 39.252 29.143 1.00 79.04 86 ASN F O 1
ATOM 4247 N N . THR F 3 87 ? 41.421 41.413 28.677 1.00 73.60 87 THR F N 1
ATOM 4248 C CA . THR F 3 87 ? 40.484 41.182 27.586 1.00 70.61 87 THR F CA 1
ATOM 4249 C C . THR F 3 87 ? 41.004 40.340 26.426 1.00 73.93 87 THR F C 1
ATOM 4250 O O . THR F 3 87 ? 40.233 39.623 25.786 1.00 73.64 87 THR F O 1
ATOM 4252 N N . ASN F 3 88 ? 42.301 40.458 26.159 1.00 79.42 88 ASN F N 1
ATOM 4253 C CA . ASN F 3 88 ? 42.933 39.934 24.948 1.00 83.73 88 ASN F CA 1
ATOM 4254 C C . ASN F 3 88 ? 42.482 40.729 23.712 1.00 80.09 88 ASN F C 1
ATOM 4255 O O . ASN F 3 88 ? 42.761 40.348 22.574 1.00 79.17 88 ASN F O 1
ATOM 4260 N N . GLY F 3 89 ? 41.794 41.844 23.946 1.00 78.00 89 GLY F N 1
ATOM 4261 C CA . GLY F 3 89 ? 41.442 42.764 22.878 1.00 76.33 89 GLY F CA 1
ATOM 4262 C C . GLY F 3 89 ? 40.103 42.518 22.203 1.00 75.96 89 GLY F C 1
ATOM 4263 O O . GLY F 3 89 ? 39.706 43.262 21.302 1.00 76.21 89 GLY F O 1
ATOM 4264 N N . VAL F 3 90 ? 39.406 41.470 22.626 1.00 75.62 90 VAL F N 1
ATOM 4265 C CA . VAL F 3 90 ? 38.079 41.174 22.099 1.00 72.68 90 VAL F CA 1
ATOM 4266 C C . VAL F 3 90 ? 37.180 40.858 23.292 1.00 71.93 90 VAL F C 1
ATOM 4267 O O . VAL F 3 90 ? 37.622 40.256 24.271 1.00 76.79 90 VAL F O 1
ATOM 4271 N N . ILE F 3 91 ? 35.925 41.292 23.214 1.00 67.03 91 ILE F N 1
ATOM 4272 C CA . ILE F 3 91 ? 35.071 41.427 24.393 1.00 62.92 91 ILE F CA 1
ATOM 4273 C C . ILE F 3 91 ? 33.735 40.682 24.217 1.00 57.49 91 ILE F C 1
ATOM 4274 O O . ILE F 3 91 ? 33.300 40.478 23.096 1.00 52.22 91 ILE F O 1
ATOM 4279 N N . THR F 3 92 ? 33.090 40.249 25.302 1.00 58.07 92 THR F N 1
ATOM 4280 C CA . THR F 3 92 ? 31.794 39.578 25.154 1.00 59.14 92 THR F CA 1
ATOM 4281 C C . THR F 3 92 ? 30.753 40.629 24.801 1.00 59.38 92 THR F C 1
ATOM 4282 O O . THR F 3 92 ? 30.843 41.776 25.239 1.00 59.52 92 THR F O 1
ATOM 4286 N N . LYS F 3 93 ? 29.773 40.243 23.993 1.00 58.17 93 LYS F N 1
ATOM 4287 C CA . LYS F 3 93 ? 28.732 41.168 23.570 1.00 54.63 93 LYS F CA 1
ATOM 4288 C C . LYS F 3 93 ? 27.971 41.698 24.792 1.00 53.21 93 LYS F C 1
ATOM 4289 O O . LYS F 3 93 ? 27.462 42.816 24.789 1.00 50.17 93 LYS F O 1
ATOM 4295 N N . ASP F 3 94 ? 27.942 40.893 25.850 1.00 55.99 94 ASP F N 1
ATOM 4296 C CA . ASP F 3 94 ? 27.313 41.258 27.119 1.00 55.80 94 ASP F CA 1
ATOM 4297 C C . ASP F 3 94 ? 28.046 42.446 27.759 1.00 51.70 94 ASP F C 1
ATOM 4298 O O . ASP F 3 94 ? 27.419 43.329 28.353 1.00 52.21 94 ASP F O 1
ATOM 4303 N N . GLU F 3 95 ? 29.368 42.482 27.640 1.00 48.90 95 GLU F N 1
ATOM 4304 C CA . GLU F 3 95 ? 30.110 43.588 28.230 1.00 48.93 95 GLU F CA 1
ATOM 4305 C C . GLU F 3 95 ? 30.329 44.714 27.211 1.00 43.06 95 GLU F C 1
ATOM 4306 O O . GLU F 3 95 ? 30.852 45.770 27.549 1.00 41.24 95 GLU F O 1
ATOM 4312 N N . ALA F 3 96 ? 29.918 44.491 25.968 1.00 39.86 96 ALA F N 1
ATOM 4313 C CA . ALA F 3 96 ? 29.773 45.596 25.027 1.00 36.13 96 ALA F CA 1
ATOM 4314 C C . ALA F 3 96 ? 28.560 46.416 25.449 1.00 33.68 96 ALA F C 1
ATOM 4315 O O . ALA F 3 96 ? 28.529 47.639 25.285 1.00 37.24 96 ALA F O 1
ATOM 4317 N N . GLU F 3 97 ? 27.570 45.714 26.001 1.00 34.00 97 GLU F N 1
ATOM 4318 C CA . GLU F 3 97 ? 26.373 46.315 26.571 1.00 33.06 97 GLU F CA 1
ATOM 4319 C C . GLU F 3 97 ? 26.707 47.115 27.809 1.00 32.76 97 GLU F C 1
ATOM 4320 O O . GLU F 3 97 ? 26.222 48.231 27.989 1.00 32.47 97 GLU F O 1
ATOM 4326 N N . LYS F 3 98 ? 27.530 46.525 28.667 1.00 36.57 98 LYS F N 1
ATOM 4327 C CA . LYS F 3 98 ? 27.952 47.171 29.899 1.00 40.71 98 LYS F CA 1
ATOM 4328 C C . LYS F 3 98 ? 28.688 48.458 29.593 1.00 39.58 98 LYS F C 1
ATOM 4329 O O . LYS F 3 98 ? 28.401 49.502 30.176 1.00 38.02 98 LYS F O 1
ATOM 4335 N N . LEU F 3 99 ? 29.638 48.363 28.671 1.00 40.92 99 LEU F N 1
ATOM 4336 C CA . LEU F 3 99 ? 30.347 49.519 28.146 1.00 39.79 99 LEU F CA 1
ATOM 4337 C C . LEU F 3 99 ? 29.377 50.609 27.769 1.00 31.50 99 LEU F C 1
ATOM 4338 O O . LEU F 3 99 ? 29.363 51.682 28.372 1.00 35.24 99 LEU F O 1
ATOM 4343 N N . PHE F 3 100 ? 28.565 50.301 26.765 1.00 29.88 100 PHE F N 1
ATOM 4344 C CA . PHE F 3 100 ? 27.542 51.196 26.260 1.00 27.37 100 PHE F CA 1
ATOM 4345 C C . PHE F 3 100 ? 26.654 51.830 27.329 1.00 30.50 100 PHE F C 1
ATOM 4346 O O . PHE F 3 100 ? 26.349 53.021 27.263 1.00 29.23 100 PHE F O 1
ATOM 4354 N N . ASN F 3 101 ? 26.211 51.023 28.287 1.00 32.33 101 ASN F N 1
ATOM 4355 C CA . ASN F 3 101 ? 25.414 51.516 29.404 1.00 30.21 101 ASN F CA 1
ATOM 4356 C C . ASN F 3 101 ? 26.102 52.638 30.159 1.00 29.17 101 ASN F C 1
ATOM 4357 O O . ASN F 3 101 ? 25.483 53.660 30.471 1.00 29.10 101 ASN F O 1
ATOM 4362 N N . GLN F 3 102 ? 27.389 52.442 30.440 1.00 30.94 102 GLN F N 1
ATOM 4363 C CA . GLN F 3 102 ? 28.199 53.459 31.094 1.00 36.42 102 GLN F CA 1
ATOM 4364 C C . GLN F 3 102 ? 28.363 54.668 30.188 1.00 34.52 102 GLN F C 1
ATOM 4365 O O . GLN F 3 102 ? 28.262 55.805 30.651 1.00 34.49 102 GLN F O 1
ATOM 4371 N N . ASP F 3 103 ? 28.616 54.410 28.902 1.00 31.38 103 ASP F N 1
ATOM 4372 C CA . ASP F 3 103 ? 28.706 55.468 27.894 1.00 30.39 103 ASP F CA 1
ATOM 4373 C C . ASP F 3 103 ? 27.447 56.325 27.893 1.00 32.01 103 ASP F C 1
ATOM 4374 O O . ASP F 3 103 ? 27.530 57.552 27.860 1.00 34.76 103 ASP F O 1
ATOM 4379 N N . VAL F 3 104 ? 26.281 55.688 27.921 1.00 29.66 104 VAL F N 1
ATOM 4380 C CA . VAL F 3 104 ? 25.036 56.441 27.986 1.00 29.99 104 VAL F CA 1
ATOM 4381 C C . VAL F 3 104 ? 24.941 57.247 29.283 1.00 30.89 104 VAL F C 1
ATOM 4382 O O . VAL F 3 104 ? 24.657 58.452 29.256 1.00 29.69 104 VAL F O 1
ATOM 4386 N N . ASP F 3 105 ? 25.183 56.580 30.410 1.00 31.62 105 ASP F N 1
ATOM 4387 C CA . ASP F 3 105 ? 25.106 57.227 31.715 1.00 38.01 105 ASP F CA 1
ATOM 4388 C C . ASP F 3 105 ? 25.982 58.471 31.751 1.00 37.25 105 ASP F C 1
ATOM 4389 O O . ASP F 3 105 ? 25.557 59.525 32.221 1.00 37.83 105 ASP F O 1
ATOM 4394 N N . ALA F 3 106 ? 27.202 58.347 31.242 1.00 36.60 106 ALA F N 1
ATOM 4395 C CA . ALA F 3 106 ? 28.124 59.472 31.201 1.00 37.53 106 ALA F CA 1
ATOM 4396 C C . ALA F 3 106 ? 27.588 60.589 30.316 1.00 34.35 106 ALA F C 1
ATOM 4397 O O . ALA F 3 106 ? 27.792 61.767 30.605 1.00 36.32 106 ALA F O 1
ATOM 4399 N N . ALA F 3 107 ? 26.897 60.220 29.242 1.00 30.48 107 ALA F N 1
ATOM 4400 C CA . ALA F 3 107 ? 26.304 61.205 28.347 1.00 27.39 107 ALA F CA 1
ATOM 4401 C C . ALA F 3 107 ? 25.076 61.867 28.979 1.00 28.50 107 ALA F C 1
ATOM 4402 O O . ALA F 3 107 ? 24.893 63.078 28.864 1.00 31.74 107 ALA F O 1
ATOM 4404 N N . VAL F 3 108 ? 24.241 61.077 29.646 1.00 23.95 108 VAL F N 1
ATOM 4405 C CA . VAL F 3 108 ? 23.069 61.629 30.317 1.00 33.08 108 VAL F CA 1
ATOM 4406 C C . VAL F 3 108 ? 23.458 62.607 31.428 1.00 37.23 108 VAL F C 1
ATOM 4407 O O . VAL F 3 108 ? 22.956 63.736 31.465 1.00 35.59 108 VAL F O 1
ATOM 4411 N N . ARG F 3 109 ? 24.344 62.179 32.332 1.00 43.07 109 ARG F N 1
ATOM 4412 C CA . ARG F 3 109 ? 24.790 63.041 33.426 1.00 45.67 109 ARG F CA 1
ATOM 4413 C C . ARG F 3 109 ? 25.349 64.365 32.897 1.00 46.02 109 ARG F C 1
ATOM 4414 O O . ARG F 3 109 ? 25.047 65.432 33.428 1.00 48.70 109 ARG F O 1
ATOM 4422 N N . GLY F 3 110 ? 26.148 64.293 31.838 1.00 41.63 110 GLY F N 1
ATOM 4423 C CA . GLY F 3 110 ? 26.667 65.483 31.188 1.00 40.18 110 GLY F CA 1
ATOM 4424 C C . GLY F 3 110 ? 25.576 66.374 30.610 1.00 36.61 110 GLY F C 1
ATOM 4425 O O . GLY F 3 110 ? 25.644 67.599 30.696 1.00 38.55 110 GLY F O 1
ATOM 4426 N N . ILE F 3 111 ? 24.572 65.759 30.004 1.00 32.21 111 ILE F N 1
ATOM 4427 C CA . ILE F 3 111 ? 23.424 66.503 29.504 1.00 32.86 111 ILE F CA 1
ATOM 4428 C C . ILE F 3 111 ? 22.741 67.230 30.658 1.00 37.42 111 ILE F C 1
ATOM 4429 O O . ILE F 3 111 ? 22.286 68.367 30.523 1.00 40.47 111 ILE F O 1
ATOM 4434 N N . LEU F 3 112 ? 22.709 66.573 31.811 1.00 37.59 112 LEU F N 1
ATOM 4435 C CA . LEU F 3 112 ? 22.077 67.140 32.995 1.00 37.42 112 LEU F CA 1
ATOM 4436 C C . LEU F 3 112 ? 22.968 68.177 33.686 1.00 38.46 112 LEU F C 1
ATOM 4437 O O . LEU F 3 112 ? 22.485 68.970 34.486 1.00 44.20 112 LEU F O 1
ATOM 4442 N N . ARG F 3 113 ? 24.258 68.188 33.365 1.00 38.14 113 ARG F N 1
ATOM 4443 C CA . ARG F 3 113 ? 25.176 69.162 33.952 1.00 45.07 113 ARG F CA 1
ATOM 4444 C C . ARG F 3 113 ? 25.400 70.373 33.043 1.00 43.01 113 ARG F C 1
ATOM 4445 O O . ARG F 3 113 ? 26.132 71.300 33.399 1.00 45.25 113 ARG F O 1
ATOM 4453 N N . ASN F 3 114 ? 24.774 70.346 31.869 1.00 38.78 114 ASN F N 1
ATOM 4454 C CA . ASN F 3 114 ? 24.819 71.451 30.912 1.00 38.44 114 ASN F CA 1
ATOM 4455 C C . ASN F 3 114 ? 23.522 72.256 31.034 1.00 41.21 114 ASN F C 1
ATOM 4456 O O . ASN F 3 114 ? 22.439 71.738 30.755 1.00 42.49 114 ASN F O 1
ATOM 4461 N N . ALA F 3 115 ? 23.626 73.515 31.461 1.00 44.37 115 ALA F N 1
ATOM 4462 C CA . ALA F 3 115 ? 22.447 74.345 31.752 1.00 44.88 115 ALA F CA 1
ATOM 4463 C C . ALA F 3 115 ? 21.686 74.742 30.487 1.00 43.03 115 ALA F C 1
ATOM 4464 O O . ALA F 3 115 ? 20.647 75.399 30.543 1.00 41.20 115 ALA F O 1
ATOM 4466 N N . LYS F 3 116 ? 22.220 74.337 29.342 1.00 43.33 116 LYS F N 1
ATOM 4467 C CA . LYS F 3 116 ? 21.592 74.615 28.069 1.00 41.82 116 LYS F CA 1
ATOM 4468 C C . LYS F 3 116 ? 20.900 73.364 27.555 1.00 37.18 116 LYS F C 1
ATOM 4469 O O . LYS F 3 116 ? 19.891 73.457 26.869 1.00 39.76 116 LYS F O 1
ATOM 4475 N N . LEU F 3 117 ? 21.430 72.193 27.900 1.00 31.96 117 LEU F N 1
ATOM 4476 C CA . LEU F 3 117 ? 20.862 70.940 27.410 1.00 27.79 117 LEU F CA 1
ATOM 4477 C C . LEU F 3 117 ? 19.828 70.332 28.365 1.00 29.46 117 LEU F C 1
ATOM 4478 O O . LEU F 3 117 ? 18.848 69.740 27.912 1.00 29.95 117 LEU F O 1
ATOM 4483 N N . LYS F 3 118 ? 20.040 70.463 29.674 1.00 29.84 118 LYS F N 1
ATOM 4484 C CA . LYS F 3 118 ? 19.102 69.887 30.643 1.00 30.01 118 LYS F CA 1
ATOM 4485 C C . LYS F 3 118 ? 17.652 70.387 30.494 1.00 30.16 118 LYS F C 1
ATOM 4486 O O . LYS F 3 118 ? 16.730 69.579 30.606 1.00 28.97 118 LYS F O 1
ATOM 4492 N N . PRO F 3 119 ? 17.438 71.708 30.263 1.00 29.43 119 PRO F N 1
ATOM 4493 C CA . PRO F 3 119 ? 16.077 72.192 30.007 1.00 29.25 119 PRO F CA 1
ATOM 4494 C C . PRO F 3 119 ? 15.397 71.495 28.851 1.00 27.56 119 PRO F C 1
ATOM 4495 O O . PRO F 3 119 ? 14.263 71.044 28.973 1.00 26.45 119 PRO F O 1
ATOM 4499 N N . VAL F 3 120 ? 16.089 71.428 27.723 1.00 27.76 120 VAL F N 1
ATOM 4500 C CA . VAL F 3 120 ? 15.569 70.735 26.561 1.00 25.78 120 VAL F CA 1
ATOM 4501 C C . VAL F 3 120 ? 15.268 69.285 26.931 1.00 25.76 120 VAL F C 1
ATOM 4502 O O . VAL F 3 120 ? 14.132 68.826 26.803 1.00 22.55 120 VAL F O 1
ATOM 4506 N N . TYR F 3 121 ? 16.298 68.591 27.416 1.00 26.15 121 TYR F N 1
ATOM 4507 C CA . TYR F 3 121 ? 16.228 67.187 27.817 1.00 25.09 121 TYR F CA 1
ATOM 4508 C C . TYR F 3 121 ? 15.070 66.859 28.752 1.00 25.98 121 TYR F C 1
ATOM 4509 O O . TYR F 3 121 ? 14.352 65.891 28.528 1.00 27.26 121 TYR F O 1
ATOM 4518 N N . ASP F 3 122 ? 14.897 67.652 29.805 1.00 27.40 122 ASP F N 1
ATOM 4519 C CA . ASP F 3 122 ? 13.826 67.400 30.759 1.00 30.96 122 ASP F CA 1
ATOM 4520 C C . ASP F 3 122 ? 12.448 67.478 30.099 1.00 33.87 122 ASP F C 1
ATOM 4521 O O . ASP F 3 122 ? 11.511 66.797 30.519 1.00 37.97 122 ASP F O 1
ATOM 4526 N N . SER F 3 123 ? 12.325 68.311 29.069 1.00 31.89 123 SER F N 1
ATOM 4527 C CA . SER F 3 123 ? 11.043 68.520 28.394 1.00 30.38 123 SER F CA 1
ATOM 4528 C C . SER F 3 123 ? 10.716 67.387 27.424 1.00 26.68 123 SER F C 1
ATOM 4529 O O . SER F 3 123 ? 9.550 67.082 27.184 1.00 28.28 123 SER F O 1
ATOM 4532 N N . LEU F 3 124 ? 11.750 66.762 26.878 1.00 22.55 124 LEU F N 1
ATOM 4533 C CA . LEU F 3 124 ? 11.566 65.748 25.850 1.00 21.74 124 LEU F CA 1
ATOM 4534 C C . LEU F 3 124 ? 11.029 64.442 26.422 1.00 25.27 124 LEU F C 1
ATOM 4535 O O . LEU F 3 124 ? 11.288 64.092 27.570 1.00 31.26 124 LEU F O 1
ATOM 4540 N N . ASP F 3 125 ? 10.261 63.739 25.598 1.00 25.99 125 ASP F N 1
ATOM 4541 C CA . ASP F 3 125 ? 9.776 62.401 25.903 1.00 26.94 125 ASP F CA 1
ATOM 4542 C C . ASP F 3 125 ? 10.934 61.420 25.787 1.00 23.79 125 ASP F C 1
ATOM 4543 O O . ASP F 3 125 ? 12.041 61.815 25.419 1.00 21.55 125 ASP F O 1
ATOM 4548 N N . ALA F 3 126 ? 10.679 60.150 26.083 1.00 23.00 126 ALA F N 1
ATOM 4549 C CA . ALA F 3 126 ? 11.756 59.179 26.198 1.00 20.80 126 ALA F CA 1
ATOM 4550 C C . ALA F 3 126 ? 12.442 58.887 24.866 1.00 21.61 126 ALA F C 1
ATOM 4551 O O . ALA F 3 126 ? 13.662 58.734 24.825 1.00 22.90 126 ALA F O 1
ATOM 4553 N N . VAL F 3 127 ? 11.674 58.810 23.780 1.00 20.29 127 VAL F N 1
ATOM 4554 C CA . VAL F 3 127 ? 12.259 58.501 22.477 1.00 17.51 127 VAL F CA 1
ATOM 4555 C C . VAL F 3 127 ? 13.063 59.686 21.941 1.00 18.07 127 VAL F C 1
ATOM 4556 O O . VAL F 3 127 ? 14.143 59.493 21.409 1.00 18.46 127 VAL F O 1
ATOM 4560 N N . ARG F 3 128 ? 12.556 60.906 22.110 1.00 12.79 128 ARG F N 1
ATOM 4561 C CA . ARG F 3 128 ? 13.280 62.105 21.681 1.00 12.61 128 ARG F CA 1
ATOM 4562 C C . ARG F 3 128 ? 14.481 62.406 22.572 1.00 13.23 128 ARG F C 1
ATOM 4563 O O . ARG F 3 128 ? 15.401 63.087 22.149 1.00 17.21 128 ARG F O 1
ATOM 4571 N N . ARG F 3 129 ? 14.467 61.923 23.811 1.00 24.74 129 ARG F N 1
ATOM 4572 C CA . ARG F 3 129 ? 15.656 61.990 24.669 1.00 19.57 129 ARG F CA 1
ATOM 4573 C C . ARG F 3 129 ? 16.767 61.124 24.102 1.00 18.59 129 ARG F C 1
ATOM 4574 O O . ARG F 3 129 ? 17.939 61.479 24.163 1.00 20.54 129 ARG F O 1
ATOM 4582 N N . ALA F 3 130 ? 16.378 59.980 23.551 1.00 17.71 130 ALA F N 1
ATOM 4583 C CA . ALA F 3 130 ? 17.302 59.064 22.901 1.00 16.53 130 ALA F CA 1
ATOM 4584 C C . ALA F 3 130 ? 17.946 59.708 21.688 1.00 14.10 130 ALA F C 1
ATOM 4585 O O . ALA F 3 130 ? 19.127 59.498 21.433 1.00 14.32 130 ALA F O 1
ATOM 4587 N N . ALA F 3 131 ? 17.165 60.488 20.943 1.00 14.93 131 ALA F N 1
ATOM 4588 C CA . ALA F 3 131 ? 17.679 61.226 19.789 1.00 15.06 131 ALA F CA 1
ATOM 4589 C C . ALA F 3 131 ? 18.725 62.282 20.186 1.00 17.46 131 ALA F C 1
ATOM 4590 O O . ALA F 3 131 ? 19.691 62.494 19.461 1.00 18.12 131 ALA F O 1
ATOM 4592 N N . LEU F 3 132 ? 18.529 62.919 21.341 1.00 15.34 132 LEU F N 1
ATOM 4593 C CA . LEU F 3 132 ? 19.431 63.933 21.869 1.00 13.91 132 LEU F CA 1
ATOM 4594 C C . LEU F 3 132 ? 20.713 63.306 22.386 1.00 14.58 132 LEU F C 1
ATOM 4595 O O . LEU F 3 132 ? 21.797 63.847 22.218 1.00 17.93 132 LEU F O 1
ATOM 4600 N N . ILE F 3 133 ? 20.575 62.168 23.042 1.00 18.63 133 ILE F N 1
ATOM 4601 C CA . ILE F 3 133 ? 21.723 61.396 23.489 1.00 18.23 133 ILE F CA 1
ATOM 4602 C C . ILE F 3 133 ? 22.505 60.877 22.280 1.00 16.97 133 ILE F C 1
ATOM 4603 O O . ILE F 3 133 ? 23.731 60.820 22.300 1.00 18.84 133 ILE F O 1
ATOM 4608 N N . ASN F 3 134 ? 21.785 60.508 21.223 1.00 19.07 134 ASN F N 1
ATOM 4609 C CA . ASN F 3 134 ? 22.407 60.048 19.983 1.00 17.88 134 ASN F CA 1
ATOM 4610 C C . ASN F 3 134 ? 23.317 61.133 19.428 1.00 18.92 134 ASN F C 1
ATOM 4611 O O . ASN F 3 134 ? 24.451 60.861 19.052 1.00 15.07 134 ASN F O 1
ATOM 4616 N N . MET F 3 135 ? 22.827 62.368 19.417 1.00 14.03 135 MET F N 1
ATOM 4617 C CA . MET F 3 135 ? 23.629 63.505 18.993 1.00 14.51 135 MET F CA 1
ATOM 4618 C C . MET F 3 135 ? 24.858 63.725 19.872 1.00 20.66 135 MET F C 1
ATOM 4619 O O . MET F 3 135 ? 25.949 63.984 19.364 1.00 21.99 135 MET F O 1
ATOM 4624 N N . VAL F 3 136 ? 24.692 63.624 21.187 1.00 21.47 136 VAL F N 1
ATOM 4625 C CA . VAL F 3 136 ? 25.826 63.769 22.098 1.00 18.99 136 VAL F CA 1
ATOM 4626 C C . VAL F 3 136 ? 26.887 62.674 21.886 1.00 18.87 136 VAL F C 1
ATOM 4627 O O . VAL F 3 136 ? 28.076 62.922 22.031 1.00 23.35 136 VAL F O 1
ATOM 4631 N N . PHE F 3 137 ? 26.454 61.470 21.532 1.00 18.69 137 PHE F N 1
ATOM 4632 C CA . PHE F 3 137 ? 27.365 60.389 21.176 1.00 18.35 137 PHE F CA 1
ATOM 4633 C C . PHE F 3 137 ? 28.220 60.734 19.960 1.00 25.40 137 PHE F C 1
ATOM 4634 O O . PHE F 3 137 ? 29.415 60.433 19.911 1.00 28.14 137 PHE F O 1
ATOM 4642 N N . GLN F 3 138 ? 27.592 61.368 18.978 1.00 22.13 138 GLN F N 1
ATOM 4643 C CA . GLN F 3 138 ? 28.225 61.630 17.692 1.00 22.08 138 GLN F CA 1
ATOM 4644 C C . GLN F 3 138 ? 29.162 62.835 17.707 1.00 25.32 138 GLN F C 1
ATOM 4645 O O . GLN F 3 138 ? 30.232 62.804 17.092 1.00 27.63 138 GLN F O 1
ATOM 4651 N N . MET F 3 139 ? 28.774 63.891 18.416 1.00 25.96 139 MET F N 1
ATOM 4652 C CA . MET F 3 139 ? 29.543 65.130 18.351 1.00 28.78 139 MET F CA 1
ATOM 4653 C C . MET F 3 139 ? 29.888 65.791 19.698 1.00 27.14 139 MET F C 1
ATOM 4654 O O . MET F 3 139 ? 30.552 66.823 19.718 1.00 30.43 139 MET F O 1
ATOM 4659 N N . GLY F 3 140 ? 29.461 65.210 20.815 1.00 24.95 140 GLY F N 1
ATOM 4660 C CA . GLY F 3 140 ? 29.767 65.788 22.114 1.00 25.30 140 GLY F CA 1
ATOM 4661 C C . GLY F 3 140 ? 28.731 66.785 22.615 1.00 24.39 140 GLY F C 1
ATOM 4662 O O . GLY F 3 140 ? 27.992 67.365 21.827 1.00 23.40 140 GLY F O 1
ATOM 4663 N N . GLU F 3 141 ? 28.690 66.995 23.929 1.00 26.97 141 GLU F N 1
ATOM 4664 C CA . GLU F 3 141 ? 27.615 67.761 24.559 1.00 32.57 141 GLU F CA 1
ATOM 4665 C C . GLU F 3 141 ? 27.690 69.257 24.290 1.00 32.53 141 GLU F C 1
ATOM 4666 O O . GLU F 3 141 ? 26.660 69.924 24.184 1.00 29.76 141 GLU F O 1
ATOM 4672 N N . THR F 3 142 ? 28.902 69.790 24.197 1.00 38.27 142 THR F N 1
ATOM 4673 C CA . THR F 3 142 ? 29.062 71.216 23.939 1.00 42.81 142 THR F CA 1
ATOM 4674 C C . THR F 3 142 ? 28.732 71.454 22.482 1.00 39.95 142 THR F C 1
ATOM 4675 O O . THR F 3 142 ? 28.201 72.499 22.116 1.00 39.75 142 THR F O 1
ATOM 4679 N N . GLY F 3 143 ? 29.041 70.454 21.660 1.00 40.07 143 GLY F N 1
ATOM 4680 C CA . GLY F 3 143 ? 28.717 70.474 20.245 1.00 38.58 143 GLY F CA 1
ATOM 4681 C C . GLY F 3 143 ? 27.223 70.538 19.983 1.00 36.11 143 GLY F C 1
ATOM 4682 O O . GLY F 3 143 ? 26.770 71.352 19.184 1.00 35.42 143 GLY F O 1
ATOM 4683 N N . VAL F 3 144 ? 26.456 69.677 20.648 1.00 33.65 144 VAL F N 1
ATOM 4684 C CA . VAL F 3 144 ? 24.998 69.742 20.565 1.00 30.47 144 VAL F CA 1
ATOM 4685 C C . VAL F 3 144 ? 24.518 71.088 21.091 1.00 31.03 144 VAL F C 1
ATOM 4686 O O . VAL F 3 144 ? 23.591 71.673 20.552 1.00 31.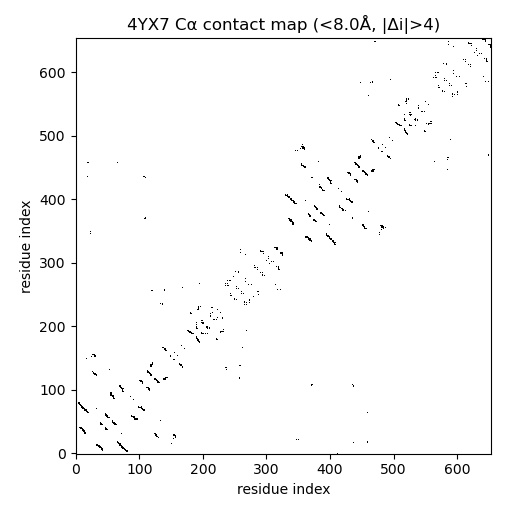81 144 VAL F O 1
ATOM 4690 N N . ALA F 3 145 ? 25.186 71.585 22.129 1.00 33.71 145 ALA F N 1
ATOM 4691 C CA . ALA F 3 145 ? 24.810 72.836 22.781 1.00 36.81 145 ALA F CA 1
ATOM 4692 C C . ALA F 3 145 ? 24.933 74.041 21.839 1.00 39.60 145 ALA F C 1
ATOM 4693 O O . ALA F 3 145 ? 24.344 75.099 22.083 1.00 40.70 145 ALA F O 1
ATOM 4695 N N . GLY F 3 146 ? 25.694 73.876 20.761 1.00 39.37 146 GLY F N 1
ATOM 4696 C CA . GLY F 3 146 ? 25.835 74.920 19.762 1.00 40.95 146 GLY F CA 1
ATOM 4697 C C . GLY F 3 146 ? 24.599 75.081 18.890 1.00 43.87 146 GLY F C 1
ATOM 4698 O O . GLY F 3 146 ? 24.468 76.071 18.173 1.00 50.66 146 GLY F O 1
ATOM 4699 N N . PHE F 3 147 ? 23.689 74.109 18.942 1.00 38.67 147 PHE F N 1
ATOM 4700 C CA . PHE F 3 147 ? 22.464 74.156 18.144 1.00 32.17 147 PHE F CA 1
ATOM 4701 C C . PHE F 3 147 ? 21.409 75.022 18.796 1.00 28.88 147 PHE F C 1
ATOM 4702 O O . PHE F 3 147 ? 20.322 74.543 19.093 1.00 25.20 147 PHE F O 1
ATOM 4710 N N . THR F 3 148 ? 21.725 76.296 18.988 1.00 30.84 148 THR F N 1
ATOM 4711 C CA . THR F 3 148 ? 20.942 77.169 19.860 1.00 34.90 148 THR F CA 1
ATOM 4712 C C . THR F 3 148 ? 19.461 77.260 19.493 1.00 34.87 148 THR F C 1
ATOM 4713 O O . THR F 3 148 ? 18.588 77.188 20.355 1.00 34.52 148 THR F O 1
ATOM 4717 N N . ASN F 3 149 ? 19.185 77.414 18.208 1.00 36.87 149 ASN F N 1
ATOM 4718 C CA . ASN F 3 149 ? 17.831 77.683 17.769 1.00 36.31 149 ASN F CA 1
ATOM 4719 C C . ASN F 3 149 ? 17.008 76.422 17.668 1.00 22.12 149 ASN F C 1
ATOM 4720 O O . ASN F 3 149 ? 15.857 76.396 18.094 1.00 27.84 149 ASN F O 1
ATOM 4725 N N . SER F 3 150 ? 17.600 75.375 17.108 1.00 20.51 150 SER F N 1
ATOM 4726 C CA . SER F 3 150 ? 16.901 74.103 16.955 1.00 23.38 150 SER F CA 1
ATOM 4727 C C . SER F 3 150 ? 16.547 73.507 18.301 1.00 21.82 150 SER F C 1
ATOM 4728 O O . SER F 3 150 ? 15.509 72.889 18.447 1.00 20.38 150 SER F O 1
ATOM 4731 N N . LEU F 3 151 ? 17.421 73.692 19.280 1.00 19.23 151 LEU F N 1
ATOM 4732 C CA . LEU F 3 151 ? 17.160 73.241 20.636 1.00 22.26 151 LEU F CA 1
ATOM 4733 C C . LEU F 3 151 ? 15.990 73.998 21.282 1.00 23.36 151 LEU F C 1
ATOM 4734 O O . LEU F 3 151 ? 15.131 73.396 21.925 1.00 24.14 151 LEU F O 1
ATOM 4739 N N . ARG F 3 152 ? 15.971 75.316 21.116 1.00 23.94 152 ARG F N 1
ATOM 4740 C CA . ARG F 3 152 ? 14.841 76.128 21.547 1.00 25.78 152 ARG F CA 1
ATOM 4741 C C . ARG F 3 152 ? 13.526 75.583 20.992 1.00 27.17 152 ARG F C 1
ATOM 4742 O O . ARG F 3 152 ? 12.579 75.347 21.742 1.00 29.76 152 ARG F O 1
ATOM 4750 N N . MET F 3 153 ? 13.489 75.384 19.674 1.00 23.36 153 MET F N 1
ATOM 4751 C CA . MET F 3 153 ? 12.320 74.848 18.980 1.00 21.22 153 MET F CA 1
ATOM 4752 C C . MET F 3 153 ? 11.855 73.498 19.536 1.00 19.89 153 MET F C 1
ATOM 4753 O O . MET F 3 153 ? 10.666 73.281 19.730 1.00 22.43 153 MET F O 1
ATOM 4758 N N . LEU F 3 154 ? 12.792 72.585 19.763 1.00 19.17 154 LEU F N 1
ATOM 4759 C CA . LEU F 3 154 ? 12.469 71.308 20.384 1.00 21.97 154 LEU F CA 1
ATOM 4760 C C . LEU F 3 154 ? 11.881 71.482 21.784 1.00 24.46 154 LEU F C 1
ATOM 4761 O O . LEU F 3 154 ? 10.931 70.794 22.143 1.00 25.89 154 LEU F O 1
ATOM 4766 N N . GLN F 3 155 ? 12.437 72.396 22.573 1.00 24.51 155 GLN F N 1
ATOM 4767 C CA . GLN F 3 155 ? 11.901 72.660 23.902 1.00 25.19 155 GLN F CA 1
ATOM 4768 C C . GLN F 3 155 ? 10.482 73.211 23.836 1.00 28.08 155 GLN F C 1
ATOM 4769 O O . GLN F 3 155 ? 9.652 72.918 24.694 1.00 32.69 155 GLN F O 1
ATOM 4775 N N . GLN F 3 156 ? 10.197 73.997 22.806 1.00 28.67 156 GLN F N 1
ATOM 4776 C CA . GLN F 3 156 ? 8.857 74.543 22.611 1.00 24.98 156 GLN F CA 1
ATOM 4777 C C . GLN F 3 156 ? 7.961 73.593 21.808 1.00 27.76 156 GLN F C 1
ATOM 4778 O O . GLN F 3 156 ? 6.832 73.945 21.458 1.00 30.49 156 GLN F O 1
ATOM 4784 N N . LYS F 3 157 ? 8.486 72.396 21.528 1.00 23.79 157 LYS F N 1
ATOM 4785 C CA . LYS F 3 157 ? 7.777 71.303 20.859 1.00 22.24 157 LYS F CA 1
ATOM 4786 C C . LYS F 3 157 ? 7.363 71.633 19.441 1.00 22.72 157 LYS F C 1
ATOM 4787 O O . LYS F 3 157 ? 6.327 71.183 18.959 1.00 21.52 157 LYS F O 1
ATOM 4793 N N . ARG F 3 158 ? 8.193 72.405 18.765 1.00 23.05 158 ARG F N 1
ATOM 4794 C CA . ARG F 3 158 ? 7.942 72.737 17.384 1.00 22.89 158 ARG F CA 1
ATOM 4795 C C . ARG F 3 158 ? 8.700 71.761 16.505 1.00 21.63 158 ARG F C 1
ATOM 4796 O O . ARG F 3 158 ? 9.731 72.104 15.936 1.00 23.64 158 ARG F O 1
ATOM 4804 N N . TRP F 3 159 ? 8.173 70.545 16.398 1.00 22.15 159 TRP F N 1
ATOM 4805 C CA . TRP F 3 159 ? 8.888 69.434 15.783 1.00 19.58 159 TRP F CA 1
ATOM 4806 C C . TRP F 3 159 ? 9.187 69.663 14.329 1.00 19.04 159 TRP F C 1
ATOM 4807 O O . TRP F 3 159 ? 10.250 69.295 13.851 1.00 22.78 159 TRP F O 1
ATOM 4818 N N . ASP F 3 160 ? 8.248 70.256 13.610 1.00 22.99 160 ASP F N 1
ATOM 4819 C CA . ASP F 3 160 ? 8.429 70.428 12.177 1.00 22.51 160 ASP F CA 1
ATOM 4820 C C . ASP F 3 160 ? 9.473 71.500 11.891 1.00 19.43 160 ASP F C 1
ATOM 4821 O O . ASP F 3 160 ? 10.328 71.324 11.029 1.00 18.36 160 ASP F O 1
ATOM 4826 N N . GLU F 3 161 ? 9.396 72.599 12.635 1.00 21.19 161 GLU F N 1
ATOM 4827 C CA . GLU F 3 161 ? 10.373 73.682 12.573 1.00 27.38 161 GLU F CA 1
ATOM 4828 C C . GLU F 3 161 ? 11.812 73.232 12.873 1.00 25.88 161 GLU F C 1
ATOM 4829 O O . GLU F 3 161 ? 12.754 73.554 12.135 1.00 25.05 161 GLU F O 1
ATOM 4835 N N . ALA F 3 162 ? 11.968 72.505 13.975 1.00 24.03 162 ALA F N 1
ATOM 4836 C CA . ALA F 3 162 ? 13.258 71.986 14.402 1.00 20.49 162 ALA F CA 1
ATOM 4837 C C . ALA F 3 162 ? 13.880 71.058 13.359 1.00 17.97 162 ALA F C 1
ATOM 4838 O O . ALA F 3 162 ? 15.063 71.162 13.061 1.00 18.86 162 ALA F O 1
ATOM 4840 N N . ALA F 3 163 ? 13.078 70.155 12.812 1.00 19.86 163 ALA F N 1
ATOM 4841 C CA . ALA F 3 163 ? 13.537 69.198 11.812 1.00 19.20 163 ALA F CA 1
ATOM 4842 C C . ALA F 3 163 ? 13.986 69.916 10.555 1.00 23.74 163 ALA F C 1
ATOM 4843 O O . ALA F 3 163 ? 15.001 69.567 9.955 1.00 25.51 163 ALA F O 1
ATOM 4845 N N . VAL F 3 164 ? 13.221 70.929 10.165 1.00 24.17 164 VAL F N 1
ATOM 4846 C CA . VAL F 3 164 ? 13.507 71.691 8.956 1.00 24.75 164 VAL F CA 1
ATOM 4847 C C . VAL F 3 164 ? 14.805 72.448 9.133 1.00 23.27 164 VAL F C 1
ATOM 4848 O O . VAL F 3 164 ? 15.623 72.512 8.221 1.00 24.14 164 VAL F O 1
ATOM 4852 N N . ASN F 3 165 ? 15.003 72.982 10.333 1.00 23.90 165 ASN F N 1
ATOM 4853 C CA . ASN F 3 165 ? 16.210 73.727 10.648 1.00 23.15 165 ASN F CA 1
ATOM 4854 C C . ASN F 3 165 ? 17.445 72.833 10.780 1.00 18.15 165 ASN F C 1
ATOM 4855 O O . ASN F 3 165 ? 18.514 73.184 10.300 1.00 18.92 165 ASN F O 1
ATOM 4860 N N . LEU F 3 166 ? 17.282 71.683 11.433 1.00 22.16 166 LEU F N 1
ATOM 4861 C CA . LEU F 3 166 ? 18.365 70.717 11.641 1.00 19.76 166 LEU F CA 1
ATOM 4862 C C . LEU F 3 166 ? 18.845 70.141 10.336 1.00 16.36 166 LEU F C 1
ATOM 4863 O O . LEU F 3 166 ? 20.025 69.821 10.187 1.00 21.53 166 LEU F O 1
ATOM 4868 N N . ALA F 3 167 ? 17.919 70.007 9.394 1.00 17.70 167 ALA F N 1
ATOM 4869 C CA . ALA F 3 167 ? 18.208 69.484 8.059 1.00 22.87 167 ALA F CA 1
ATOM 4870 C C . ALA F 3 167 ? 19.054 70.427 7.215 1.00 20.07 167 ALA F C 1
ATOM 4871 O O . ALA F 3 167 ? 19.544 70.035 6.169 1.00 23.46 167 ALA F O 1
ATOM 4873 N N . LYS F 3 168 ? 19.214 71.669 7.656 1.00 22.56 168 LYS F N 1
ATOM 4874 C CA . LYS F 3 168 ? 20.055 72.623 6.941 1.00 24.55 168 LYS F CA 1
ATOM 4875 C C . LYS F 3 168 ? 21.498 72.606 7.455 1.00 25.91 168 LYS F C 1
ATOM 4876 O O . LYS F 3 168 ? 22.380 73.241 6.881 1.00 29.54 168 LYS F O 1
ATOM 4882 N N . SER F 3 169 ? 21.739 71.860 8.522 1.00 23.96 169 SER F N 1
ATOM 4883 C CA . SER F 3 169 ? 22.984 71.974 9.270 1.00 25.96 169 SER F CA 1
ATOM 4884 C C . SER F 3 169 ? 24.192 71.332 8.580 1.00 26.37 169 SER F C 1
ATOM 4885 O O . SER F 3 169 ? 24.045 70.603 7.599 1.00 23.89 169 SER F O 1
ATOM 4888 N N . ARG F 3 170 ? 25.386 71.623 9.105 1.00 27.95 170 ARG F N 1
ATOM 4889 C CA . ARG F 3 170 ? 26.626 71.011 8.630 1.00 26.65 170 ARG F CA 1
ATOM 4890 C C . ARG F 3 170 ? 26.658 69.566 9.072 1.00 22.57 170 ARG F C 1
ATOM 4891 O O . ARG F 3 170 ? 27.121 68.690 8.346 1.00 28.58 170 ARG F O 1
ATOM 4899 N N . TRP F 3 171 ? 26.155 69.337 10.276 1.00 20.43 171 TRP F N 1
ATOM 4900 C CA . TRP F 3 171 ? 25.927 67.997 10.800 1.00 22.60 171 TRP F CA 1
ATOM 4901 C C . TRP F 3 171 ? 25.264 67.093 9.759 1.00 25.45 171 TRP F C 1
ATOM 4902 O O . TRP F 3 171 ? 25.761 66.009 9.441 1.00 23.33 171 TRP F O 1
ATOM 4913 N N . TYR F 3 172 ? 24.148 67.562 9.213 1.00 26.55 172 TYR F N 1
ATOM 4914 C CA . TYR F 3 172 ? 23.380 66.791 8.259 1.00 21.46 172 TYR F CA 1
ATOM 4915 C C . TYR F 3 172 ? 24.186 66.558 7.004 1.00 25.10 172 TYR F C 1
ATOM 4916 O O . TYR F 3 172 ? 24.162 65.472 6.455 1.00 30.31 172 TYR F O 1
ATOM 4925 N N . ASN F 3 173 ? 24.912 67.569 6.545 1.00 26.52 173 ASN F N 1
ATOM 4926 C CA . ASN F 3 173 ? 25.632 67.446 5.281 1.00 28.53 173 ASN F CA 1
ATOM 4927 C C . ASN F 3 173 ? 26.750 66.418 5.335 1.00 28.26 173 ASN F C 1
ATOM 4928 O O . ASN F 3 173 ? 27.055 65.758 4.339 1.00 28.88 173 ASN F O 1
ATOM 4933 N N . GLN F 3 174 ? 27.372 66.292 6.497 1.00 27.35 174 GLN F N 1
ATOM 4934 C CA . GLN F 3 174 ? 28.536 65.435 6.611 1.00 26.22 174 GLN F CA 1
ATOM 4935 C C . GLN F 3 174 ? 28.104 63.991 6.820 1.00 25.74 174 GLN F C 1
ATOM 4936 O O . GLN F 3 174 ? 28.683 63.070 6.246 1.00 28.08 174 GLN F O 1
ATOM 4942 N N . THR F 3 175 ? 27.057 63.807 7.617 1.00 25.32 175 THR F N 1
ATOM 4943 C CA . THR F 3 175 ? 26.536 62.484 7.956 1.00 25.97 175 THR F CA 1
ATOM 4944 C C . THR F 3 175 ? 25.023 62.445 7.733 1.00 25.22 175 THR F C 1
ATOM 4945 O O . THR F 3 175 ? 24.248 62.463 8.687 1.00 23.63 175 THR F O 1
ATOM 4949 N N . PRO F 3 176 ? 24.601 62.405 6.461 1.00 25.19 176 PRO F N 1
ATOM 4950 C CA . PRO F 3 176 ? 23.191 62.542 6.071 1.00 24.97 176 PRO F CA 1
ATOM 4951 C C . PRO F 3 176 ? 22.245 61.421 6.526 1.00 23.59 176 PRO F C 1
ATOM 4952 O O . PRO F 3 176 ? 21.110 61.729 6.877 1.00 22.65 176 PRO F O 1
ATOM 4956 N N . ASN F 3 177 ? 22.662 60.159 6.484 1.00 27.70 177 ASN F N 1
ATOM 4957 C CA . ASN F 3 177 ? 21.732 59.078 6.800 1.00 28.26 177 ASN F CA 1
ATOM 4958 C C . ASN F 3 177 ? 21.424 59.023 8.285 1.00 25.83 177 ASN F C 1
ATOM 4959 O O . ASN F 3 177 ? 20.276 58.856 8.686 1.00 26.77 177 ASN F O 1
ATOM 4964 N N . ARG F 3 178 ? 22.461 59.140 9.098 1.00 23.55 178 ARG F N 1
ATOM 4965 C CA . ARG F 3 178 ? 22.287 59.144 10.540 1.00 19.36 178 ARG F CA 1
ATOM 4966 C C . ARG F 3 178 ? 21.533 60.379 10.999 1.00 19.39 178 ARG F C 1
ATOM 4967 O O . ARG F 3 178 ? 20.584 60.282 11.775 1.00 22.20 178 ARG F O 1
ATOM 4975 N N . ALA F 3 179 ? 21.962 61.543 10.521 1.00 18.25 179 ALA F N 1
ATOM 4976 C CA . ALA F 3 179 ? 21.294 62.789 10.869 1.00 16.98 179 ALA F CA 1
ATOM 4977 C C . ALA F 3 179 ? 19.821 62.739 10.491 1.00 14.92 179 ALA F C 1
ATOM 4978 O O . ALA F 3 179 ? 18.976 63.200 11.235 1.00 17.76 179 ALA F O 1
ATOM 4980 N N . LYS F 3 180 ? 19.522 62.173 9.330 1.00 18.65 180 LYS F N 1
ATOM 4981 C CA . LYS F 3 180 ? 18.144 61.995 8.898 1.00 21.00 180 LYS F CA 1
ATOM 4982 C C . LYS F 3 180 ? 17.336 61.098 9.858 1.00 18.27 180 LYS F C 1
ATOM 4983 O O . LYS F 3 180 ? 16.175 61.380 10.145 1.00 18.92 180 LYS F O 1
ATOM 4989 N N . ARG F 3 181 ? 17.936 60.019 10.346 1.00 16.43 181 ARG F N 1
ATOM 4990 C CA . ARG F 3 181 ? 17.257 59.152 11.304 1.00 13.00 181 ARG F CA 1
ATOM 4991 C C . ARG F 3 181 ? 17.018 59.869 12.639 1.00 12.06 181 ARG F C 1
ATOM 4992 O O . ARG F 3 181 ? 15.960 59.743 13.262 1.00 16.61 181 ARG F O 1
ATOM 5000 N N . VAL F 3 182 ? 18.022 60.603 13.092 1.00 15.38 182 VAL F N 1
ATOM 5001 C CA . VAL F 3 182 ? 17.919 61.336 14.343 1.00 14.45 182 VAL F CA 1
ATOM 5002 C C . VAL F 3 182 ? 16.883 62.456 14.225 1.00 13.55 182 VAL F C 1
ATOM 5003 O O . VAL F 3 182 ? 16.060 62.657 15.124 1.00 12.35 182 VAL F O 1
ATOM 5007 N N . ILE F 3 183 ? 16.910 63.171 13.105 1.00 14.34 183 ILE F N 1
ATOM 5008 C CA . ILE F 3 183 ? 15.954 64.248 12.852 1.00 15.17 183 ILE F CA 1
ATOM 5009 C C . ILE F 3 183 ? 14.516 63.724 12.773 1.00 16.79 183 ILE F C 1
ATOM 5010 O O . ILE F 3 183 ? 13.592 64.358 13.265 1.00 17.30 183 ILE F O 1
ATOM 5015 N N . THR F 3 184 ? 14.332 62.564 12.150 1.00 21.30 184 THR F N 1
ATOM 5016 C CA . THR F 3 184 ? 13.013 61.949 12.039 1.00 21.46 184 THR F CA 1
ATOM 5017 C C . THR F 3 184 ? 12.499 61.516 13.416 1.00 21.73 184 THR F C 1
ATOM 5018 O O . THR F 3 184 ? 11.301 61.554 13.681 1.00 23.62 184 THR F O 1
ATOM 5022 N N . THR F 3 185 ? 13.413 61.101 14.288 1.00 19.12 185 THR F N 1
ATOM 5023 C CA . THR F 3 185 ? 13.058 60.734 15.656 1.00 16.98 185 THR F CA 1
ATOM 5024 C C . THR F 3 185 ? 12.544 61.978 16.394 1.00 14.60 185 THR F C 1
ATOM 5025 O O . THR F 3 185 ? 11.501 61.936 17.033 1.00 17.91 185 THR F O 1
ATOM 5029 N N . PHE F 3 186 ? 13.258 63.095 16.277 1.00 13.15 186 PHE F N 1
ATOM 5030 C CA . PHE F 3 186 ? 12.773 64.366 16.810 1.00 12.07 186 PHE F CA 1
ATOM 5031 C C . PHE F 3 186 ? 11.431 64.790 16.222 1.00 15.42 186 PHE F C 1
ATOM 5032 O O . PHE F 3 186 ? 10.553 65.255 16.938 1.00 21.75 186 PHE F O 1
ATOM 5040 N N . ARG F 3 187 ? 11.285 64.647 14.911 1.00 16.89 187 ARG F N 1
ATOM 5041 C CA . ARG F 3 187 ? 10.069 65.069 14.224 1.00 21.18 187 ARG F CA 1
ATOM 5042 C C . ARG F 3 187 ? 8.848 64.320 14.754 1.00 21.90 187 ARG F C 1
ATOM 5043 O O . ARG F 3 187 ? 7.815 64.921 15.040 1.00 26.74 187 ARG F O 1
ATOM 5051 N N . THR F 3 188 ? 8.980 63.008 14.902 1.00 19.60 188 THR F N 1
ATOM 5052 C CA . THR F 3 188 ? 7.826 62.151 15.103 1.00 16.94 188 THR F CA 1
ATOM 5053 C C . THR F 3 188 ? 7.728 61.564 16.493 1.00 18.46 188 THR F C 1
ATOM 5054 O O . THR F 3 188 ? 6.641 61.204 16.931 1.00 20.16 188 THR F O 1
ATOM 5058 N N . GLY F 3 189 ? 8.862 61.453 17.177 1.00 15.88 189 GLY F N 1
ATOM 5059 C CA . GLY F 3 189 ? 8.886 60.867 18.504 1.00 14.37 189 GLY F CA 1
ATOM 5060 C C . GLY F 3 189 ? 8.618 59.378 18.481 1.00 17.10 189 GLY F C 1
ATOM 5061 O O . GLY F 3 189 ? 8.149 58.817 19.467 1.00 17.74 189 GLY F O 1
ATOM 5062 N N . THR F 3 190 ? 8.914 58.748 17.345 1.00 17.04 190 THR F N 1
ATOM 5063 C CA . THR F 3 190 ? 8.829 57.301 17.175 1.00 11.95 190 THR F CA 1
ATOM 5064 C C . THR F 3 190 ? 10.174 56.788 16.715 1.00 15.30 190 THR F C 1
ATOM 5065 O O . THR F 3 190 ? 11.034 57.577 16.324 1.00 13.60 190 THR F O 1
ATOM 5069 N N . TRP F 3 191 ? 10.351 55.470 16.736 1.00 17.73 191 TRP F N 1
ATOM 5070 C CA . TRP F 3 191 ? 11.574 54.860 16.213 1.00 18.30 191 TRP F CA 1
ATOM 5071 C C . TRP F 3 191 ? 11.485 54.474 14.731 1.00 18.11 191 TRP F C 1
ATOM 5072 O O . TRP F 3 191 ? 12.315 53.715 14.256 1.00 18.29 191 TRP F O 1
ATOM 5083 N N . ASP F 3 192 ? 10.490 54.969 14.002 1.00 18.48 192 ASP F N 1
ATOM 5084 C CA . ASP F 3 192 ? 10.230 54.465 12.647 1.00 18.88 192 ASP F CA 1
ATOM 5085 C C . ASP F 3 192 ? 11.376 54.654 11.647 1.00 17.48 192 ASP F C 1
ATOM 5086 O O . ASP F 3 192 ? 11.500 53.894 10.693 1.00 17.61 192 ASP F O 1
ATOM 5091 N N . ALA F 3 193 ? 12.217 55.654 11.870 1.00 18.12 193 ALA F N 1
ATOM 5092 C CA . ALA F 3 193 ? 13.340 55.895 10.978 1.00 20.39 193 ALA F CA 1
ATOM 5093 C C . ALA F 3 193 ? 14.342 54.764 11.074 1.00 20.72 193 ALA F C 1
ATOM 5094 O O . ALA F 3 193 ? 15.230 54.635 10.239 1.00 22.16 193 ALA F O 1
ATOM 5096 N N . TYR F 3 194 ? 14.197 53.942 12.104 1.00 21.42 194 TYR F N 1
ATOM 5097 C CA . TYR F 3 194 ? 15.119 52.849 12.326 1.00 15.37 194 TYR F CA 1
ATOM 5098 C C . TYR F 3 194 ? 14.514 51.519 11.907 1.00 16.67 194 TYR F C 1
ATOM 5099 O O . TYR F 3 194 ? 15.152 50.477 11.999 1.00 21.76 194 TYR F O 1
ATOM 5108 N N . ALA F 3 195 ? 13.285 51.560 11.415 1.00 22.22 195 ALA F N 1
ATOM 5109 C CA . ALA F 3 195 ? 12.603 50.339 11.025 1.00 22.14 195 ALA F CA 1
ATOM 5110 C C . ALA F 3 195 ? 13.229 49.774 9.765 1.00 24.16 195 ALA F C 1
ATOM 5111 O O . ALA F 3 195 ? 13.330 48.567 9.612 1.00 27.65 195 ALA F O 1
#

CATH classification: 2.30.330.10

Nearest PDB structures (foldseek):
  4yx7-assembly1_B  TM=1.015E+00  e=6.146E-12  Salmonella enterica subsp. enterica serovar Typhimurium str. LT2
  4yx5-assembly1_B  TM=9.713E-01  e=2.377E-10  Salmonella enterica subsp. enterica serovar Typhimurium str. LT2
  4tt9-assembly2_C  TM=7.858E-01  e=2.255E-05  Shigella flexneri
  4tt9-assembly2_D  TM=8.473E-01  e=2.400E-05  Shigella flexneri
  4tt9-assembly1_A  TM=7.895E-01  e=2.890E-05  Shigella flexneri

Sequence (654 aa):
PKMLRWPLRFVIGSSDTQRSLLGRIGIGDVLLIRTSRAEVYCYAKKLGHFNRVEGGIIVETLDIQVDVKLEFVLYRKNVTLAELEAMGQQQLLSLPTNAELNVEIMANGVLLGNGELVQMNDTLGVEIHEWLGPVDMLKNIPIPSPLSPVEGILIKRKTLERYFSINIFEMLRIDEGLRLKIYKNTEGYYTIGIGHLLTKSPSLNAAKSELDKAIGRNTNGVITKDEAEKLFNQDVDAAVRGILRNAKLKPVYDSLDAVRRAALINMVFQMGETGVAGFTNSLRMLQQKRWDEAAVNLAKSRWYNQTPNRAKRVITTFRTGTWDAYAAPKMLRWPLRFVIGSSDDTQRSLLGRIGIGDVLLIRTSRAEVYCYAKKLGHFNRVEGGIIVETLDIQDVKLEFVLYRKNVTLAELEAMGQQQLLSLPTNAELNVEIMANGVLLGNGELVQMNDTLGVEIHEWLGPVDMLKNIPIPSPLSPVEGILIKRKTLERYFSINIFEMLRIDEGLRLKIYKNTEGYYTIGIGHLLTKSPSLNAAKSELDKAIGRNTNGVITKDEAEKLFNQDVDAAVRGILRNAKLKPVYDSLDAVRRAALINMVFQMGETGVAGFTNSLRMLQQKRWDEAAVNLAKSRWYNQTPNRAKRVITTFRTGTWDAYA

Foldseek 3Di:
DDDDDFDKDFDQADDDDDCVVVVVDDPPDDDDGPGTAGFIDGVPDTQAGWDQDDPGIGTDGRDPD/DDWDKDWALDDDDDDVVRVVVVVPPDDDDDDPCRQQWIFIDTPPDTFFTGHWDDDDPDIDGDTPDGD/DVVLFDKDFQDDPDDDADVPDHDDPVNSVVADIGHLLLVLCLVQNAAFAWDFPPVGATAHGRLRGQDNDPDVVSSQVRLCVQQVHRDPRGHDNVSSVVSVVVLLVVLVVLLCVDPQRNLLLVQDDSLLVSLLSSVCSVPNPVVSSVLRVLSVCSSVLVLVVSLVSLCVDPCCVPVVLSSNQSSVCSNPVGNVSSDD/DVVDDFDKDFDQADDDDDPVCVVVDDPPDDDDGPGGAGFIDTVNDTQAGWDADDPGIGGPGGHPD/DFDKDWALDDDDDDPVRVVVVVVVDDDDDDPQSQQWIFIDTPPHTFFTGHWDDDPPDIDGDTPDGD/DVVLFDKDFCDAPDDCADVNDHDDPVNSVPTDIGGLLLVLCLVQNAAQAWAQDPDNFTAHQRLHTQDNDPPCVSSQCSVCVVVVDSDVGGHDNVVSVVVVVVLLVVLVVVLCVDPQRVLLLVQDDSQLNSLLSSVCSVQHDVVSSVLNPLSVCSSVPVLVVSLVVQCVDPVCVVPVLSSNQSSVCSNRVGNVSVD